Protein AF-A0A6P0NSW9-F1 (afdb_monomer)

Secondary structure (DSSP, 8-state):
--HHHHHHHHHHHHHHHHH--SSS-STTHHHHHHHHHHHHHHTT--S--THHHHHHHHHHTTS-GGGGG-----EEEE--TTS-TTHHHHHHHHHHTTS---TTEEEEEEEEE-TTT--EEEEEEEEEGGGTHHHHTTS--------------------TTGGGSS------TTTTS-S-----S-SHHHHHHHHHHHHHHHHHHHT---GGGPPPHHHHHHHHHHHHHHHS--EEEEEEEE-SS-EEEEEEESSSPPEEEEETT--HHHHHHHHHHHHHHHH-GGGTTS-TTHHHHHHHHHHHTGGGHHHHHHHT--EEEEEE-TT-TT--GGG-B-SSSBGGGT-EEEE-S-GGGS-------TT--EEEEE-S--SSS---TTHHHHHHHIIIIIS-EEEEEGGG--HHHHHHHHHHS--SEEEEEEEEEE-SS-GGG-EEE-SSSEEEGGGGGGG-TBTTBPSEEEEEEEEE-TT-HHHHHHHHTHHHHHT-SEEEEESS---HHHHHHHHHHHHHHHTTSSSHHHHHHHHHHHHHTT-SEEETTEEE-SSSS-EEEPPGGGTT--EEE--SHHHHTTEEEEE---

Structure (mmCIF, N/CA/C/O backbone):
data_AF-A0A6P0NSW9-F1
#
_entry.id   AF-A0A6P0NSW9-F1
#
loop_
_atom_site.group_PDB
_atom_site.id
_atom_site.type_symbol
_atom_site.label_atom_id
_atom_site.label_alt_id
_atom_site.label_comp_id
_atom_site.label_asym_id
_atom_site.label_entity_id
_atom_site.label_seq_id
_atom_site.pdbx_PDB_ins_code
_atom_site.Cartn_x
_atom_site.Cartn_y
_atom_site.Cartn_z
_atom_site.occupancy
_atom_site.B_iso_or_equiv
_atom_site.auth_seq_id
_atom_site.auth_comp_id
_atom_site.auth_asym_id
_atom_site.auth_atom_id
_atom_site.pdbx_PDB_model_num
ATOM 1 N N . MET A 1 1 ? 36.195 -15.784 44.578 1.00 49.12 1 MET A N 1
ATOM 2 C CA . MET A 1 1 ? 37.111 -16.802 44.017 1.00 49.12 1 MET A CA 1
ATOM 3 C C . MET A 1 1 ? 38.444 -16.133 43.759 1.00 49.12 1 MET A C 1
ATOM 5 O O . MET A 1 1 ? 38.441 -15.051 43.186 1.00 49.12 1 MET A O 1
ATOM 9 N N . THR A 1 2 ? 39.551 -16.712 44.222 1.00 43.34 2 THR A N 1
ATOM 10 C CA . THR A 1 2 ? 40.891 -16.192 43.911 1.00 43.34 2 THR A CA 1
ATOM 11 C C . THR A 1 2 ? 41.286 -16.554 42.475 1.00 43.34 2 THR A C 1
ATOM 13 O O . THR A 1 2 ? 40.685 -17.434 41.855 1.00 43.34 2 THR A O 1
ATOM 16 N N . GLN A 1 3 ? 42.314 -15.898 41.932 1.00 39.84 3 GLN A N 1
ATOM 17 C CA . GLN A 1 3 ? 42.837 -16.178 40.587 1.00 39.84 3 GLN A CA 1
ATOM 18 C C . GLN A 1 3 ? 43.302 -17.644 40.436 1.00 39.84 3 GLN A C 1
ATOM 20 O O . GLN A 1 3 ? 43.142 -18.247 39.376 1.00 39.84 3 GLN A O 1
ATOM 25 N N . ALA A 1 4 ? 43.787 -18.251 41.523 1.00 41.06 4 ALA A N 1
ATOM 26 C CA . ALA A 1 4 ? 44.158 -19.664 41.576 1.00 41.06 4 ALA A CA 1
ATOM 27 C C . ALA A 1 4 ? 42.939 -20.610 41.586 1.00 41.06 4 ALA A C 1
ATOM 29 O O . ALA A 1 4 ? 43.000 -21.696 41.006 1.00 41.06 4 ALA A O 1
ATOM 30 N N . ASP A 1 5 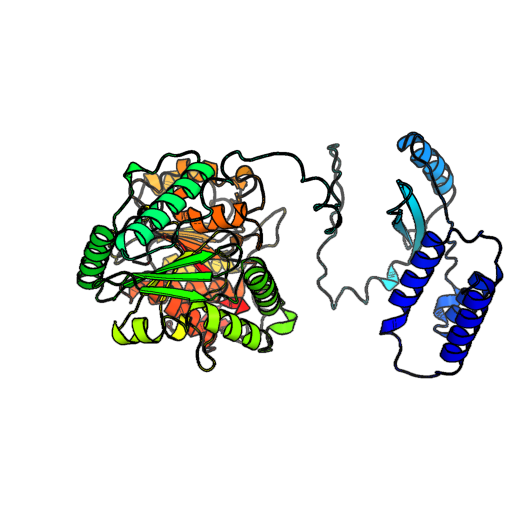? 41.822 -20.194 42.193 1.00 40.38 5 ASP A N 1
ATOM 31 C CA . ASP A 1 5 ? 40.574 -20.971 42.200 1.00 40.38 5 ASP A CA 1
ATOM 32 C C . ASP A 1 5 ? 39.917 -20.982 40.818 1.00 40.38 5 ASP A C 1
ATOM 34 O O . ASP A 1 5 ? 39.410 -22.011 40.379 1.00 40.38 5 ASP A O 1
ATOM 38 N N . LEU A 1 6 ? 39.986 -19.852 40.106 1.00 43.28 6 LEU A N 1
ATOM 39 C CA . LEU A 1 6 ? 39.562 -19.736 38.711 1.00 43.28 6 LEU A CA 1
ATOM 40 C C . LEU A 1 6 ? 40.390 -20.656 37.813 1.00 43.28 6 LEU A C 1
ATOM 42 O O . LEU A 1 6 ? 39.815 -21.456 37.082 1.00 43.28 6 LEU A O 1
ATOM 46 N N . LEU A 1 7 ? 41.724 -20.618 37.918 1.00 43.22 7 LEU A N 1
ATOM 47 C CA . LEU A 1 7 ? 42.615 -21.458 37.109 1.00 43.22 7 LEU A CA 1
ATOM 48 C C . LEU A 1 7 ? 42.351 -22.962 37.314 1.00 43.22 7 LEU A C 1
ATOM 50 O O . LEU A 1 7 ? 42.348 -23.727 36.350 1.00 43.22 7 LEU A O 1
ATOM 54 N N . LYS A 1 8 ? 42.054 -23.386 38.549 1.00 45.34 8 LYS A N 1
ATOM 55 C CA . LYS A 1 8 ? 41.647 -24.769 38.854 1.00 45.34 8 LYS A CA 1
ATOM 56 C C . LYS A 1 8 ? 40.275 -25.125 38.280 1.00 45.34 8 LYS A C 1
ATOM 58 O O . LYS A 1 8 ? 40.106 -26.236 37.778 1.00 45.34 8 LYS A O 1
ATOM 63 N N . LEU A 1 9 ? 39.316 -24.197 38.315 1.00 43.88 9 LEU A N 1
ATOM 64 C CA . LEU A 1 9 ? 38.003 -24.380 37.689 1.00 43.88 9 LEU A CA 1
ATOM 65 C C . LEU A 1 9 ? 38.139 -24.555 36.163 1.00 43.88 9 LEU A C 1
ATOM 67 O O . LEU A 1 9 ? 37.512 -25.441 35.582 1.00 43.88 9 LEU A O 1
ATOM 71 N N . TYR A 1 10 ? 39.020 -23.766 35.538 1.00 49.84 10 TYR A N 1
ATOM 72 C CA . TYR A 1 10 ? 39.314 -23.809 34.103 1.00 49.84 10 TYR A CA 1
ATOM 73 C C . TYR A 1 10 ? 40.018 -25.102 33.678 1.00 49.84 10 TYR A C 1
ATOM 75 O O . TYR A 1 10 ? 39.587 -25.743 32.720 1.00 49.84 10 TYR A O 1
ATOM 83 N N . GLN A 1 11 ? 41.040 -25.545 34.419 1.00 45.75 11 GLN A N 1
ATOM 84 C CA . GLN A 1 11 ? 41.689 -26.840 34.172 1.00 45.75 11 GLN A CA 1
ATOM 85 C C . GLN A 1 11 ? 40.699 -28.008 34.317 1.00 45.75 11 GLN A C 1
ATOM 87 O O . GLN A 1 11 ? 40.776 -28.980 33.566 1.00 45.75 11 GLN A O 1
ATOM 92 N N . GLY A 1 12 ? 39.727 -27.897 35.231 1.00 44.66 12 GLY A N 1
ATOM 93 C CA . GLY A 1 12 ? 38.632 -28.857 35.383 1.00 44.66 12 GLY A CA 1
ATOM 94 C C . GLY A 1 12 ? 37.689 -28.911 34.174 1.00 44.66 12 GLY A C 1
ATOM 95 O O . GLY A 1 12 ? 37.382 -30.001 33.693 1.00 44.66 12 GLY A O 1
ATOM 96 N N . GLN A 1 13 ? 37.276 -27.756 33.639 1.00 45.09 13 GLN A N 1
ATOM 97 C CA . GLN A 1 13 ? 36.413 -27.676 32.450 1.00 45.09 13 GLN A CA 1
ATOM 98 C C . GLN A 1 13 ? 37.112 -28.184 31.182 1.00 45.09 13 GLN A C 1
ATOM 100 O O . GLN A 1 13 ? 36.512 -28.925 30.406 1.00 45.09 13 GLN A O 1
ATOM 105 N N . PHE A 1 14 ? 38.394 -27.862 31.000 1.00 44.25 14 PHE A N 1
ATOM 106 C CA . PHE A 1 14 ? 39.174 -28.332 29.852 1.00 44.25 14 PHE A CA 1
ATOM 107 C C . PHE A 1 14 ? 39.362 -29.855 29.871 1.00 44.25 14 PHE A C 1
ATOM 109 O O . PHE A 1 14 ? 39.242 -30.526 28.845 1.00 44.25 14 PHE A O 1
ATOM 116 N N . LYS A 1 15 ? 39.581 -30.427 31.062 1.00 42.81 15 LYS A N 1
ATOM 117 C CA . LYS A 1 15 ? 39.681 -31.878 31.248 1.00 42.81 15 LYS A CA 1
ATOM 118 C C . LYS A 1 15 ? 38.350 -32.580 30.961 1.00 42.81 15 LYS A C 1
ATOM 120 O O . LYS A 1 15 ? 38.378 -33.643 30.357 1.00 42.81 15 LYS A O 1
ATOM 125 N N . LEU A 1 16 ? 37.218 -31.958 31.314 1.00 40.69 16 LEU A N 1
ATOM 126 C CA . LEU A 1 16 ? 35.861 -32.439 31.017 1.00 40.69 16 LEU A CA 1
ATOM 127 C C . LEU A 1 16 ? 35.570 -32.470 29.504 1.00 40.69 16 LEU A C 1
ATOM 129 O O . LEU A 1 16 ? 34.962 -33.414 29.008 1.00 40.69 16 LEU A O 1
ATOM 133 N N . ILE A 1 17 ? 36.044 -31.462 28.765 1.00 44.84 17 ILE A N 1
ATOM 134 C CA . ILE A 1 17 ? 35.925 -31.380 27.300 1.00 44.84 17 ILE A CA 1
ATOM 135 C C . ILE A 1 17 ? 36.788 -32.455 26.617 1.00 44.84 17 ILE A C 1
ATOM 137 O O . ILE A 1 17 ? 36.354 -33.050 25.634 1.00 44.84 17 ILE A O 1
ATOM 141 N N . LYS A 1 18 ? 37.970 -32.766 27.169 1.00 39.91 18 LYS A N 1
ATOM 142 C CA . LYS A 1 18 ? 38.867 -33.823 26.661 1.00 39.91 18 LYS A CA 1
ATOM 143 C C . LYS A 1 18 ? 38.278 -35.236 26.822 1.00 39.91 18 LYS A C 1
ATOM 145 O O . LYS A 1 18 ? 38.578 -36.112 26.017 1.00 39.91 18 LYS A O 1
ATOM 150 N N . THR A 1 19 ? 37.442 -35.469 27.839 1.00 40.78 19 THR A N 1
ATOM 151 C CA . THR A 1 19 ? 36.746 -36.753 28.058 1.00 40.78 19 THR A CA 1
ATOM 152 C C . THR A 1 19 ? 35.447 -36.900 27.263 1.00 40.78 19 THR A C 1
ATOM 154 O O . THR A 1 19 ? 35.028 -38.029 27.008 1.00 40.78 19 THR A O 1
ATOM 157 N N . LEU A 1 20 ? 34.811 -35.801 26.847 1.00 38.56 20 LEU A N 1
ATOM 158 C CA . LEU A 1 20 ? 33.591 -35.809 26.030 1.00 38.56 20 LEU A CA 1
ATOM 159 C C . LEU A 1 20 ? 33.938 -35.985 24.546 1.00 38.56 20 LEU A C 1
ATOM 161 O O . LEU A 1 20 ? 33.857 -35.059 23.742 1.00 38.56 20 LEU A O 1
ATOM 165 N N . ASN A 1 21 ? 34.362 -37.192 24.187 1.00 35.00 21 ASN A N 1
ATOM 166 C CA . ASN A 1 21 ? 34.725 -37.528 22.819 1.00 35.00 21 ASN A CA 1
ATOM 167 C C . ASN A 1 21 ? 33.483 -37.940 21.991 1.00 35.00 21 ASN A C 1
ATOM 169 O O . ASN A 1 21 ? 32.668 -38.736 22.449 1.00 35.00 21 ASN A O 1
ATOM 173 N N . TYR A 1 22 ? 33.432 -37.442 20.748 1.00 42.69 22 TYR A N 1
ATOM 174 C CA . TYR A 1 22 ? 32.585 -37.810 19.594 1.00 42.69 22 TYR A CA 1
ATOM 175 C C . TYR A 1 22 ? 31.208 -37.128 19.341 1.00 42.69 22 TYR A C 1
ATOM 177 O O . TYR A 1 22 ? 30.197 -37.347 20.001 1.00 42.69 22 TYR A O 1
ATOM 185 N N . CYS A 1 23 ? 31.200 -36.392 18.215 1.00 34.00 23 CYS A N 1
ATOM 186 C CA . CYS A 1 23 ? 30.119 -36.087 17.257 1.00 34.00 23 CYS A CA 1
ATOM 187 C C . CYS A 1 23 ? 29.157 -34.889 17.411 1.00 34.00 23 CYS A C 1
ATOM 189 O O . CYS A 1 23 ? 28.552 -34.546 16.401 1.00 34.00 23 CYS A O 1
ATOM 191 N N . SER A 1 24 ? 29.047 -34.167 18.535 1.00 34.78 24 SER A N 1
ATOM 192 C CA . SER A 1 24 ? 27.966 -33.145 18.654 1.00 34.78 24 SER A CA 1
ATOM 193 C C . SER A 1 24 ? 28.383 -31.676 18.862 1.00 34.78 24 SER A C 1
ATOM 195 O O . SER A 1 24 ? 27.522 -30.800 18.873 1.00 34.78 24 SER A O 1
ATOM 197 N N . CYS A 1 25 ? 29.675 -31.350 18.982 1.00 39.00 25 CYS A N 1
ATOM 198 C CA . CYS A 1 25 ? 30.114 -30.022 19.458 1.00 39.00 25 CYS A CA 1
ATOM 199 C C . CYS A 1 25 ? 30.850 -29.133 18.434 1.00 39.00 25 CYS A C 1
ATOM 201 O O . CYS A 1 25 ? 31.714 -28.350 18.814 1.00 39.00 25 CYS A O 1
ATOM 203 N N . GLN A 1 26 ? 30.487 -29.159 17.146 1.00 39.78 26 GLN A N 1
ATOM 204 C CA . GLN A 1 26 ? 31.009 -28.167 16.181 1.00 39.78 26 GLN A CA 1
ATOM 205 C C . GLN A 1 26 ? 30.413 -26.753 16.369 1.00 39.78 26 GLN A C 1
ATOM 207 O O . GLN A 1 26 ? 31.065 -25.764 16.048 1.00 39.78 26 GLN A O 1
ATOM 212 N N . LYS A 1 27 ? 29.205 -26.618 16.942 1.00 39.25 27 LYS A N 1
ATOM 213 C CA . LYS A 1 27 ? 28.514 -25.317 17.110 1.00 39.25 27 LYS A CA 1
ATOM 214 C C . LYS A 1 27 ? 29.009 -24.456 18.282 1.00 39.25 27 LYS A C 1
ATOM 216 O O . LYS A 1 27 ? 28.667 -23.281 18.347 1.00 39.25 27 LYS A O 1
ATOM 221 N N . LEU A 1 28 ? 29.795 -25.018 19.199 1.00 40.53 28 LEU A N 1
ATOM 222 C CA . LEU A 1 28 ? 30.242 -24.334 20.422 1.00 40.53 28 LEU A CA 1
ATOM 223 C C . LEU A 1 28 ? 3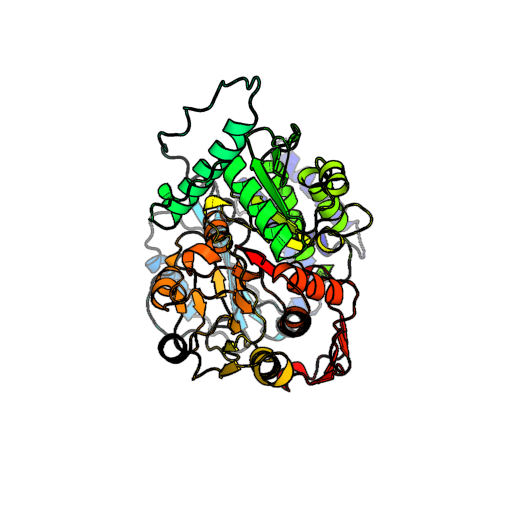1.707 -23.877 20.372 1.00 40.53 28 LEU A C 1
ATOM 225 O O . LEU A 1 28 ? 32.142 -23.151 21.257 1.00 40.53 28 LEU A O 1
ATOM 229 N N . PHE A 1 29 ? 32.454 -24.234 19.323 1.00 40.97 29 PHE A N 1
ATOM 230 C CA . PHE A 1 29 ? 33.899 -24.003 19.249 1.00 40.97 29 PHE A CA 1
ATOM 231 C C . PHE A 1 29 ? 34.278 -22.524 19.062 1.00 40.97 29 PHE A C 1
ATOM 233 O O . PHE A 1 29 ? 34.991 -21.961 19.888 1.00 40.97 29 PHE A O 1
ATOM 240 N N . LEU A 1 30 ? 33.750 -21.863 18.026 1.00 39.12 30 LEU A N 1
ATOM 241 C CA . LEU A 1 30 ? 34.031 -20.446 17.764 1.00 39.12 30 LEU A CA 1
ATOM 242 C C . LEU A 1 30 ? 33.522 -19.522 18.893 1.00 39.12 30 LEU A C 1
ATOM 244 O O . LEU A 1 30 ? 34.276 -18.647 19.316 1.00 39.12 30 LEU A O 1
ATOM 248 N N . PRO A 1 31 ? 32.317 -19.739 19.464 1.00 39.88 31 PRO A N 1
ATOM 249 C CA . PRO A 1 31 ? 31.850 -18.970 20.615 1.00 39.88 31 PRO A CA 1
ATOM 250 C C . PRO A 1 31 ? 32.722 -19.141 21.863 1.00 39.88 31 PRO A C 1
ATOM 252 O O . PRO A 1 31 ? 32.959 -18.157 22.552 1.00 39.88 31 PRO A O 1
ATOM 255 N N . LEU A 1 32 ? 33.231 -20.348 22.158 1.00 41.66 32 LEU A N 1
ATOM 256 C CA . LEU A 1 32 ? 34.104 -20.557 23.322 1.00 41.66 32 LEU A CA 1
ATOM 257 C C . LEU A 1 32 ? 35.492 -19.939 23.136 1.00 41.66 32 LEU A C 1
ATOM 259 O O . LEU A 1 32 ? 36.042 -19.399 24.092 1.00 41.66 32 LEU A O 1
ATOM 263 N N . VAL A 1 33 ? 36.064 -20.003 21.932 1.00 42.59 33 VAL A N 1
ATOM 264 C CA . VAL A 1 33 ? 37.351 -19.354 21.631 1.00 42.59 33 VAL A CA 1
ATOM 265 C C . VAL A 1 33 ? 37.208 -17.834 21.736 1.00 42.59 33 VAL A C 1
ATOM 267 O O . VAL A 1 33 ? 37.998 -17.195 22.425 1.00 42.59 33 VAL A O 1
ATOM 270 N N . LEU A 1 34 ? 36.143 -17.268 21.160 1.00 42.19 34 LEU A N 1
ATOM 271 C CA . LEU A 1 34 ? 35.840 -15.837 21.247 1.00 42.19 34 LEU A CA 1
ATOM 272 C C . LEU A 1 34 ? 35.563 -15.390 22.687 1.00 42.19 34 LEU A C 1
ATOM 274 O O . LEU A 1 34 ? 36.073 -14.354 23.103 1.00 42.19 34 LEU A O 1
ATOM 278 N N . LEU A 1 35 ? 34.823 -16.181 23.472 1.00 43.19 35 LEU A N 1
ATOM 279 C CA . LEU A 1 35 ? 34.556 -15.892 24.883 1.00 43.19 35 LEU A CA 1
ATOM 280 C C . LEU A 1 35 ? 35.843 -15.933 25.721 1.00 43.19 35 LEU A C 1
ATOM 282 O O . LEU A 1 35 ? 36.037 -15.073 26.575 1.00 43.19 35 LEU A O 1
ATOM 286 N N . ASN A 1 36 ? 36.749 -16.877 25.453 1.00 42.62 36 ASN A N 1
ATOM 287 C CA . ASN A 1 36 ? 38.031 -16.975 26.154 1.00 42.62 36 ASN A CA 1
ATOM 288 C C . ASN A 1 36 ? 38.993 -15.834 25.787 1.00 42.62 36 ASN A C 1
ATOM 290 O O . ASN A 1 36 ? 39.657 -15.300 26.674 1.00 42.62 36 ASN A O 1
ATOM 294 N N . CYS A 1 37 ? 39.031 -15.402 24.523 1.00 43.78 37 CYS A N 1
ATOM 295 C CA . CYS A 1 37 ? 39.803 -14.227 24.104 1.00 43.78 37 CYS A CA 1
ATOM 296 C C . CYS A 1 37 ? 39.242 -12.933 24.711 1.00 43.78 37 CYS A C 1
ATOM 298 O O . CYS A 1 37 ? 40.004 -12.097 25.200 1.00 43.78 37 CYS A O 1
ATOM 300 N N . LEU A 1 38 ? 37.911 -12.799 24.759 1.00 40.62 38 LEU A N 1
ATOM 301 C CA . LEU A 1 38 ? 37.244 -11.663 25.391 1.00 40.62 38 LEU A CA 1
ATOM 302 C C . LEU A 1 38 ? 37.552 -11.622 26.896 1.00 40.62 38 LEU A C 1
ATOM 304 O O . LEU A 1 38 ? 37.933 -10.582 27.425 1.00 40.62 38 LEU A O 1
ATOM 308 N N . LEU A 1 39 ? 37.478 -12.762 27.587 1.00 41.44 39 LEU A N 1
ATOM 309 C CA . LEU A 1 39 ? 37.773 -12.853 29.019 1.00 41.44 39 LEU A CA 1
ATOM 310 C C . LEU A 1 39 ? 39.265 -12.650 29.330 1.00 41.44 39 LEU A C 1
ATOM 312 O O . LEU A 1 39 ? 39.585 -12.009 30.325 1.00 41.44 39 LEU A O 1
ATOM 316 N N . ALA A 1 40 ? 40.191 -13.098 28.480 1.00 42.94 40 ALA A N 1
ATOM 317 C CA . ALA A 1 40 ? 41.613 -12.784 28.647 1.00 42.94 40 ALA A CA 1
ATOM 318 C C . ALA A 1 40 ? 41.883 -11.272 28.533 1.00 42.94 40 ALA A C 1
ATOM 320 O O . ALA A 1 40 ? 42.682 -10.733 29.301 1.00 42.94 40 ALA A O 1
ATOM 321 N N . SER A 1 41 ? 41.166 -10.585 27.633 1.00 40.41 41 SER A N 1
ATOM 322 C CA . SER A 1 41 ? 41.276 -9.133 27.444 1.00 40.41 41 SER A CA 1
ATOM 323 C C . SER A 1 41 ? 40.668 -8.324 28.600 1.00 40.41 41 SER A C 1
ATOM 325 O O . SER A 1 41 ? 41.234 -7.312 28.999 1.00 40.41 41 SER A O 1
ATOM 327 N N . ILE A 1 42 ? 39.566 -8.798 29.195 1.00 39.78 42 ILE A N 1
ATOM 328 C CA . ILE A 1 42 ? 38.879 -8.124 30.311 1.00 39.78 42 ILE A CA 1
ATOM 329 C C . ILE A 1 42 ? 39.699 -8.181 31.614 1.00 39.78 42 ILE A C 1
ATOM 331 O O . ILE A 1 42 ? 39.569 -7.302 32.460 1.00 39.78 42 ILE A O 1
ATOM 335 N N . TRP A 1 43 ? 40.552 -9.197 31.793 1.00 37.94 43 TRP A N 1
ATOM 336 C CA . TRP A 1 43 ? 41.254 -9.437 33.065 1.00 37.94 43 TRP A CA 1
ATOM 337 C C . TRP A 1 43 ? 42.765 -9.156 33.025 1.00 37.94 43 TRP A C 1
ATOM 339 O O . TRP A 1 43 ? 43.447 -9.430 34.011 1.00 37.94 43 TRP A O 1
ATOM 349 N N . ASN A 1 44 ? 43.285 -8.597 31.921 1.00 41.28 44 ASN A N 1
ATOM 350 C CA . ASN A 1 44 ? 44.683 -8.159 31.764 1.00 41.28 44 ASN A CA 1
ATOM 351 C C . ASN A 1 44 ? 45.720 -9.203 32.239 1.00 41.28 44 ASN A C 1
ATOM 353 O O . ASN A 1 44 ? 46.684 -8.896 32.944 1.00 41.28 44 ASN A O 1
ATOM 357 N N . LEU A 1 45 ? 45.506 -10.474 31.881 1.00 39.50 45 LEU A N 1
ATOM 358 C CA . LEU A 1 45 ? 46.450 -11.542 32.212 1.00 39.50 45 LEU A CA 1
ATOM 359 C C . LEU A 1 45 ? 47.770 -11.318 31.446 1.00 39.50 45 LEU A C 1
ATOM 361 O O . LEU A 1 45 ? 47.731 -11.111 30.232 1.00 39.50 45 LEU A O 1
ATOM 365 N N . PRO A 1 46 ? 48.941 -11.365 32.108 1.00 36.62 46 PRO A N 1
ATOM 366 C CA . PRO A 1 46 ? 50.215 -11.163 31.432 1.00 36.62 46 PRO A CA 1
ATOM 367 C C . PRO A 1 46 ? 50.469 -12.280 30.413 1.00 36.62 46 PRO A C 1
ATOM 369 O O . PRO A 1 46 ? 50.231 -13.457 30.683 1.00 36.62 46 PRO A O 1
ATOM 372 N N . THR A 1 47 ? 51.015 -11.906 29.257 1.00 39.84 47 THR A N 1
ATOM 373 C CA . THR A 1 47 ? 51.315 -12.736 28.071 1.00 39.84 47 THR A CA 1
ATOM 374 C C . THR A 1 47 ? 52.348 -13.855 28.291 1.00 39.84 47 THR A C 1
ATOM 376 O O . THR A 1 47 ? 52.785 -14.499 27.341 1.00 39.84 47 THR A O 1
ATOM 379 N N . ALA A 1 48 ? 52.724 -14.154 29.534 1.00 35.53 48 ALA A N 1
ATOM 380 C CA . ALA A 1 48 ? 53.757 -15.123 29.886 1.00 35.53 48 ALA A CA 1
ATOM 381 C C . ALA A 1 48 ? 53.192 -16.464 30.393 1.00 35.53 48 ALA A C 1
ATOM 383 O O . ALA A 1 48 ? 53.666 -17.008 31.385 1.00 35.53 48 ALA A O 1
ATOM 384 N N . ASN A 1 49 ? 52.200 -17.029 29.702 1.00 36.25 49 ASN A N 1
ATOM 385 C CA . ASN A 1 49 ? 51.896 -18.458 29.818 1.00 36.25 49 ASN A CA 1
ATOM 386 C C . ASN A 1 49 ? 51.793 -19.072 28.417 1.00 36.25 49 ASN A C 1
ATOM 388 O O . ASN A 1 49 ? 50.715 -19.362 27.902 1.00 36.25 49 ASN A O 1
ATOM 392 N N . LEU A 1 50 ? 52.966 -19.252 27.798 1.00 35.44 50 LEU A N 1
ATOM 393 C CA . LEU A 1 50 ? 53.138 -19.882 26.486 1.00 35.44 50 LEU A CA 1
ATOM 394 C C . LEU A 1 50 ? 52.582 -21.316 26.407 1.00 35.44 50 LEU A C 1
ATOM 396 O O . LEU A 1 50 ? 52.382 -21.805 25.303 1.00 35.44 50 LEU A O 1
ATOM 400 N N . SER A 1 51 ? 52.277 -21.979 27.527 1.00 35.72 51 SER A N 1
ATOM 401 C CA . SER A 1 51 ? 51.721 -23.340 27.522 1.00 35.72 51 SER A CA 1
ATOM 402 C C . SER A 1 51 ? 50.314 -23.429 26.917 1.00 35.72 51 SER A C 1
ATOM 404 O O . SER A 1 51 ? 49.960 -24.460 26.352 1.00 35.72 51 SER A O 1
ATOM 406 N N . PHE A 1 52 ? 49.525 -22.352 26.971 1.00 37.38 52 PHE A N 1
ATOM 407 C CA . PHE A 1 52 ? 48.128 -22.366 26.522 1.00 37.38 52 PHE A CA 1
ATOM 408 C C . PHE A 1 52 ? 47.983 -22.290 24.991 1.00 37.38 52 PHE A C 1
ATOM 410 O O . PHE A 1 52 ? 47.090 -22.902 24.413 1.00 37.38 52 PHE A O 1
ATOM 417 N N . ILE A 1 53 ? 48.891 -21.580 24.311 1.00 39.44 53 ILE A N 1
ATOM 418 C CA . ILE A 1 53 ? 48.902 -21.471 22.841 1.00 39.44 53 ILE A CA 1
ATOM 419 C C . ILE A 1 53 ? 49.419 -22.770 22.210 1.00 39.44 53 ILE A C 1
ATOM 421 O O . ILE A 1 53 ? 48.908 -23.211 21.180 1.00 39.44 53 ILE A O 1
ATOM 425 N N . THR A 1 54 ? 50.393 -23.425 22.850 1.00 37.69 54 THR A N 1
ATOM 426 C CA . THR A 1 54 ? 50.922 -24.709 22.377 1.00 37.69 54 THR A CA 1
ATOM 427 C C . THR A 1 54 ? 49.858 -25.810 22.430 1.00 37.69 54 THR A C 1
ATOM 429 O O . THR A 1 54 ? 49.723 -26.545 21.457 1.00 37.69 54 THR A O 1
ATOM 432 N N . GLU A 1 55 ? 49.035 -25.870 23.486 1.00 41.31 55 GLU A N 1
ATOM 433 C CA . GLU A 1 55 ? 47.939 -26.851 23.600 1.00 41.31 55 GLU A CA 1
ATOM 434 C C . GLU A 1 55 ? 46.818 -26.633 22.566 1.00 41.31 55 GLU A C 1
ATOM 436 O O . GLU A 1 55 ? 46.239 -27.605 22.080 1.00 41.31 55 GLU A O 1
ATOM 441 N N . ILE A 1 56 ? 46.534 -25.383 22.175 1.00 40.75 56 ILE A N 1
ATOM 442 C CA . ILE A 1 56 ? 45.564 -25.067 21.110 1.00 40.75 56 ILE A CA 1
ATOM 443 C C . ILE A 1 56 ? 46.076 -25.560 19.749 1.00 40.75 56 ILE A C 1
ATOM 445 O O . ILE A 1 56 ? 45.326 -26.196 19.006 1.00 40.75 56 ILE A O 1
ATOM 449 N N . ASN A 1 57 ? 47.356 -25.337 19.443 1.00 38.41 57 ASN A N 1
ATOM 450 C CA . ASN A 1 57 ? 47.967 -25.798 18.193 1.00 38.41 57 ASN A CA 1
ATOM 451 C C . ASN A 1 57 ? 48.089 -27.332 18.128 1.00 38.41 57 ASN A C 1
ATOM 453 O O . ASN A 1 57 ? 47.843 -27.925 17.075 1.00 38.41 57 ASN A O 1
ATOM 457 N N . GLU A 1 58 ? 48.384 -27.994 19.250 1.00 39.56 58 GLU A N 1
ATOM 458 C CA . GLU A 1 58 ? 48.406 -29.460 19.334 1.00 39.56 58 GLU A CA 1
ATOM 459 C C . GLU A 1 58 ? 47.005 -30.062 19.114 1.00 39.56 58 GLU A C 1
ATOM 461 O O . GLU A 1 58 ? 46.866 -31.059 18.404 1.00 39.56 58 GLU A O 1
ATOM 466 N N . TYR A 1 59 ? 45.943 -29.429 19.631 1.00 37.38 59 TYR A N 1
ATOM 467 C CA . TYR A 1 59 ? 44.565 -29.894 19.435 1.00 37.38 59 TYR A CA 1
ATOM 468 C C . TYR A 1 59 ? 44.046 -29.634 18.013 1.00 37.38 59 TYR A C 1
ATOM 470 O O . TYR A 1 59 ? 43.338 -30.477 17.469 1.00 37.38 59 TYR A O 1
ATOM 478 N N . LEU A 1 60 ? 44.440 -28.527 17.369 1.00 36.34 60 LEU A N 1
ATOM 479 C CA . LEU A 1 60 ? 44.125 -28.243 15.959 1.00 36.34 60 LEU A CA 1
ATOM 480 C C . LEU A 1 60 ? 44.740 -29.281 15.001 1.00 36.34 60 LEU A C 1
ATOM 482 O O . LEU A 1 60 ? 44.125 -29.626 13.990 1.00 36.34 60 LEU A O 1
ATOM 486 N N . SER A 1 61 ? 45.902 -29.845 15.351 1.00 37.59 61 SER A N 1
ATOM 487 C CA . SER A 1 61 ? 46.587 -30.874 14.554 1.00 37.59 61 SER A CA 1
ATOM 488 C C . SER A 1 61 ? 45.857 -32.230 14.490 1.00 37.59 61 SER A C 1
ATOM 490 O O . SER A 1 61 ? 46.132 -33.034 13.598 1.00 37.59 61 SER A O 1
ATOM 492 N N . LEU A 1 62 ? 44.890 -32.477 15.387 1.00 36.38 62 LEU A N 1
ATOM 493 C CA . LEU A 1 62 ? 44.118 -33.726 15.463 1.00 36.38 62 LEU A CA 1
ATOM 494 C C . LEU A 1 62 ? 42.874 -33.754 14.550 1.00 36.38 62 LEU A C 1
ATOM 496 O O . LEU A 1 62 ? 42.334 -34.834 14.315 1.00 36.38 62 LEU A O 1
ATOM 500 N N . PHE A 1 63 ? 42.411 -32.609 14.025 1.00 35.78 63 PHE A N 1
ATOM 501 C CA . PHE A 1 63 ? 41.117 -32.500 13.322 1.00 35.78 63 PHE A CA 1
ATOM 502 C C . PHE A 1 63 ? 41.203 -32.375 11.790 1.00 35.78 63 PHE A C 1
ATOM 504 O O . PHE A 1 63 ? 40.162 -32.362 11.133 1.00 35.78 63 PHE A O 1
ATOM 511 N N . SER A 1 64 ? 42.402 -32.319 11.193 1.00 31.89 64 SER A N 1
ATOM 512 C CA . SER A 1 64 ? 42.582 -32.411 9.735 1.00 31.89 64 SER A CA 1
ATOM 513 C C . SER A 1 64 ? 44.055 -32.624 9.345 1.00 31.89 64 SER A C 1
ATOM 515 O O . SER A 1 64 ? 44.903 -31.830 9.755 1.00 31.89 64 SER A O 1
ATOM 517 N N . PRO A 1 65 ? 44.390 -33.599 8.474 1.00 31.20 65 PRO A N 1
ATOM 518 C CA . PRO A 1 65 ? 45.728 -33.704 7.882 1.00 31.20 65 PRO A CA 1
ATOM 519 C C . PRO A 1 65 ? 46.140 -32.460 7.070 1.00 31.20 65 PRO A C 1
ATOM 521 O O . PRO A 1 65 ? 47.331 -32.238 6.872 1.00 31.20 65 PRO A O 1
ATOM 524 N N . ALA A 1 66 ? 45.179 -31.631 6.638 1.00 32.47 66 ALA A N 1
ATOM 525 C CA . ALA A 1 66 ? 45.421 -30.393 5.890 1.00 32.47 66 ALA A CA 1
ATOM 526 C C . ALA A 1 66 ? 45.871 -29.210 6.773 1.00 32.47 66 ALA A C 1
ATOM 528 O O . ALA A 1 66 ? 46.298 -28.187 6.251 1.00 32.47 66 ALA A O 1
ATOM 529 N N . ALA A 1 67 ? 45.826 -29.338 8.106 1.00 33.47 67 ALA A N 1
ATOM 530 C CA . ALA A 1 67 ? 46.337 -28.310 9.018 1.00 33.47 67 ALA A CA 1
ATOM 531 C C . ALA A 1 67 ? 47.872 -28.341 9.172 1.00 33.47 67 ALA A C 1
ATOM 533 O O . ALA A 1 67 ? 48.445 -27.424 9.751 1.00 33.47 67 ALA A O 1
ATOM 534 N N . LYS A 1 68 ? 48.560 -29.356 8.622 1.00 30.88 68 LYS A N 1
ATOM 535 C CA . LYS A 1 68 ? 50.033 -29.436 8.628 1.00 30.88 68 LYS A CA 1
ATOM 536 C C . LYS A 1 68 ? 50.729 -28.373 7.767 1.00 30.88 68 LYS A C 1
ATOM 538 O O . LYS A 1 68 ? 51.945 -28.261 7.863 1.00 30.88 68 LYS A O 1
ATOM 543 N N . SER A 1 69 ? 49.999 -27.620 6.942 1.00 33.75 69 SER A N 1
ATOM 544 C CA . SER A 1 69 ? 50.566 -26.603 6.044 1.00 33.75 69 SER A CA 1
ATOM 545 C C . SER A 1 69 ? 50.104 -25.172 6.334 1.00 33.75 69 SER A C 1
ATOM 547 O O . SER A 1 69 ? 50.373 -24.283 5.528 1.00 33.75 69 SER A O 1
ATOM 549 N N . LEU A 1 70 ? 49.409 -24.918 7.451 1.00 32.47 70 LEU A N 1
ATOM 550 C CA . LEU A 1 70 ? 49.163 -23.543 7.888 1.00 32.47 70 LEU A CA 1
ATOM 551 C C . LEU A 1 70 ? 50.410 -23.014 8.610 1.00 32.47 70 LEU A C 1
ATOM 553 O O . LEU A 1 70 ? 50.497 -23.070 9.833 1.00 32.47 70 LEU A O 1
ATOM 557 N N . ASP A 1 71 ? 51.340 -22.425 7.859 1.00 32.12 71 ASP A N 1
ATOM 558 C CA . ASP A 1 71 ? 52.282 -21.427 8.393 1.00 32.12 71 ASP A CA 1
ATOM 559 C C . ASP A 1 71 ? 51.525 -20.114 8.695 1.00 32.12 71 ASP A C 1
ATOM 561 O O . ASP A 1 71 ? 51.831 -19.037 8.185 1.00 32.12 71 ASP A O 1
ATOM 565 N N . ALA A 1 72 ? 50.466 -20.194 9.504 1.00 34.44 72 ALA A N 1
ATOM 566 C CA . ALA A 1 72 ? 49.762 -19.018 9.990 1.00 34.44 72 ALA A CA 1
ATOM 567 C C . ALA A 1 72 ? 50.545 -18.447 11.177 1.00 34.44 72 ALA A C 1
ATOM 569 O O . ALA A 1 72 ? 50.372 -18.868 12.322 1.00 34.44 72 ALA A O 1
ATOM 570 N N . LYS A 1 73 ? 51.428 -17.484 10.901 1.00 33.47 73 LYS A N 1
ATOM 571 C CA . LYS A 1 73 ? 51.991 -16.622 11.944 1.00 33.47 73 LYS A CA 1
ATOM 572 C C . LYS A 1 73 ? 50.910 -15.648 12.398 1.00 33.47 73 LYS A C 1
ATOM 574 O O . LYS A 1 73 ? 50.498 -14.787 11.631 1.00 33.47 73 LYS A O 1
ATOM 579 N N . LEU A 1 74 ? 50.447 -15.816 13.633 1.00 31.95 74 LEU A N 1
ATOM 580 C CA . LEU A 1 74 ? 49.571 -14.864 14.306 1.00 31.95 74 LEU A CA 1
ATOM 581 C C . LEU A 1 74 ? 50.453 -13.952 15.168 1.00 31.95 74 LEU A C 1
ATOM 583 O O . LEU A 1 74 ? 51.046 -14.420 16.140 1.00 31.95 74 LEU A O 1
ATOM 587 N N . GLU A 1 75 ? 50.547 -12.671 14.823 1.00 33.31 75 GLU A N 1
ATOM 588 C CA . GLU A 1 75 ? 51.212 -11.664 15.658 1.00 33.31 75 GLU A CA 1
ATOM 589 C C . GLU A 1 75 ? 50.169 -10.751 16.315 1.00 33.31 75 GLU A C 1
ATOM 591 O O . GLU A 1 75 ? 49.126 -10.450 15.735 1.00 33.31 75 GLU A O 1
ATOM 596 N N . ILE A 1 76 ? 50.424 -10.360 17.568 1.00 31.62 76 ILE A N 1
ATOM 597 C CA . ILE A 1 76 ? 49.495 -9.583 18.399 1.00 31.62 76 ILE A CA 1
ATOM 598 C C . ILE A 1 76 ? 50.147 -8.240 18.735 1.00 31.62 76 ILE A C 1
ATOM 600 O O . ILE A 1 76 ? 51.199 -8.211 19.374 1.00 31.62 76 ILE A O 1
ATOM 604 N N . GLY A 1 77 ? 49.496 -7.138 18.352 1.00 33.72 77 GLY A N 1
ATOM 605 C CA . GLY A 1 77 ? 49.921 -5.768 18.661 1.00 33.72 77 GLY A CA 1
ATOM 606 C C . GLY A 1 77 ? 48.896 -4.991 19.498 1.00 33.72 77 GLY A C 1
ATOM 607 O O . GLY A 1 77 ? 47.695 -5.265 19.452 1.00 33.72 77 GLY A O 1
ATOM 608 N N . VAL A 1 78 ? 49.370 -4.005 20.272 1.00 31.14 78 VAL A N 1
ATOM 609 C CA . VAL A 1 78 ? 48.538 -3.104 21.096 1.00 31.14 78 VAL A CA 1
ATOM 610 C C . VAL A 1 78 ? 49.043 -1.664 20.944 1.00 31.14 78 VAL A C 1
ATOM 612 O O . VAL A 1 78 ? 50.208 -1.408 21.237 1.00 31.14 78 VAL A O 1
ATOM 615 N N . SER A 1 79 ? 48.188 -0.714 20.545 1.00 34.62 79 SER A N 1
ATOM 616 C CA . SER A 1 79 ? 48.535 0.721 20.450 1.00 34.62 79 SER A CA 1
ATOM 617 C C . SER A 1 79 ? 47.692 1.603 21.389 1.00 34.62 79 SER A C 1
ATOM 619 O O . SER A 1 79 ? 46.639 1.179 21.873 1.00 34.62 79 SER A O 1
ATOM 621 N N . SER A 1 80 ? 48.183 2.813 21.706 1.00 29.27 80 SER A N 1
ATOM 622 C CA . SER A 1 80 ? 47.564 3.764 22.657 1.00 29.27 80 SER A CA 1
ATOM 623 C C . SER A 1 80 ? 47.129 5.077 21.972 1.00 29.27 80 SER A C 1
ATOM 625 O O . SER A 1 80 ? 47.618 5.380 20.884 1.00 29.27 80 SER A O 1
ATOM 627 N N . PRO A 1 81 ? 46.225 5.882 22.571 1.00 27.88 81 PRO A N 1
ATOM 628 C CA . PRO A 1 81 ? 45.662 7.064 21.914 1.00 27.88 81 PRO A CA 1
ATOM 629 C C . PRO A 1 81 ? 46.655 8.237 21.929 1.00 27.88 81 PRO A C 1
ATOM 631 O O . PRO A 1 81 ? 46.999 8.735 22.998 1.00 27.88 81 PRO A O 1
ATOM 634 N N . GLY A 1 82 ? 47.093 8.687 20.750 1.00 36.28 82 GLY A N 1
ATOM 635 C CA . GLY A 1 82 ? 47.972 9.855 20.588 1.00 36.28 82 GLY A CA 1
ATOM 636 C C . GLY A 1 82 ? 49.039 9.702 19.504 1.00 36.28 82 GLY A C 1
ATOM 637 O O . GLY A 1 82 ? 49.564 10.710 19.042 1.00 36.28 82 GLY A O 1
ATOM 638 N N . ASP A 1 83 ? 49.317 8.475 19.061 1.00 38.56 83 ASP A N 1
ATOM 639 C CA . ASP A 1 83 ? 50.171 8.245 17.897 1.00 38.56 83 ASP A CA 1
ATOM 640 C C . ASP A 1 83 ? 49.420 8.518 16.592 1.00 38.56 83 ASP A C 1
ATOM 642 O O . ASP A 1 83 ? 48.253 8.140 16.425 1.00 38.56 83 ASP A O 1
ATOM 646 N N . ASP A 1 84 ? 50.112 9.171 15.657 1.00 36.12 84 ASP A N 1
ATOM 647 C CA . ASP A 1 84 ? 49.617 9.444 14.312 1.00 36.12 84 ASP A CA 1
ATOM 648 C C . ASP A 1 84 ? 49.235 8.117 13.637 1.00 36.12 84 ASP A C 1
ATOM 650 O O . ASP A 1 84 ? 50.077 7.240 13.404 1.00 36.12 84 ASP A O 1
ATOM 654 N N . ARG A 1 85 ? 47.943 7.952 13.330 1.00 39.31 85 ARG A N 1
ATOM 655 C CA . ARG A 1 85 ? 47.390 6.714 12.746 1.00 39.31 85 ARG A CA 1
ATOM 656 C C . ARG A 1 85 ? 47.962 6.400 11.360 1.00 39.31 85 ARG A C 1
ATOM 658 O O . ARG A 1 85 ? 47.838 5.267 10.904 1.00 39.31 85 ARG A O 1
ATOM 665 N N . GLU A 1 86 ? 48.572 7.379 10.690 1.00 35.09 86 GLU A N 1
ATOM 666 C CA . GLU A 1 86 ? 49.304 7.177 9.433 1.00 35.09 86 GLU A CA 1
ATOM 667 C C . GLU A 1 86 ? 50.741 6.686 9.655 1.00 35.09 86 GLU A C 1
ATOM 669 O O . GLU A 1 86 ? 51.164 5.781 8.947 1.00 35.09 86 GLU A O 1
ATOM 674 N N . LYS A 1 87 ? 51.457 7.149 10.691 1.00 31.62 87 LYS A N 1
ATOM 675 C CA . LYS A 1 87 ? 52.822 6.669 10.994 1.00 31.62 87 LYS A CA 1
ATOM 676 C C . LYS A 1 87 ? 52.859 5.223 11.479 1.00 31.62 87 LYS A C 1
ATOM 678 O O . LYS A 1 87 ? 53.713 4.452 11.062 1.00 31.62 87 LYS A O 1
ATOM 683 N N . SER A 1 88 ? 51.896 4.840 12.314 1.00 36.28 88 SER A N 1
ATOM 684 C CA . SER A 1 88 ? 51.742 3.452 12.775 1.00 36.28 88 SER A CA 1
ATOM 685 C C . SER A 1 88 ? 51.243 2.512 11.664 1.00 36.28 88 SER A C 1
ATOM 687 O O . SER A 1 88 ? 51.499 1.313 11.717 1.00 36.28 88 SER A O 1
ATOM 689 N N . ARG A 1 89 ? 50.601 3.049 10.614 1.00 33.97 89 ARG A N 1
ATOM 690 C CA . ARG A 1 89 ? 50.313 2.332 9.359 1.00 33.97 89 ARG A CA 1
ATOM 691 C C . ARG A 1 89 ? 51.540 2.213 8.452 1.00 33.97 89 ARG A C 1
ATOM 693 O O . ARG A 1 89 ? 51.732 1.158 7.857 1.00 33.97 89 ARG A O 1
ATOM 700 N N . GLU A 1 90 ? 52.366 3.252 8.347 1.00 31.25 90 GLU A N 1
ATOM 701 C CA . GLU A 1 90 ? 53.595 3.231 7.542 1.00 31.25 90 GLU A CA 1
ATOM 702 C C . GLU A 1 90 ? 54.670 2.302 8.125 1.00 31.25 90 GLU A C 1
ATOM 704 O O . GLU A 1 90 ? 55.312 1.580 7.364 1.00 31.25 90 GLU A O 1
ATOM 709 N N . GLU A 1 91 ? 54.830 2.232 9.453 1.00 30.30 91 GLU A N 1
ATOM 710 C CA . GLU A 1 91 ? 55.762 1.284 10.091 1.00 30.30 91 GLU A CA 1
ATOM 711 C C . GLU A 1 91 ? 55.342 -0.184 9.901 1.00 30.30 91 GLU A C 1
ATOM 713 O O . GLU A 1 91 ? 56.203 -1.049 9.761 1.00 30.30 91 GLU A O 1
ATOM 718 N N . VAL A 1 92 ? 54.038 -0.476 9.810 1.00 31.56 92 VAL A N 1
ATOM 719 C CA . VAL A 1 92 ? 53.522 -1.829 9.523 1.00 31.56 92 VAL A CA 1
ATOM 720 C C . VAL A 1 92 ? 53.607 -2.162 8.027 1.00 31.56 92 VAL A C 1
ATOM 722 O O . VAL A 1 92 ? 54.024 -3.264 7.677 1.00 31.56 92 VAL A O 1
ATOM 725 N N . LEU A 1 93 ? 53.342 -1.202 7.132 1.00 29.36 93 LEU A N 1
ATOM 726 C CA . LEU A 1 93 ? 53.562 -1.363 5.684 1.00 29.36 93 LEU A CA 1
ATOM 727 C C . LEU A 1 93 ? 55.048 -1.569 5.334 1.00 29.36 93 LEU A C 1
ATOM 729 O O . LEU A 1 93 ? 55.364 -2.256 4.362 1.00 29.36 93 LEU A O 1
ATOM 733 N N . LEU A 1 94 ? 55.972 -1.026 6.135 1.00 27.19 94 LEU A N 1
ATOM 734 C CA . LEU A 1 94 ? 57.411 -1.298 6.026 1.00 27.19 94 LEU A CA 1
ATOM 735 C C . LEU A 1 94 ? 57.789 -2.728 6.459 1.00 27.19 94 LEU A C 1
ATOM 737 O O . LEU A 1 94 ? 58.795 -3.251 5.978 1.00 27.19 94 LEU A O 1
ATOM 741 N N . ILE A 1 95 ? 56.984 -3.382 7.307 1.00 32.56 95 ILE A N 1
ATOM 742 C CA . ILE A 1 95 ? 57.158 -4.795 7.687 1.00 32.56 95 ILE A CA 1
ATOM 743 C C . ILE A 1 95 ? 56.492 -5.724 6.651 1.00 32.56 95 ILE A C 1
ATOM 745 O O . ILE A 1 95 ? 57.090 -6.733 6.272 1.00 32.56 95 ILE A O 1
ATOM 749 N N . GLU A 1 96 ? 55.316 -5.367 6.117 1.00 31.83 96 GLU A N 1
ATOM 750 C CA . GLU A 1 96 ? 54.611 -6.138 5.072 1.00 31.83 96 GLU A CA 1
ATOM 751 C C . GLU A 1 96 ? 55.318 -6.114 3.705 1.00 31.83 96 GLU A C 1
ATOM 753 O O . GLU A 1 96 ? 55.328 -7.125 3.002 1.00 31.83 96 GLU A O 1
ATOM 758 N N . ASN A 1 97 ? 55.999 -5.020 3.341 1.00 30.38 97 ASN A N 1
ATOM 759 C CA . ASN A 1 97 ? 56.746 -4.930 2.076 1.00 30.38 97 ASN A CA 1
ATOM 760 C C . ASN A 1 97 ? 58.005 -5.820 2.006 1.00 30.38 97 ASN A C 1
ATOM 762 O O . ASN A 1 97 ? 58.663 -5.857 0.968 1.00 30.38 97 ASN A O 1
ATOM 766 N N . ASN A 1 98 ? 58.341 -6.559 3.071 1.00 33.09 98 ASN A N 1
ATOM 767 C CA . ASN A 1 98 ? 59.439 -7.533 3.082 1.00 33.09 98 ASN A CA 1
ATOM 768 C C . ASN A 1 98 ? 58.974 -9.003 3.010 1.00 33.09 98 ASN A C 1
ATOM 770 O O . ASN A 1 98 ? 59.786 -9.917 3.188 1.00 33.09 98 ASN A O 1
ATOM 774 N N . GLN A 1 99 ? 57.694 -9.266 2.728 1.00 38.22 99 GLN A N 1
ATOM 775 C CA . GLN A 1 99 ? 57.185 -10.614 2.456 1.00 38.22 99 GLN A CA 1
ATOM 776 C C . GLN A 1 99 ? 56.513 -10.651 1.076 1.00 38.22 99 GLN A C 1
ATOM 778 O O . GLN A 1 99 ? 55.440 -10.097 0.865 1.00 38.22 99 GLN A O 1
ATOM 783 N N . ASN A 1 100 ? 57.150 -11.329 0.116 1.00 32.59 100 ASN A N 1
ATOM 784 C CA . ASN A 1 100 ? 56.560 -11.592 -1.198 1.00 32.59 100 ASN A CA 1
ATOM 785 C C . ASN A 1 100 ? 55.390 -12.578 -1.055 1.00 32.59 100 ASN A C 1
ATOM 787 O O . ASN A 1 100 ? 55.604 -13.790 -0.984 1.00 32.59 100 ASN A O 1
ATOM 791 N N . TYR A 1 101 ? 54.158 -12.073 -1.040 1.00 39.09 101 TYR A N 1
ATOM 792 C CA . TYR A 1 101 ? 52.964 -12.911 -1.134 1.00 39.09 101 TYR A CA 1
ATOM 793 C C . TYR A 1 101 ? 52.819 -13.479 -2.553 1.00 39.09 101 TYR A C 1
ATOM 795 O O . TYR A 1 101 ? 53.005 -12.777 -3.547 1.00 39.09 101 TYR A O 1
ATOM 803 N N . THR A 1 102 ? 52.487 -14.766 -2.658 1.00 40.25 102 THR A N 1
ATOM 804 C CA . THR A 1 102 ? 52.196 -15.425 -3.945 1.00 40.25 102 THR A CA 1
ATOM 805 C C . THR A 1 102 ? 50.722 -15.223 -4.332 1.00 40.25 102 THR A C 1
ATOM 807 O O . THR A 1 102 ? 49.882 -15.038 -3.453 1.00 40.25 102 THR A O 1
ATOM 810 N N . GLU A 1 103 ? 50.375 -15.290 -5.628 1.00 40.62 103 GLU A N 1
ATOM 811 C CA . GLU A 1 103 ? 49.019 -15.031 -6.183 1.00 40.62 103 GLU A CA 1
ATOM 812 C C . GLU A 1 103 ? 47.856 -15.824 -5.532 1.00 40.62 103 GLU A C 1
ATOM 814 O O . GLU A 1 103 ? 46.684 -15.495 -5.738 1.00 40.62 103 GLU A O 1
ATOM 819 N N . ASN A 1 104 ? 48.155 -16.842 -4.718 1.00 35.16 104 ASN A N 1
ATOM 820 C CA . ASN A 1 104 ? 47.181 -17.741 -4.096 1.00 35.16 104 ASN A CA 1
ATOM 821 C C . ASN A 1 104 ? 46.859 -17.436 -2.621 1.00 35.16 104 ASN A C 1
ATOM 823 O O . ASN A 1 104 ? 46.116 -18.198 -1.997 1.00 35.16 104 ASN A O 1
ATOM 827 N N . GLN A 1 105 ? 47.367 -16.335 -2.064 1.00 36.81 105 GLN A N 1
ATOM 828 C CA . GLN A 1 105 ? 47.208 -15.955 -0.656 1.00 36.81 105 GLN A CA 1
ATOM 829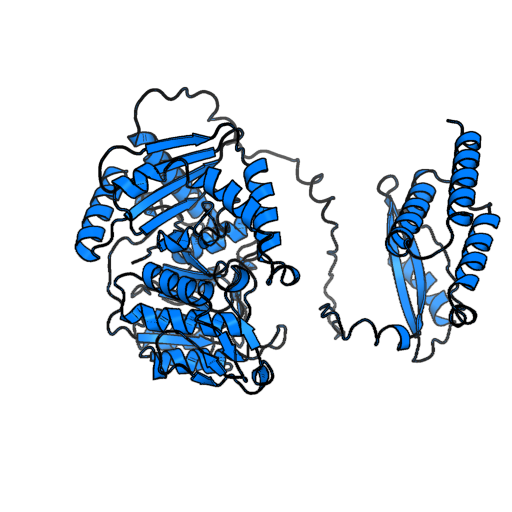 C C . GLN A 1 105 ? 46.471 -14.611 -0.492 1.00 36.81 105 GLN A C 1
ATOM 831 O O . GLN A 1 105 ? 46.718 -13.669 -1.240 1.00 36.81 105 GLN A O 1
ATOM 836 N N . LEU A 1 106 ? 45.555 -14.518 0.483 1.00 33.88 106 LEU A N 1
ATOM 837 C CA . LEU A 1 106 ? 44.823 -13.290 0.830 1.00 33.88 106 LEU A CA 1
ATOM 838 C C . LEU A 1 106 ? 45.097 -12.880 2.288 1.00 33.88 106 LEU A C 1
ATOM 840 O O . LEU A 1 106 ? 44.930 -13.726 3.173 1.00 33.88 106 LEU A O 1
ATOM 844 N N . PRO A 1 107 ? 45.475 -11.617 2.561 1.00 35.06 107 PRO A N 1
ATOM 845 C CA . PRO A 1 107 ? 45.625 -11.117 3.923 1.00 35.06 107 PRO A CA 1
ATOM 846 C C . PRO A 1 107 ? 44.256 -10.910 4.591 1.00 35.06 107 PRO A C 1
ATOM 848 O O . PRO A 1 107 ? 43.280 -10.517 3.947 1.00 35.06 107 PRO A O 1
ATOM 851 N N . LEU A 1 108 ? 44.189 -11.185 5.891 1.00 36.03 108 LEU A N 1
ATOM 852 C CA . LEU A 1 108 ? 43.012 -11.045 6.741 1.00 36.03 108 LEU A CA 1
ATOM 853 C C . LEU A 1 108 ? 43.380 -10.206 7.969 1.00 36.03 108 LEU A C 1
ATOM 855 O O . LEU A 1 108 ? 44.303 -10.565 8.697 1.00 36.03 108 LEU A O 1
ATOM 859 N N . GLU A 1 109 ? 42.621 -9.141 8.228 1.00 36.84 109 GLU A N 1
ATOM 860 C CA . GLU A 1 109 ? 42.745 -8.334 9.444 1.00 36.84 109 GLU A CA 1
ATOM 861 C C . GLU A 1 109 ? 41.453 -8.378 10.262 1.00 36.84 109 GLU A C 1
ATOM 863 O O . GLU A 1 109 ? 40.356 -8.219 9.720 1.00 36.84 109 GLU A O 1
ATOM 868 N N . ILE A 1 110 ? 41.571 -8.569 11.577 1.00 34.62 110 ILE A N 1
ATOM 869 C CA . ILE A 1 110 ? 40.432 -8.576 12.503 1.00 34.62 110 ILE A CA 1
ATOM 870 C C . ILE A 1 110 ? 40.732 -7.641 13.674 1.00 34.62 110 ILE A C 1
ATOM 872 O O . ILE A 1 110 ? 41.728 -7.817 14.371 1.00 34.62 110 ILE A O 1
ATOM 876 N N . TYR A 1 111 ? 39.842 -6.677 13.918 1.00 36.25 111 TYR A N 1
ATOM 877 C CA . TYR A 1 111 ? 39.983 -5.664 14.964 1.00 36.25 111 TYR A CA 1
ATOM 878 C C . TYR A 1 111 ? 38.979 -5.891 16.098 1.00 36.25 111 TYR A C 1
ATOM 880 O O . TYR A 1 111 ? 37.791 -6.103 15.852 1.00 36.25 111 TYR A O 1
ATOM 888 N N . PHE A 1 112 ? 39.444 -5.768 17.341 1.00 33.69 112 PHE A N 1
ATOM 889 C CA . PHE A 1 112 ? 38.628 -5.833 18.550 1.00 33.69 112 PHE A CA 1
ATOM 890 C C . PHE A 1 112 ? 38.779 -4.536 19.357 1.00 33.69 112 PHE A C 1
ATOM 892 O O . PHE A 1 112 ? 39.866 -4.249 19.868 1.00 33.69 112 PHE A O 1
ATOM 899 N N . PRO A 1 113 ? 37.712 -3.734 19.493 1.00 32.88 113 PRO A N 1
ATOM 900 C CA . PRO A 1 113 ? 37.726 -2.582 20.384 1.00 32.88 113 PRO A CA 1
ATOM 901 C C . PRO A 1 113 ? 37.508 -3.019 21.843 1.00 32.88 113 PRO A C 1
ATOM 903 O O . PRO A 1 113 ? 36.565 -3.755 22.138 1.00 32.88 113 PRO A O 1
ATOM 906 N N . SER A 1 114 ? 38.354 -2.544 22.766 1.00 34.50 114 SER A N 1
ATOM 907 C CA . SER A 1 114 ? 38.126 -2.706 24.210 1.00 34.50 114 SER A CA 1
ATOM 908 C C . SER A 1 114 ? 37.173 -1.616 24.727 1.00 34.50 114 SER A C 1
ATOM 910 O O . SER A 1 114 ? 37.487 -0.431 24.582 1.00 34.50 114 SER A O 1
ATOM 912 N N . PRO A 1 115 ? 36.038 -1.964 25.370 1.00 33.00 115 PRO A N 1
ATOM 913 C CA . PRO A 1 115 ? 35.069 -0.975 25.851 1.00 33.00 115 PRO A CA 1
ATOM 914 C C . PRO A 1 115 ? 35.555 -0.113 27.025 1.00 33.00 115 PRO A C 1
ATOM 916 O O . PRO A 1 115 ? 34.887 0.860 27.366 1.00 33.00 115 PRO A O 1
ATOM 919 N N . GLN A 1 116 ? 36.658 -0.485 27.683 1.00 34.66 116 GLN A N 1
ATOM 920 C CA . GLN A 1 116 ? 37.076 0.131 28.949 1.00 34.66 116 GLN A CA 1
ATOM 921 C C . GLN A 1 116 ? 38.258 1.099 28.799 1.00 34.66 116 GLN A C 1
ATOM 923 O O . GLN A 1 116 ? 38.241 2.136 29.451 1.00 34.66 116 GLN A O 1
ATOM 928 N N . ASP A 1 117 ? 39.197 0.850 27.875 1.00 35.69 117 ASP A N 1
ATOM 929 C CA . ASP A 1 117 ? 40.468 1.601 27.825 1.00 35.69 117 ASP A CA 1
ATOM 930 C C . ASP A 1 117 ? 40.786 2.265 26.468 1.00 35.69 117 ASP A C 1
ATOM 932 O O . ASP A 1 117 ? 41.920 2.678 26.233 1.00 35.69 117 ASP A O 1
ATOM 936 N N . GLN A 1 118 ? 39.818 2.364 25.545 1.00 34.84 118 GLN A N 1
ATOM 937 C CA . GLN A 1 118 ? 39.992 2.970 24.204 1.00 34.84 118 GLN A CA 1
ATOM 938 C C . GLN A 1 118 ? 41.174 2.413 23.371 1.00 34.84 118 GLN A C 1
ATOM 940 O O . GLN A 1 118 ? 41.596 3.032 22.394 1.00 34.84 118 GLN A O 1
ATOM 945 N N . LYS A 1 119 ? 41.699 1.231 23.716 1.00 33.12 119 LYS A N 1
ATOM 946 C CA . LYS A 1 119 ? 42.708 0.507 22.931 1.00 33.12 119 LYS A CA 1
ATOM 947 C C . LYS A 1 119 ? 42.036 -0.432 21.932 1.00 33.12 119 LYS A C 1
ATOM 949 O O . LYS A 1 119 ? 41.015 -1.054 22.239 1.00 33.12 119 LYS A O 1
ATOM 954 N N . ILE A 1 120 ? 42.634 -0.548 20.750 1.00 33.97 120 ILE A N 1
ATOM 955 C CA . ILE A 1 120 ? 42.226 -1.498 19.713 1.00 33.97 120 ILE A CA 1
ATOM 956 C C . ILE A 1 120 ? 43.287 -2.594 19.656 1.00 33.97 120 ILE A C 1
ATOM 958 O O . ILE A 1 120 ? 44.466 -2.309 19.454 1.00 33.97 120 ILE A O 1
ATOM 962 N N . THR A 1 121 ? 42.867 -3.841 19.844 1.00 34.41 121 THR A N 1
ATOM 963 C CA . THR A 1 121 ? 43.708 -5.015 19.590 1.00 34.41 121 THR A CA 1
ATOM 964 C C . THR A 1 121 ? 43.367 -5.538 18.207 1.00 34.41 121 THR A C 1
ATOM 966 O O . THR A 1 121 ? 42.188 -5.662 17.873 1.00 34.41 121 THR A O 1
ATOM 969 N N . PHE A 1 122 ? 44.370 -5.837 17.393 1.00 36.38 122 PHE A N 1
ATOM 970 C CA . PHE A 1 122 ? 44.159 -6.363 16.051 1.00 36.38 122 PHE A CA 1
ATOM 971 C C . PHE A 1 122 ? 44.977 -7.628 15.817 1.00 36.38 122 PHE A C 1
ATOM 973 O O . PHE A 1 122 ? 45.996 -7.854 16.469 1.00 36.38 122 PHE A O 1
ATOM 980 N N . PHE A 1 123 ? 44.484 -8.448 14.895 1.00 34.81 123 PHE A N 1
ATOM 981 C CA . PHE A 1 123 ? 45.118 -9.674 14.430 1.00 34.81 123 PHE A CA 1
ATOM 982 C C . PHE A 1 123 ? 45.290 -9.599 12.922 1.00 34.81 123 PHE A C 1
ATOM 984 O O . PHE A 1 123 ? 44.346 -9.221 12.225 1.00 34.81 123 PHE A O 1
ATOM 991 N N . THR A 1 124 ? 46.452 -10.017 12.431 1.00 33.84 124 THR A N 1
ATOM 992 C CA . THR A 1 124 ? 46.722 -10.171 10.999 1.00 33.84 124 THR A CA 1
ATOM 993 C C . THR A 1 124 ? 47.095 -11.625 10.688 1.00 33.84 124 THR A C 1
ATOM 995 O O . THR A 1 124 ? 47.641 -12.338 11.534 1.00 33.84 124 THR A O 1
ATOM 998 N N . GLY A 1 125 ? 46.731 -12.105 9.498 1.00 35.69 125 GLY A N 1
ATOM 999 C CA . GLY A 1 125 ? 47.036 -13.461 9.029 1.00 35.69 125 GLY A CA 1
ATOM 1000 C C . GLY A 1 125 ? 46.767 -13.636 7.532 1.00 35.69 125 GLY A C 1
ATOM 1001 O O . GLY A 1 125 ? 46.288 -12.717 6.877 1.00 35.69 125 GLY A O 1
ATOM 1002 N N . VAL A 1 126 ? 47.068 -14.814 6.972 1.00 37.56 126 VAL A N 1
ATOM 1003 C CA . VAL A 1 126 ? 46.963 -15.093 5.524 1.00 37.56 126 VAL A CA 1
ATOM 1004 C C . VAL A 1 126 ? 46.176 -16.382 5.270 1.00 37.56 126 VAL A C 1
ATOM 1006 O O . VAL A 1 126 ? 46.400 -17.379 5.956 1.00 37.56 126 VAL A O 1
ATOM 1009 N N . ILE A 1 127 ? 45.272 -16.388 4.279 1.00 38.06 127 ILE A N 1
ATOM 1010 C CA . ILE A 1 127 ? 44.436 -17.554 3.925 1.00 38.06 127 ILE A CA 1
ATOM 1011 C C . ILE A 1 127 ? 44.597 -17.941 2.434 1.00 38.06 127 ILE A C 1
ATOM 1013 O O . ILE A 1 127 ? 44.597 -17.050 1.580 1.00 38.06 127 ILE A O 1
ATOM 1017 N N . PRO A 1 128 ? 44.689 -19.245 2.084 1.00 37.34 128 PRO A N 1
ATOM 1018 C CA . PRO A 1 128 ? 44.700 -19.721 0.692 1.00 37.34 128 PRO A CA 1
ATOM 1019 C C . PRO A 1 128 ? 43.335 -19.601 -0.017 1.00 37.34 128 PRO A C 1
ATOM 1021 O O . PRO A 1 128 ? 42.306 -19.997 0.539 1.00 37.34 128 PRO A O 1
ATOM 1024 N N . ARG A 1 129 ? 43.319 -19.127 -1.274 1.00 37.44 129 ARG A N 1
ATOM 1025 C CA . ARG A 1 129 ? 42.088 -18.880 -2.072 1.00 37.44 129 ARG A CA 1
ATOM 1026 C C . ARG A 1 129 ? 41.183 -20.105 -2.283 1.00 37.44 129 ARG A C 1
ATOM 1028 O O . ARG A 1 129 ? 39.965 -19.962 -2.362 1.00 37.44 129 ARG A O 1
ATOM 1035 N N . GLU A 1 130 ? 41.750 -21.302 -2.362 1.00 36.91 130 GLU A N 1
ATOM 1036 C CA . GLU A 1 130 ? 41.034 -22.553 -2.674 1.00 36.91 130 GLU A CA 1
ATOM 1037 C C . GLU A 1 130 ? 40.020 -22.995 -1.605 1.00 36.91 130 GLU A C 1
ATOM 1039 O O . GLU A 1 130 ? 39.050 -23.687 -1.913 1.00 36.91 130 GLU A O 1
ATOM 1044 N N . ASN A 1 131 ? 40.158 -22.505 -0.371 1.00 36.94 131 ASN A N 1
ATOM 1045 C CA . ASN A 1 131 ? 39.207 -22.777 0.709 1.00 36.94 131 ASN A CA 1
ATOM 1046 C C . ASN A 1 131 ? 37.992 -21.828 0.724 1.00 36.94 131 ASN A C 1
ATOM 1048 O O . ASN A 1 131 ? 37.071 -22.035 1.513 1.00 36.94 131 ASN A O 1
ATOM 1052 N N . LEU A 1 132 ? 37.953 -20.816 -0.153 1.00 38.34 132 LEU A N 1
ATOM 1053 C CA . LEU A 1 132 ? 36.840 -19.863 -0.250 1.00 38.34 132 LEU A CA 1
ATOM 1054 C C . LEU A 1 132 ? 35.738 -20.341 -1.220 1.00 38.34 132 LEU A C 1
ATOM 1056 O O . LEU A 1 132 ? 34.555 -20.071 -1.011 1.00 38.34 132 LEU A O 1
ATOM 1060 N N . ALA A 1 133 ? 36.108 -21.091 -2.263 1.00 31.64 133 ALA A N 1
ATOM 1061 C CA . ALA A 1 133 ? 35.220 -21.403 -3.387 1.00 31.64 133 ALA A CA 1
ATOM 1062 C C . ALA A 1 133 ? 34.101 -22.413 -3.054 1.00 31.64 133 ALA A C 1
ATOM 1064 O O . ALA A 1 133 ? 32.999 -22.305 -3.585 1.00 31.64 133 ALA A O 1
ATOM 1065 N N . ASN A 1 134 ? 34.326 -23.350 -2.127 1.00 29.67 134 ASN A N 1
ATOM 1066 C CA . ASN A 1 134 ? 33.349 -24.414 -1.840 1.00 29.67 134 ASN A CA 1
ATOM 1067 C C . ASN A 1 134 ? 32.281 -24.057 -0.790 1.00 29.67 134 ASN A C 1
ATOM 1069 O O . ASN A 1 134 ? 31.317 -24.802 -0.633 1.00 29.67 134 ASN A O 1
ATOM 1073 N N . GLN A 1 135 ? 32.398 -22.926 -0.086 1.00 32.03 135 GLN A N 1
ATOM 1074 C CA . GLN A 1 135 ? 31.378 -22.484 0.881 1.00 32.03 135 GLN A CA 1
ATOM 1075 C C . GLN A 1 135 ? 30.496 -21.333 0.380 1.00 32.03 135 GLN A C 1
ATOM 1077 O O . GLN A 1 135 ? 29.435 -21.095 0.960 1.00 32.03 135 GLN A O 1
ATOM 1082 N N . LEU A 1 136 ? 30.885 -20.658 -0.707 1.00 30.06 136 LEU A N 1
ATOM 1083 C CA . LEU A 1 136 ? 30.158 -19.504 -1.244 1.00 30.06 136 LEU A CA 1
ATOM 1084 C C . LEU A 1 136 ? 29.129 -19.869 -2.324 1.00 30.06 136 LEU A C 1
ATOM 1086 O O . LEU A 1 136 ? 28.134 -19.167 -2.458 1.00 30.06 136 LEU A O 1
ATOM 1090 N N . TRP A 1 137 ? 29.267 -21.001 -3.023 1.00 28.44 137 TRP A N 1
ATOM 1091 C CA . TRP A 1 137 ? 28.285 -21.374 -4.055 1.00 28.44 137 TRP A CA 1
ATOM 1092 C C . TRP A 1 137 ? 26.928 -21.847 -3.498 1.00 28.44 137 TRP A C 1
ATOM 1094 O O . TRP A 1 137 ? 25.932 -21.815 -4.211 1.00 28.44 137 TRP A O 1
ATOM 1104 N N . ASN A 1 138 ? 26.864 -22.213 -2.211 1.00 27.19 138 ASN A N 1
ATOM 1105 C CA . ASN A 1 138 ? 25.623 -22.594 -1.515 1.00 27.19 138 ASN A CA 1
ATOM 1106 C C . ASN A 1 138 ? 25.087 -21.515 -0.556 1.00 27.19 138 ASN A C 1
ATOM 1108 O O . ASN A 1 138 ? 24.141 -21.766 0.193 1.00 27.19 138 ASN A O 1
ATOM 1112 N N . LYS A 1 139 ? 25.675 -20.313 -0.552 1.00 28.80 139 LYS A N 1
ATOM 1113 C CA . LYS A 1 139 ? 25.199 -19.176 0.241 1.00 28.80 139 LYS A CA 1
ATOM 1114 C C . LYS A 1 139 ? 25.436 -17.878 -0.524 1.00 28.80 139 LYS A C 1
ATOM 1116 O O . LYS A 1 139 ? 26.546 -17.358 -0.520 1.00 28.80 139 LYS A O 1
ATOM 1121 N N . ASN A 1 140 ? 24.371 -17.328 -1.103 1.00 29.17 140 ASN A N 1
ATOM 1122 C CA . ASN A 1 140 ? 24.336 -15.952 -1.599 1.00 29.17 140 ASN A CA 1
ATOM 1123 C C . ASN A 1 140 ? 24.564 -14.975 -0.434 1.00 29.17 140 ASN A C 1
ATOM 1125 O O . ASN A 1 140 ? 23.628 -14.555 0.244 1.00 29.17 140 ASN A O 1
ATOM 1129 N N . ILE A 1 141 ? 25.829 -14.650 -0.182 1.00 25.56 141 ILE A N 1
ATOM 1130 C CA . ILE A 1 141 ? 26.263 -13.564 0.693 1.00 25.56 141 ILE A CA 1
ATOM 1131 C C . ILE A 1 141 ? 26.743 -12.449 -0.235 1.00 25.56 141 ILE A C 1
ATOM 1133 O O . ILE A 1 141 ? 27.772 -12.577 -0.894 1.00 25.56 141 ILE A O 1
ATOM 1137 N N . TYR A 1 142 ? 25.968 -11.372 -0.315 1.00 26.73 142 TYR A N 1
ATOM 1138 C CA . TYR A 1 142 ? 26.302 -10.190 -1.102 1.00 26.73 142 TYR A CA 1
ATOM 1139 C C . TYR A 1 142 ? 27.304 -9.302 -0.357 1.00 26.73 142 TYR A C 1
ATOM 1141 O O . TYR A 1 142 ? 27.093 -8.969 0.809 1.00 26.73 142 TYR A O 1
ATOM 1149 N N . GLY A 1 143 ? 28.357 -8.875 -1.061 1.00 25.98 143 GLY A N 1
ATOM 1150 C CA . GLY A 1 143 ? 29.232 -7.782 -0.640 1.00 25.98 143 GLY A CA 1
ATOM 1151 C C . GLY A 1 143 ? 30.687 -7.952 -1.071 1.00 25.98 143 GLY A C 1
ATOM 1152 O O . GLY A 1 143 ? 31.517 -8.315 -0.246 1.00 25.98 143 GLY A O 1
ATOM 1153 N N . TRP A 1 144 ? 31.017 -7.646 -2.330 1.00 22.58 144 TRP A N 1
ATOM 1154 C CA . TRP A 1 144 ? 32.402 -7.370 -2.735 1.00 22.58 144 TRP A CA 1
ATOM 1155 C C . TRP A 1 144 ? 32.431 -6.347 -3.878 1.00 22.58 144 TRP A C 1
ATOM 1157 O O . TRP A 1 144 ? 31.869 -6.593 -4.940 1.00 22.58 144 TRP A O 1
ATOM 1167 N N . ASN A 1 145 ? 33.074 -5.198 -3.641 1.00 24.42 145 ASN A N 1
ATOM 1168 C CA . ASN A 1 145 ? 33.304 -4.132 -4.620 1.00 24.42 145 ASN A CA 1
ATOM 1169 C C . ASN A 1 145 ? 34.813 -4.013 -4.875 1.00 24.42 145 ASN A C 1
ATOM 1171 O O . ASN A 1 145 ? 35.584 -3.784 -3.941 1.00 24.42 145 ASN A O 1
ATOM 1175 N N . HIS A 1 146 ? 35.231 -4.141 -6.135 1.00 25.89 146 HIS A N 1
ATOM 1176 C CA . HIS A 1 146 ? 36.591 -3.820 -6.571 1.00 25.89 146 HIS A CA 1
ATOM 1177 C C . HIS A 1 146 ? 36.715 -2.302 -6.810 1.00 25.89 146 HIS A C 1
ATOM 1179 O O . HIS A 1 146 ? 35.862 -1.690 -7.446 1.00 25.89 146 HIS A O 1
ATOM 1185 N N . LYS A 1 147 ? 37.783 -1.702 -6.268 1.00 25.69 147 LYS A N 1
ATOM 1186 C CA . LYS A 1 147 ? 38.103 -0.261 -6.282 1.00 25.69 147 LYS A CA 1
ATOM 1187 C C . LYS A 1 147 ? 38.284 0.330 -7.690 1.00 25.69 147 LYS A C 1
ATOM 1189 O O . LYS A 1 147 ? 39.048 -0.217 -8.480 1.00 25.69 147 LYS A O 1
ATOM 1194 N N . THR A 1 148 ? 37.805 1.562 -7.879 1.00 23.81 148 THR A N 1
ATOM 1195 C CA . THR A 1 148 ? 38.489 2.590 -8.688 1.00 23.81 148 THR A CA 1
ATOM 1196 C C . THR A 1 148 ? 38.604 3.893 -7.896 1.00 23.81 148 THR A C 1
ATOM 1198 O O . THR A 1 148 ? 37.698 4.271 -7.158 1.00 23.81 148 THR A O 1
ATOM 1201 N N . ASN A 1 149 ? 39.765 4.536 -8.015 1.00 28.44 149 ASN A N 1
ATOM 1202 C CA . ASN A 1 149 ? 40.232 5.672 -7.224 1.00 28.44 149 ASN A CA 1
ATOM 1203 C C . ASN A 1 149 ? 39.310 6.902 -7.274 1.00 28.44 149 ASN A C 1
ATOM 1205 O O . ASN A 1 149 ? 39.227 7.572 -8.298 1.00 28.44 149 ASN A O 1
ATOM 1209 N N . SER A 1 150 ? 38.760 7.289 -6.125 1.00 23.42 150 SER A N 1
ATOM 1210 C CA . SER A 1 150 ? 38.485 8.693 -5.808 1.00 23.42 150 SER A CA 1
ATOM 1211 C C . SER A 1 150 ? 38.514 8.878 -4.294 1.00 23.42 150 SER A C 1
ATOM 1213 O O . SER A 1 150 ? 37.763 8.241 -3.559 1.00 23.42 150 SER A O 1
ATOM 1215 N N . THR A 1 151 ? 39.413 9.732 -3.825 1.00 27.59 151 THR A N 1
ATOM 1216 C CA . THR A 1 151 ? 39.548 10.156 -2.432 1.00 27.59 151 THR A CA 1
ATOM 1217 C C . THR A 1 151 ? 38.280 10.861 -1.958 1.00 27.59 151 THR A C 1
ATOM 1219 O O . THR A 1 151 ? 38.040 12.010 -2.316 1.00 27.59 151 THR A O 1
ATOM 1222 N N . THR A 1 152 ? 37.483 10.194 -1.130 1.00 23.70 152 THR A N 1
ATOM 1223 C CA . THR A 1 152 ? 36.520 10.828 -0.220 1.00 23.70 152 THR A CA 1
ATOM 1224 C C . THR A 1 152 ? 36.422 9.980 1.046 1.00 23.70 152 THR A C 1
ATOM 1226 O O . THR A 1 152 ? 36.261 8.763 0.999 1.00 23.70 152 THR A O 1
ATOM 1229 N N . ASN A 1 153 ? 36.616 10.633 2.190 1.00 24.75 153 ASN A N 1
ATOM 1230 C CA . ASN A 1 153 ? 36.682 10.020 3.511 1.00 24.75 153 ASN A CA 1
ATOM 1231 C C . ASN A 1 153 ? 35.385 9.273 3.849 1.00 24.75 153 ASN A C 1
ATOM 1233 O O . ASN A 1 153 ? 34.332 9.890 3.989 1.00 24.75 153 ASN A O 1
ATOM 1237 N N . MET A 1 154 ? 35.482 7.955 4.037 1.00 20.66 154 MET A N 1
ATOM 1238 C CA . MET A 1 154 ? 34.376 7.102 4.464 1.00 20.66 154 MET A CA 1
ATOM 1239 C C . MET A 1 154 ? 34.742 6.424 5.788 1.00 20.66 154 MET A C 1
ATOM 1241 O O . MET A 1 154 ? 35.370 5.369 5.823 1.00 20.66 154 MET A O 1
ATOM 1245 N N . THR A 1 155 ? 34.354 7.046 6.899 1.00 23.72 155 THR A N 1
ATOM 1246 C CA . THR A 1 155 ? 34.294 6.405 8.218 1.00 23.72 155 THR A CA 1
ATOM 1247 C C . THR A 1 155 ? 32.835 6.187 8.593 1.00 23.72 155 THR A C 1
ATOM 1249 O O . THR A 1 155 ? 32.197 7.090 9.125 1.00 23.72 155 THR A O 1
ATOM 1252 N N . SER A 1 156 ? 32.303 4.986 8.350 1.00 23.19 156 SER A N 1
ATOM 1253 C CA . SER A 1 156 ? 31.112 4.499 9.060 1.00 23.19 156 SER A CA 1
ATOM 1254 C C . SER A 1 156 ? 31.029 2.968 9.049 1.00 23.19 156 SER A C 1
ATOM 1256 O O . SER A 1 156 ? 30.351 2.367 8.221 1.00 23.19 156 SER A O 1
ATOM 1258 N N . PHE A 1 157 ? 31.686 2.339 10.017 1.00 21.75 157 PHE A N 1
ATOM 1259 C CA . PHE A 1 157 ? 31.195 1.099 10.613 1.00 21.75 157 PHE A CA 1
ATOM 1260 C C . PHE A 1 157 ? 30.878 1.442 12.070 1.00 21.75 157 PHE A C 1
ATOM 1262 O O . PHE A 1 157 ? 31.788 1.710 12.849 1.00 21.75 157 PHE A O 1
ATOM 1269 N N . MET A 1 158 ? 29.593 1.516 12.422 1.00 22.91 158 MET A N 1
ATOM 1270 C CA . MET A 1 158 ? 29.149 1.634 13.814 1.00 22.91 158 MET A CA 1
ATOM 1271 C C . MET A 1 158 ? 28.356 0.390 14.195 1.00 22.91 158 MET A C 1
ATOM 1273 O O . MET A 1 158 ? 27.358 0.050 13.561 1.00 22.91 158 MET A O 1
ATOM 1277 N N . ASN A 1 159 ? 28.834 -0.271 15.249 1.00 23.95 159 ASN A N 1
ATOM 1278 C CA . ASN A 1 159 ? 28.173 -1.370 15.933 1.00 23.95 159 ASN A CA 1
ATOM 1279 C C . ASN A 1 159 ? 26.850 -0.905 16.560 1.00 23.95 159 ASN A C 1
ATOM 1281 O O . ASN A 1 159 ? 26.770 0.150 17.190 1.00 23.95 159 ASN A O 1
ATOM 1285 N N . TYR A 1 160 ? 25.830 -1.752 16.429 1.00 28.53 160 TYR A N 1
ATOM 1286 C CA . TYR A 1 160 ? 24.421 -1.522 16.777 1.00 28.53 160 TYR A CA 1
ATOM 1287 C C . TYR A 1 160 ? 24.107 -1.331 18.280 1.00 28.53 160 TYR A C 1
ATOM 1289 O O . TYR A 1 160 ? 22.942 -1.267 18.661 1.00 28.53 160 TYR A O 1
ATOM 1297 N N . THR A 1 161 ? 25.113 -1.200 19.146 1.00 27.56 161 THR A N 1
ATOM 1298 C CA . THR A 1 161 ? 24.942 -1.013 20.600 1.00 27.56 161 THR A CA 1
ATOM 1299 C C . THR A 1 161 ? 25.480 0.317 21.137 1.00 27.56 161 THR A C 1
ATOM 1301 O O . THR A 1 161 ? 25.046 0.739 22.207 1.00 27.56 161 THR A O 1
ATOM 1304 N N . ASP A 1 162 ? 26.325 1.040 20.393 1.00 26.48 162 ASP A N 1
ATOM 1305 C CA . ASP A 1 162 ? 26.928 2.300 20.874 1.00 26.48 162 ASP A CA 1
ATOM 1306 C C . ASP A 1 162 ? 26.138 3.567 20.490 1.00 26.48 162 ASP A C 1
ATOM 1308 O O . ASP A 1 162 ? 26.407 4.655 21.001 1.00 26.48 162 ASP A O 1
ATOM 1312 N N . PHE A 1 163 ? 25.079 3.437 19.682 1.00 30.08 163 PHE A N 1
ATOM 1313 C CA . PHE A 1 163 ? 24.192 4.551 19.308 1.00 30.08 163 PHE A CA 1
ATOM 1314 C C . PHE A 1 163 ? 23.361 5.101 20.491 1.00 30.08 163 PHE A C 1
ATOM 1316 O O . PHE A 1 163 ? 22.851 6.218 20.438 1.00 30.08 163 PHE A O 1
ATOM 1323 N N . PHE A 1 164 ? 23.250 4.356 21.598 1.00 30.59 164 PHE A N 1
ATOM 1324 C CA . PHE A 1 164 ? 22.346 4.691 22.709 1.00 30.59 164 PHE A CA 1
ATOM 1325 C C . PHE A 1 164 ? 22.980 5.434 23.891 1.00 30.59 164 PHE A C 1
ATOM 1327 O O . PHE A 1 164 ? 22.286 5.720 24.864 1.00 30.59 164 PHE A O 1
ATOM 1334 N N . LYS A 1 165 ? 24.262 5.813 23.821 1.00 26.30 165 LYS A N 1
ATOM 1335 C CA . LYS A 1 165 ? 24.885 6.651 24.867 1.00 26.30 165 LYS A CA 1
ATOM 1336 C C . LYS A 1 165 ? 25.146 8.102 24.452 1.00 26.30 165 LYS A C 1
ATOM 1338 O O . LYS A 1 165 ? 25.329 8.934 25.332 1.00 26.30 165 LYS A O 1
ATOM 1343 N N . ALA A 1 166 ? 25.097 8.429 23.158 1.00 25.45 166 ALA A N 1
ATOM 1344 C CA . ALA A 1 166 ? 25.448 9.764 22.658 1.00 25.45 166 ALA A CA 1
ATOM 1345 C C . ALA A 1 166 ? 24.257 10.716 22.404 1.00 25.45 166 ALA A C 1
ATOM 1347 O O . ALA A 1 166 ? 24.485 11.903 22.210 1.00 25.45 166 ALA A O 1
ATOM 1348 N N . ASN A 1 167 ? 23.002 10.247 22.457 1.00 27.77 167 ASN A N 1
ATOM 1349 C CA . ASN A 1 167 ? 21.818 11.083 22.173 1.00 27.77 167 ASN A CA 1
ATOM 1350 C C . ASN A 1 167 ? 21.046 11.567 23.413 1.00 27.77 167 ASN A C 1
ATOM 1352 O O . ASN A 1 167 ? 19.958 12.125 23.290 1.00 27.77 167 ASN A O 1
ATOM 1356 N N . ASN A 1 168 ? 21.615 11.429 24.611 1.00 29.72 168 ASN A N 1
ATOM 1357 C CA . ASN A 1 168 ? 21.115 12.149 25.779 1.00 29.72 168 ASN A CA 1
ATOM 1358 C C . ASN A 1 168 ? 21.800 13.509 25.863 1.00 29.72 168 ASN A C 1
ATOM 1360 O O . ASN A 1 168 ? 22.771 13.639 26.595 1.00 29.72 168 ASN A O 1
ATOM 1364 N N . LEU A 1 169 ? 21.282 14.504 25.136 1.00 24.72 169 LEU A N 1
ATOM 1365 C CA . LEU A 1 169 ? 21.403 15.922 25.487 1.00 24.72 169 LEU A CA 1
ATOM 1366 C C . LEU A 1 169 ? 20.312 16.753 24.780 1.00 24.72 169 LEU A C 1
ATOM 1368 O O . LEU A 1 169 ? 20.401 17.107 23.610 1.00 24.72 169 LEU A O 1
ATOM 1372 N N . SER A 1 170 ? 19.324 17.131 25.594 1.00 25.83 170 SER A N 1
ATOM 1373 C CA . SER A 1 170 ? 18.507 18.352 25.530 1.00 25.83 170 SER A CA 1
ATOM 1374 C C . SER A 1 170 ? 17.270 18.426 24.611 1.00 25.83 170 SER A C 1
ATOM 1376 O O . SER A 1 170 ? 17.318 18.817 23.454 1.00 25.83 170 SER A O 1
ATOM 1378 N N . ASN A 1 171 ? 16.122 18.213 25.268 1.00 28.17 171 ASN A N 1
ATOM 1379 C CA . ASN A 1 171 ? 15.001 19.159 25.358 1.00 28.17 171 ASN A CA 1
ATOM 1380 C C . ASN A 1 171 ? 14.323 19.617 24.059 1.00 28.17 171 ASN A C 1
ATOM 1382 O O . ASN A 1 171 ? 14.506 20.756 23.628 1.00 28.17 171 ASN A O 1
ATOM 1386 N N . SER A 1 172 ? 13.341 18.841 23.588 1.00 26.25 172 SER A N 1
ATOM 1387 C CA . SER A 1 172 ? 12.135 19.488 23.068 1.00 26.25 172 SER A CA 1
ATOM 1388 C C . SER A 1 172 ? 11.314 19.994 24.261 1.00 26.25 172 SER A C 1
ATOM 1390 O O . SER A 1 172 ? 10.885 19.248 25.143 1.00 26.25 172 SER A O 1
ATOM 1392 N N . LYS A 1 173 ? 11.120 21.310 24.322 1.00 25.92 173 LYS A N 1
ATOM 1393 C CA . LYS A 1 173 ? 10.345 22.019 25.352 1.00 25.92 173 LYS A CA 1
ATOM 1394 C C . LYS A 1 173 ? 8.829 21.741 25.317 1.00 25.92 173 LYS A C 1
ATOM 1396 O O . LYS A 1 173 ? 8.080 22.500 25.914 1.00 25.92 173 LYS A O 1
ATOM 1401 N N . ASN A 1 174 ? 8.373 20.649 24.700 1.00 29.62 174 ASN A N 1
ATOM 1402 C CA . ASN A 1 174 ? 6.947 20.310 24.594 1.00 29.62 174 ASN A CA 1
ATOM 1403 C C . ASN A 1 174 ? 6.561 18.974 25.257 1.00 29.62 174 ASN A C 1
ATOM 1405 O O . ASN A 1 174 ? 5.414 18.554 25.155 1.00 29.62 174 ASN A O 1
ATOM 1409 N N . ALA A 1 175 ? 7.467 18.320 25.992 1.00 26.70 175 ALA A N 1
ATOM 1410 C CA . ALA A 1 175 ? 7.184 17.032 26.639 1.00 26.70 175 ALA A CA 1
ATOM 1411 C C . ALA A 1 175 ? 6.449 17.115 28.002 1.00 26.70 175 ALA A C 1
ATOM 1413 O O . ALA A 1 175 ? 6.271 16.086 28.640 1.00 26.70 175 ALA A O 1
ATOM 1414 N N . ASN A 1 176 ? 6.004 18.296 28.459 1.00 26.38 176 ASN A N 1
ATOM 1415 C CA . ASN A 1 176 ? 5.431 18.490 29.808 1.00 26.38 176 ASN A CA 1
ATOM 1416 C C . ASN A 1 176 ? 4.069 19.217 29.856 1.00 26.38 176 ASN A C 1
ATOM 1418 O O . ASN A 1 176 ? 3.772 19.895 30.834 1.00 26.38 176 ASN A O 1
ATOM 1422 N N . LEU A 1 177 ? 3.208 19.071 28.842 1.00 27.12 177 LEU A N 1
ATOM 1423 C CA . LEU A 1 177 ? 1.833 19.608 28.906 1.00 27.12 177 LEU A CA 1
ATOM 1424 C C . LEU A 1 177 ? 0.712 18.564 28.848 1.00 27.12 177 LEU A C 1
ATOM 1426 O O . LEU A 1 177 ? -0.451 18.940 28.755 1.00 27.12 177 LEU A O 1
ATOM 1430 N N . ILE A 1 178 ? 1.010 17.267 28.952 1.00 32.97 178 ILE A N 1
ATOM 1431 C CA . ILE A 1 178 ? -0.039 16.236 28.977 1.00 32.97 178 ILE A CA 1
ATOM 1432 C C . ILE A 1 178 ? 0.307 15.152 30.002 1.00 32.97 178 ILE A C 1
ATOM 1434 O O . ILE A 1 178 ? 0.591 14.007 29.667 1.00 32.97 178 ILE A O 1
ATOM 1438 N N . SER A 1 179 ? 0.284 15.510 31.280 1.00 29.05 179 SER A N 1
ATOM 1439 C CA . SER A 1 179 ? 0.082 14.540 32.353 1.00 29.05 179 SER A CA 1
ATOM 1440 C C . SER A 1 179 ? -0.955 15.117 33.311 1.00 29.05 179 SER A C 1
ATOM 1442 O O . SER A 1 179 ? -0.816 16.237 33.791 1.00 29.05 179 SER A O 1
ATOM 1444 N N . ASN A 1 180 ? -2.019 14.342 33.531 1.00 28.47 180 ASN A N 1
ATOM 1445 C CA . ASN A 1 180 ? -3.244 14.659 34.280 1.00 28.47 180 ASN A CA 1
ATOM 1446 C C . ASN A 1 180 ? -4.365 15.320 33.464 1.00 28.47 180 ASN A C 1
ATOM 1448 O O . ASN A 1 180 ? -4.741 16.464 33.699 1.00 28.47 180 ASN A O 1
ATOM 1452 N N . PHE A 1 181 ? -4.985 14.538 32.580 1.00 32.41 181 PHE A N 1
ATOM 1453 C CA . PHE A 1 181 ? -6.404 14.721 32.280 1.00 32.41 181 PHE A CA 1
ATOM 1454 C C . PHE A 1 181 ? -7.114 13.379 32.448 1.00 32.41 181 PHE A C 1
ATOM 1456 O O . PHE A 1 181 ? -6.916 12.440 31.677 1.00 32.41 181 PHE A O 1
ATOM 1463 N N . THR A 1 182 ? -7.891 13.267 33.521 1.00 25.38 182 THR A N 1
ATOM 1464 C CA . THR A 1 182 ? -8.886 12.211 33.696 1.00 25.38 182 THR A CA 1
ATOM 1465 C C . THR A 1 182 ? -10.032 12.509 32.738 1.00 25.38 182 THR A C 1
ATOM 1467 O O . THR A 1 182 ? -10.733 13.505 32.904 1.00 25.38 182 THR A O 1
ATOM 1470 N N . TRP A 1 183 ? -10.173 11.684 31.703 1.00 35.41 183 TRP A N 1
ATOM 1471 C CA . TRP A 1 183 ? -11.211 11.824 30.689 1.00 35.41 183 TRP A CA 1
ATOM 1472 C C . TRP A 1 183 ? -12.547 11.345 31.246 1.00 35.41 183 TRP A C 1
ATOM 1474 O O . TRP A 1 183 ? -12.767 10.143 31.386 1.00 35.41 183 TRP A O 1
ATOM 1484 N N . ASP A 1 184 ? -13.429 12.296 31.533 1.00 31.67 184 ASP A N 1
ATOM 1485 C CA . ASP A 1 184 ? -14.857 12.047 31.656 1.00 31.67 184 ASP A CA 1
ATOM 1486 C C . ASP A 1 184 ? -15.566 12.658 30.429 1.00 31.67 184 ASP A C 1
ATOM 1488 O O . ASP A 1 184 ? -15.368 13.824 30.094 1.00 31.67 184 ASP A O 1
ATOM 1492 N N . THR A 1 185 ? -16.297 11.797 29.716 1.00 39.91 185 THR A N 1
ATOM 1493 C CA . THR A 1 185 ? -17.378 12.056 28.742 1.00 39.91 185 THR A CA 1
ATOM 1494 C C . THR A 1 185 ? -17.284 13.244 27.758 1.00 39.91 185 THR A C 1
ATOM 1496 O O . THR A 1 185 ? -17.969 14.249 27.895 1.00 39.91 185 THR A O 1
ATOM 1499 N N . ALA A 1 186 ? -16.591 13.037 26.630 1.00 43.53 186 ALA A N 1
ATOM 1500 C CA . ALA A 1 186 ? -17.110 13.314 25.277 1.00 43.53 186 ALA A CA 1
ATOM 1501 C C . ALA A 1 186 ? -16.189 12.634 24.246 1.00 43.53 186 ALA A C 1
ATOM 1503 O O . ALA A 1 186 ? -14.971 12.706 24.357 1.00 43.53 186 ALA A O 1
ATOM 1504 N N . SER A 1 187 ? -16.746 11.939 23.258 1.00 50.53 187 SER A N 1
ATOM 1505 C CA . SER A 1 187 ? -16.017 11.198 22.210 1.00 50.53 187 SER A CA 1
ATOM 1506 C C . SER A 1 187 ? -15.604 12.068 21.012 1.00 50.53 187 SER A C 1
ATOM 1508 O O . SER A 1 187 ? -14.677 11.721 20.283 1.00 50.53 187 SER A O 1
ATOM 1510 N N . GLU A 1 188 ? -16.237 13.228 20.834 1.00 55.22 188 GLU A N 1
ATOM 1511 C CA . GLU A 1 188 ? -15.934 14.206 19.776 1.00 55.22 188 GLU A CA 1
ATOM 1512 C C . GLU A 1 188 ? -14.535 14.880 19.880 1.00 55.22 188 GLU A C 1
ATOM 1514 O O . GLU A 1 188 ? -13.863 15.027 18.851 1.00 55.22 188 GLU A O 1
ATOM 1519 N N . PRO A 1 189 ? -14.013 15.228 21.081 1.00 75.50 189 PRO A N 1
ATOM 1520 C CA . PRO A 1 189 ? -12.672 15.789 21.239 1.00 75.50 189 PRO A CA 1
ATOM 1521 C C . PRO A 1 189 ? -11.554 14.829 20.820 1.00 75.50 189 PRO A C 1
ATOM 1523 O O . PRO A 1 189 ? -10.519 15.283 20.340 1.00 75.50 189 PRO A O 1
ATOM 1526 N N . VAL A 1 190 ? -11.733 13.512 20.993 1.00 86.56 190 VAL A N 1
ATOM 1527 C CA . VAL A 1 190 ? -10.638 12.538 20.829 1.00 86.56 190 VAL A CA 1
ATOM 1528 C C . VAL A 1 190 ? -10.222 12.403 19.367 1.00 86.56 190 VAL A C 1
ATOM 1530 O O . VAL A 1 190 ? -9.040 12.532 19.061 1.00 86.56 190 VAL A O 1
ATOM 1533 N N . VAL A 1 191 ? -11.175 12.188 18.456 1.00 91.75 191 VAL A N 1
ATOM 1534 C CA . VAL A 1 191 ? -10.876 12.070 17.017 1.00 91.75 191 VAL A CA 1
ATOM 1535 C C . VAL A 1 191 ? -10.337 13.392 16.469 1.00 91.75 191 VAL A C 1
ATOM 1537 O O . VAL A 1 191 ? -9.311 13.391 15.799 1.00 91.75 191 VAL A O 1
ATOM 1540 N N . THR A 1 192 ? -10.954 14.524 16.826 1.00 91.94 192 THR A N 1
ATOM 1541 C CA . THR A 1 192 ? -10.486 15.858 16.406 1.00 91.94 192 THR A CA 1
ATOM 1542 C C . THR A 1 192 ? -9.046 16.123 16.857 1.00 91.94 192 THR A C 1
ATOM 1544 O O . THR A 1 192 ? -8.228 16.634 16.094 1.00 91.94 192 THR A O 1
ATOM 1547 N N . MET A 1 193 ? -8.709 15.749 18.095 1.00 91.25 193 MET A N 1
ATOM 1548 C CA . MET A 1 193 ? -7.349 15.859 18.622 1.00 91.25 193 MET A CA 1
ATOM 1549 C C . MET A 1 193 ? -6.370 14.960 17.860 1.00 91.25 193 MET A C 1
ATOM 1551 O O . MET A 1 193 ? -5.263 15.397 17.557 1.00 91.25 193 MET A O 1
ATOM 1555 N N . LEU A 1 194 ? -6.754 13.719 17.544 1.00 93.12 194 LEU A N 1
ATOM 1556 C CA . LEU A 1 194 ? -5.906 12.798 16.784 1.00 93.12 194 LEU A CA 1
ATOM 1557 C C . LEU A 1 194 ? -5.646 13.314 15.367 1.00 93.12 194 LEU A C 1
ATOM 1559 O O . LEU A 1 194 ? -4.490 13.343 14.957 1.00 93.12 194 LEU A O 1
ATOM 1563 N N . GLU A 1 195 ? -6.680 13.782 14.667 1.00 95.31 195 GLU A N 1
ATOM 1564 C CA . GLU A 1 195 ? -6.556 14.405 13.345 1.00 95.31 195 GLU A CA 1
ATOM 1565 C C . GLU A 1 195 ? -5.613 15.614 13.386 1.00 95.31 195 GLU A C 1
ATOM 1567 O O . GLU A 1 195 ? -4.655 15.683 12.620 1.00 95.31 195 GLU A O 1
ATOM 1572 N N . LYS A 1 196 ? -5.800 16.519 14.354 1.00 93.94 196 LYS A N 1
ATOM 1573 C CA . LYS A 1 196 ? -4.922 17.682 14.538 1.00 93.94 196 LYS A CA 1
ATOM 1574 C C . LYS A 1 196 ? -3.468 17.286 14.809 1.00 93.94 196 LYS A C 1
ATOM 1576 O O . LYS A 1 196 ? -2.550 17.888 14.255 1.00 93.94 196 LYS A O 1
ATOM 1581 N N . ASN A 1 197 ? -3.248 16.284 15.660 1.00 92.56 197 ASN A N 1
ATOM 1582 C CA . ASN A 1 197 ? -1.907 15.809 15.997 1.00 92.56 197 ASN A CA 1
ATOM 1583 C C . ASN A 1 197 ? -1.219 15.159 14.789 1.00 92.56 197 ASN A C 1
ATOM 1585 O O . ASN A 1 197 ? -0.027 15.378 14.583 1.00 92.56 197 ASN A O 1
ATOM 1589 N N . ARG A 1 198 ? -1.960 14.384 13.983 1.00 92.31 198 ARG A N 1
ATOM 1590 C CA . ARG A 1 198 ? -1.448 13.799 12.738 1.00 92.31 198 ARG A CA 1
ATOM 1591 C C . ARG A 1 198 ? -1.110 14.873 11.721 1.00 92.31 198 ARG A C 1
ATOM 1593 O O . ARG A 1 198 ? -0.005 14.849 11.195 1.00 92.31 198 ARG A O 1
ATOM 1600 N N . ILE A 1 199 ? -2.014 15.828 11.502 1.00 93.12 199 ILE A N 1
ATOM 1601 C CA . ILE A 1 199 ? -1.772 16.983 10.635 1.00 93.12 199 ILE A CA 1
ATOM 1602 C C . ILE A 1 199 ? -0.470 17.676 11.026 1.00 93.12 199 ILE A C 1
ATOM 1604 O O . ILE A 1 199 ? 0.406 17.814 10.182 1.00 93.12 199 ILE A O 1
ATOM 1608 N N . GLN A 1 200 ? -0.297 18.014 12.307 1.00 92.62 200 GLN A N 1
ATOM 1609 C CA . GLN A 1 200 ? 0.921 18.681 12.761 1.00 92.62 200 GLN A CA 1
ATOM 1610 C C . GLN A 1 200 ? 2.181 17.847 12.500 1.00 92.62 200 GLN A C 1
ATOM 1612 O O . GLN A 1 200 ? 3.188 18.388 12.062 1.00 92.62 200 GLN A O 1
ATOM 1617 N N . GLU A 1 201 ? 2.132 16.533 12.734 1.00 90.56 201 GLU A N 1
ATOM 1618 C CA . GLU A 1 201 ? 3.280 15.651 12.507 1.00 90.56 201 GLU A CA 1
ATOM 1619 C C . GLU A 1 201 ? 3.720 15.627 11.033 1.00 90.56 201 GLU A C 1
ATOM 1621 O O . GLU A 1 201 ? 4.920 15.656 10.753 1.00 90.56 201 GLU A O 1
ATOM 1626 N N . TYR A 1 202 ? 2.770 15.585 10.094 1.00 88.69 202 TYR A N 1
ATOM 1627 C CA . TYR A 1 202 ? 3.080 15.632 8.663 1.00 88.69 202 TYR A CA 1
ATOM 1628 C C . TYR A 1 202 ? 3.459 17.036 8.193 1.00 88.69 202 TYR A C 1
ATOM 1630 O O . TYR A 1 202 ? 4.362 17.147 7.367 1.00 88.69 202 TYR A O 1
ATOM 1638 N N . SER A 1 203 ? 2.852 18.089 8.752 1.00 89.56 203 SER A N 1
ATOM 1639 C CA . SER A 1 203 ? 3.265 19.473 8.505 1.00 89.56 203 SER A CA 1
ATOM 1640 C C . SER A 1 203 ? 4.733 19.686 8.881 1.00 89.56 203 SER A C 1
ATOM 1642 O O . SER A 1 203 ? 5.519 20.194 8.084 1.00 89.56 203 SER A O 1
ATOM 1644 N N . ASP A 1 204 ? 5.133 19.222 10.070 1.00 88.19 204 ASP A N 1
ATOM 1645 C CA . ASP A 1 204 ? 6.511 19.322 10.557 1.00 88.19 204 ASP A CA 1
ATOM 1646 C C . ASP A 1 204 ? 7.488 18.521 9.680 1.00 88.19 204 ASP A C 1
ATOM 1648 O O . ASP A 1 204 ? 8.619 18.950 9.455 1.00 88.19 204 ASP A O 1
ATOM 1652 N N . TYR A 1 205 ? 7.067 17.347 9.194 1.00 83.06 205 TYR A N 1
ATOM 1653 C CA . TYR A 1 205 ? 7.899 16.476 8.361 1.00 83.06 205 TYR A CA 1
ATOM 1654 C C . TYR A 1 205 ? 8.087 17.008 6.934 1.00 83.06 205 TYR A C 1
ATOM 1656 O O . TYR A 1 205 ? 9.192 16.925 6.399 1.00 83.06 205 TYR A O 1
ATOM 1664 N N . LEU A 1 206 ? 7.023 17.535 6.319 1.00 82.00 206 LEU A N 1
ATOM 1665 C CA . LEU A 1 206 ? 7.033 18.018 4.934 1.00 82.00 206 LEU A CA 1
ATOM 1666 C C . LEU A 1 206 ? 7.417 19.500 4.814 1.00 82.00 206 LEU A C 1
ATOM 1668 O O . LEU A 1 206 ? 7.804 19.934 3.735 1.00 82.00 206 LEU A O 1
ATOM 1672 N N . GLY A 1 207 ? 7.352 20.268 5.906 1.00 85.44 207 GLY A N 1
ATOM 1673 C CA . GLY A 1 207 ? 7.628 21.706 5.894 1.00 85.44 207 GLY A CA 1
ATOM 1674 C C . GLY A 1 207 ? 6.501 22.547 5.285 1.00 85.44 207 GLY A C 1
ATOM 1675 O O . GLY A 1 207 ? 6.753 23.664 4.838 1.00 85.44 207 GLY A O 1
ATOM 1676 N N . GLU A 1 208 ? 5.274 22.027 5.273 1.00 84.88 208 GLU A N 1
ATOM 1677 C CA . GLU A 1 208 ? 4.070 22.675 4.738 1.00 84.88 208 GLU A CA 1
ATOM 1678 C C . GLU A 1 208 ? 2.979 22.740 5.816 1.00 84.88 208 GLU A C 1
ATOM 1680 O O . GLU A 1 208 ? 2.928 21.887 6.695 1.00 84.88 208 GLU A O 1
ATOM 1685 N N . ASP A 1 209 ? 2.103 23.747 5.782 1.00 89.19 209 ASP A N 1
ATOM 1686 C CA . ASP A 1 209 ? 1.008 23.865 6.753 1.00 89.19 209 ASP A CA 1
ATOM 1687 C C . ASP A 1 209 ? -0.303 23.297 6.192 1.00 89.19 209 ASP A C 1
ATOM 1689 O O . ASP A 1 209 ? -0.883 23.847 5.256 1.00 89.19 209 ASP A O 1
ATOM 1693 N N . PHE A 1 210 ? -0.790 22.211 6.796 1.00 90.00 210 PHE A N 1
ATOM 1694 C CA . PHE A 1 210 ? -2.054 21.565 6.440 1.00 90.00 210 PHE A CA 1
ATOM 1695 C C . PHE A 1 210 ? -3.195 21.818 7.446 1.00 90.00 210 PHE A C 1
ATOM 1697 O O . PHE A 1 210 ? -4.224 21.145 7.378 1.00 90.00 210 PHE A O 1
ATOM 1704 N N . GLN A 1 211 ? -3.064 22.759 8.393 1.00 85.44 211 GLN A N 1
ATOM 1705 C CA . GLN A 1 211 ? -4.080 22.975 9.443 1.00 85.44 211 GLN A CA 1
ATOM 1706 C C . GLN A 1 211 ? -5.461 23.380 8.896 1.00 85.44 211 GLN A C 1
ATOM 1708 O O . GLN A 1 211 ? -6.479 23.058 9.510 1.00 85.44 211 GLN A O 1
ATOM 1713 N N . GLU A 1 212 ? -5.523 24.026 7.728 1.00 86.56 212 GLU A N 1
ATOM 1714 C CA . GLU A 1 212 ? -6.788 24.382 7.062 1.00 86.56 212 GLU A CA 1
ATOM 1715 C C . GLU A 1 212 ? -7.599 23.160 6.595 1.00 86.56 212 GLU A C 1
ATOM 1717 O O . GLU A 1 212 ? -8.792 23.278 6.323 1.00 86.56 212 GLU A O 1
ATOM 1722 N N . GLN A 1 213 ? -6.975 21.981 6.528 1.00 87.00 213 GLN A N 1
ATOM 1723 C CA . GLN A 1 213 ? -7.609 20.739 6.084 1.00 87.00 213 GLN A CA 1
ATOM 1724 C C . GLN A 1 213 ? -8.317 19.986 7.222 1.00 87.00 213 GLN A C 1
ATOM 1726 O O . GLN A 1 213 ? -8.951 18.966 6.969 1.00 87.00 213 GLN A O 1
ATOM 1731 N N . LEU A 1 214 ? -8.219 20.459 8.473 1.00 92.25 214 LEU A N 1
ATOM 1732 C CA . LEU A 1 214 ? -8.739 19.756 9.648 1.00 92.25 214 LEU A CA 1
ATOM 1733 C C . LEU A 1 214 ? -10.251 19.503 9.556 1.00 92.25 214 LEU A C 1
ATOM 1735 O O . LEU A 1 214 ? -11.064 20.429 9.567 1.00 92.25 214 LEU A O 1
ATOM 1739 N N . LEU A 1 215 ? -10.626 18.225 9.568 1.00 92.00 215 LEU A N 1
ATOM 1740 C CA . LEU A 1 215 ? -12.013 17.780 9.613 1.00 92.00 215 LEU A CA 1
ATOM 1741 C C . LEU A 1 215 ? -12.418 17.384 11.033 1.00 92.00 215 LEU A C 1
ATOM 1743 O O . LEU A 1 215 ? -11.653 16.769 11.778 1.00 92.00 215 LEU A O 1
ATOM 1747 N N . ASN A 1 216 ? -13.663 17.693 11.400 1.00 90.94 216 ASN A N 1
ATOM 1748 C CA . ASN A 1 216 ? -14.263 17.144 12.612 1.00 90.94 216 ASN A CA 1
ATOM 1749 C C . ASN A 1 216 ? -14.872 15.748 12.338 1.00 90.94 216 ASN A C 1
ATOM 1751 O O . ASN A 1 216 ? -15.073 15.368 11.178 1.00 90.94 216 ASN A O 1
ATOM 1755 N N . PRO A 1 217 ? -15.219 14.973 13.381 1.00 92.88 217 PRO A N 1
ATOM 1756 C CA . PRO A 1 217 ? -15.706 13.605 13.216 1.00 92.88 217 PRO A CA 1
ATOM 1757 C C . PRO A 1 217 ? -16.991 13.527 12.390 1.00 92.88 217 PRO A C 1
ATOM 1759 O O . PRO A 1 217 ? -17.168 12.585 11.621 1.00 92.88 217 PRO A O 1
ATOM 1762 N N . LYS A 1 218 ? -17.870 14.532 12.498 1.00 93.25 218 LYS A N 1
ATOM 1763 C CA . LYS A 1 218 ? -19.119 14.578 11.738 1.00 93.25 218 LYS A CA 1
ATOM 1764 C C . LYS A 1 218 ? -18.862 14.775 10.241 1.00 93.25 218 LYS A C 1
ATOM 1766 O O . LYS A 1 218 ? -19.479 14.083 9.436 1.00 93.25 218 LYS A O 1
ATOM 1771 N N . ASN A 1 219 ? -17.916 15.639 9.866 1.00 94.75 219 ASN A N 1
ATOM 1772 C CA . ASN A 1 219 ? -17.512 15.804 8.469 1.00 94.75 219 ASN A CA 1
ATOM 1773 C C . ASN A 1 219 ? -16.953 14.500 7.888 1.00 94.75 219 ASN A C 1
ATOM 1775 O O . ASN A 1 219 ? -17.338 14.113 6.787 1.00 94.75 219 ASN A O 1
ATOM 1779 N N . ILE A 1 220 ? -16.099 13.798 8.644 1.00 96.56 220 ILE A N 1
ATOM 1780 C CA . ILE A 1 220 ? -15.554 12.494 8.239 1.00 96.56 220 ILE A CA 1
ATOM 1781 C C . ILE A 1 220 ? -16.694 11.492 8.009 1.00 96.56 220 ILE A C 1
ATOM 1783 O O . ILE A 1 220 ? -16.751 10.847 6.967 1.00 96.56 220 ILE A O 1
ATOM 1787 N N . GLN A 1 221 ? -17.646 11.399 8.939 1.00 96.75 221 GLN A N 1
ATOM 1788 C CA . GLN A 1 221 ? -18.807 10.513 8.814 1.00 96.75 221 GLN A CA 1
ATOM 1789 C C . GLN A 1 221 ? -19.672 10.818 7.589 1.00 96.75 221 GLN A C 1
ATOM 1791 O O . GLN A 1 221 ? -20.055 9.896 6.871 1.00 96.75 221 GLN A O 1
ATOM 1796 N N . ASP A 1 222 ? -19.952 12.094 7.319 1.00 96.88 222 ASP A N 1
ATOM 1797 C CA . ASP A 1 222 ? -20.745 12.502 6.155 1.00 96.88 222 ASP A CA 1
ATOM 1798 C C . ASP A 1 222 ? -20.042 12.134 4.837 1.00 96.88 222 ASP A C 1
ATOM 1800 O O . ASP A 1 222 ? -20.688 11.702 3.878 1.00 96.88 222 ASP A O 1
ATOM 1804 N N . ILE A 1 223 ? -18.710 12.236 4.803 1.00 97.50 223 ILE A N 1
ATOM 1805 C CA . ILE A 1 223 ? -17.893 11.773 3.679 1.00 97.50 223 ILE A CA 1
ATOM 1806 C C . ILE A 1 223 ? -17.987 10.250 3.527 1.00 97.50 223 ILE A C 1
ATOM 1808 O O . ILE A 1 223 ? -18.250 9.780 2.421 1.00 97.50 223 ILE A O 1
ATOM 1812 N N . LEU A 1 224 ? -17.835 9.478 4.610 1.00 97.81 224 LEU A N 1
ATOM 1813 C CA . LEU A 1 224 ? -17.954 8.014 4.571 1.00 97.81 224 LEU A CA 1
ATOM 1814 C C . LEU A 1 224 ? -19.332 7.572 4.044 1.00 97.81 224 LEU A C 1
ATOM 1816 O O . LEU A 1 224 ? -19.408 6.694 3.189 1.00 97.81 224 LEU A O 1
ATOM 1820 N N . VAL A 1 225 ? -20.418 8.230 4.471 1.00 98.06 225 VAL A N 1
ATOM 1821 C CA . VAL A 1 225 ? -21.783 7.959 3.975 1.00 98.06 225 VAL A CA 1
ATOM 1822 C C . VAL A 1 225 ? -21.898 8.229 2.472 1.00 98.06 225 VAL A C 1
ATOM 1824 O O . VAL A 1 225 ? -22.532 7.465 1.740 1.00 98.06 225 VAL A O 1
ATOM 1827 N N . ASN A 1 226 ? -21.303 9.322 1.989 1.00 97.25 226 ASN A N 1
ATOM 1828 C CA . ASN A 1 226 ? -21.313 9.645 0.564 1.00 97.25 226 ASN A CA 1
ATOM 1829 C C . ASN A 1 226 ? -20.492 8.641 -0.255 1.00 97.25 226 ASN A C 1
ATOM 1831 O O . ASN A 1 226 ? -20.958 8.205 -1.308 1.00 97.25 226 ASN A O 1
ATOM 1835 N N . LEU A 1 227 ? -19.329 8.226 0.247 1.00 96.69 227 LEU A N 1
ATOM 1836 C CA . LEU A 1 227 ? -18.482 7.212 -0.380 1.00 96.69 227 LEU A CA 1
ATOM 1837 C C . LEU A 1 227 ? -19.165 5.852 -0.456 1.00 96.69 227 LEU A C 1
ATOM 1839 O O . LEU A 1 227 ? -19.120 5.207 -1.501 1.00 96.69 227 LEU A O 1
ATOM 1843 N N . HIS A 1 228 ? -19.863 5.439 0.599 1.00 97.38 228 HIS A N 1
ATOM 1844 C CA . HIS A 1 228 ? -20.666 4.221 0.578 1.00 97.38 228 HIS A CA 1
ATOM 1845 C C . HIS A 1 228 ? -21.782 4.308 -0.471 1.00 97.38 228 HIS A C 1
ATOM 1847 O O . HIS A 1 228 ? -21.984 3.357 -1.224 1.00 97.38 228 HIS A O 1
ATOM 1853 N N . ARG A 1 229 ? -22.447 5.461 -0.630 1.00 96.81 229 ARG A N 1
ATOM 1854 C CA . ARG A 1 229 ? -23.434 5.648 -1.711 1.00 96.81 229 ARG A CA 1
ATOM 1855 C C . ARG A 1 229 ? -22.812 5.529 -3.109 1.00 96.81 229 ARG A C 1
ATOM 1857 O O . ARG A 1 229 ? -23.475 5.031 -4.012 1.00 96.81 229 ARG A O 1
ATOM 1864 N N . GLN A 1 230 ? -21.586 6.018 -3.293 1.00 95.75 230 GLN A N 1
ATOM 1865 C CA . GLN A 1 230 ? -20.904 6.036 -4.592 1.00 95.75 230 GLN A CA 1
ATOM 1866 C C . GLN A 1 230 ? -20.286 4.685 -4.963 1.00 95.75 230 GLN A C 1
ATOM 1868 O O . GLN A 1 230 ? -20.374 4.277 -6.114 1.00 95.75 230 GLN A O 1
ATOM 1873 N N . THR A 1 231 ? -19.680 3.997 -3.996 1.00 95.38 231 THR A N 1
ATOM 1874 C CA . THR A 1 231 ? -18.884 2.779 -4.228 1.00 95.38 231 THR A CA 1
ATOM 1875 C C . THR A 1 231 ? -19.624 1.494 -3.854 1.00 95.38 231 THR A C 1
ATOM 1877 O O . THR A 1 231 ? -19.210 0.402 -4.237 1.00 95.38 231 THR A O 1
ATOM 1880 N N . GLY A 1 232 ? -20.702 1.598 -3.069 1.00 96.25 232 GLY A N 1
ATOM 1881 C CA . GLY A 1 232 ? -21.381 0.453 -2.462 1.00 96.25 232 GLY A CA 1
ATOM 1882 C C . GLY A 1 232 ? -20.587 -0.219 -1.336 1.00 96.25 232 GLY A C 1
ATOM 1883 O O . GLY A 1 232 ? -21.005 -1.276 -0.873 1.00 96.25 232 GLY A O 1
ATOM 1884 N N . LYS A 1 233 ? -19.458 0.363 -0.903 1.00 96.12 233 LYS A N 1
ATOM 1885 C CA . LYS A 1 233 ? -18.571 -0.189 0.130 1.00 96.12 233 LYS A CA 1
ATOM 1886 C C . LYS A 1 233 ? -18.652 0.624 1.413 1.00 96.12 233 LYS A C 1
ATOM 1888 O O . LYS A 1 233 ? -18.479 1.843 1.394 1.00 96.12 233 LYS A O 1
ATOM 1893 N N . LYS A 1 234 ? -18.863 -0.050 2.539 1.00 97.75 234 LYS A N 1
ATOM 1894 C CA . LYS A 1 234 ? -18.859 0.583 3.858 1.00 97.75 234 LYS A CA 1
ATOM 1895 C C . LYS A 1 234 ? -17.448 0.698 4.395 1.00 97.75 234 LYS A C 1
ATOM 1897 O O . LYS A 1 234 ? -16.710 -0.286 4.461 1.00 97.75 234 LYS A O 1
ATOM 1902 N N . SER A 1 235 ? -17.095 1.900 4.826 1.00 98.00 235 SER A N 1
ATOM 1903 C CA . SER A 1 235 ? -15.748 2.210 5.300 1.00 98.00 235 SER A CA 1
ATOM 1904 C C . SER A 1 235 ? -15.739 2.592 6.779 1.00 98.00 235 SER A C 1
ATOM 1906 O O . SER A 1 235 ? -16.677 3.211 7.284 1.00 98.00 235 SER A O 1
ATOM 1908 N N . ALA A 1 236 ? -14.653 2.261 7.475 1.00 98.25 236 ALA A N 1
ATOM 1909 C CA . ALA A 1 236 ? -14.405 2.731 8.835 1.00 98.25 236 ALA A CA 1
ATOM 1910 C C . ALA A 1 236 ? -12.972 3.236 9.005 1.00 98.25 236 ALA A C 1
ATOM 1912 O O . ALA A 1 236 ? -12.031 2.675 8.442 1.00 98.25 236 ALA A O 1
ATOM 1913 N N . VAL A 1 237 ? -12.808 4.275 9.824 1.00 98.50 237 VAL A N 1
ATOM 1914 C CA . VAL A 1 237 ? -11.497 4.813 10.197 1.00 98.50 237 VAL A CA 1
ATOM 1915 C C . VAL A 1 237 ? -11.069 4.217 11.529 1.00 98.50 237 VAL A C 1
ATOM 1917 O O . VAL A 1 237 ? -11.818 4.249 12.507 1.00 98.50 237 VAL A O 1
ATOM 1920 N N . ILE A 1 238 ? -9.857 3.675 11.566 1.00 98.44 238 ILE A N 1
ATOM 1921 C CA . ILE A 1 238 ? -9.230 3.112 12.755 1.00 98.44 238 ILE A CA 1
ATOM 1922 C C . ILE A 1 238 ? -8.004 3.954 13.086 1.00 98.44 238 ILE A C 1
ATOM 1924 O O . ILE A 1 238 ? -7.005 3.949 12.362 1.00 98.44 238 ILE A O 1
ATOM 1928 N N . TYR A 1 239 ? -8.059 4.637 14.223 1.00 97.44 239 TYR A N 1
ATOM 1929 C CA . TYR A 1 239 ? -6.901 5.304 14.796 1.00 97.44 239 TYR A CA 1
ATOM 1930 C C . TYR A 1 239 ? -6.222 4.368 15.785 1.00 97.44 239 TYR A C 1
ATOM 1932 O O . TYR A 1 239 ? -6.836 3.938 16.762 1.00 97.44 239 TYR A O 1
ATOM 1940 N N . ILE A 1 240 ? -4.945 4.081 15.548 1.00 95.62 240 ILE A N 1
ATOM 1941 C CA . ILE A 1 240 ? -4.093 3.328 16.469 1.00 95.62 240 ILE A CA 1
ATOM 1942 C C . ILE A 1 240 ? -3.145 4.325 17.125 1.00 95.62 240 ILE A C 1
ATOM 1944 O O . ILE A 1 240 ? -2.254 4.869 16.468 1.00 95.62 240 ILE A O 1
ATOM 1948 N N . ASN A 1 241 ? -3.347 4.572 18.418 1.00 92.06 241 ASN A N 1
ATOM 1949 C CA . ASN A 1 241 ? -2.553 5.514 19.191 1.00 92.06 241 ASN A CA 1
ATOM 1950 C C . ASN A 1 241 ? -1.824 4.815 20.341 1.00 92.06 241 ASN A C 1
ATOM 1952 O O . ASN A 1 241 ? -2.406 3.998 21.055 1.00 92.06 241 ASN A O 1
ATOM 1956 N N . LEU A 1 242 ? -0.548 5.145 20.533 1.00 88.12 242 LEU A N 1
ATOM 1957 C CA . LEU A 1 242 ? 0.286 4.536 21.563 1.00 88.12 242 LEU A CA 1
ATOM 1958 C C . LEU A 1 242 ? 0.704 5.558 22.606 1.00 88.12 242 LEU A C 1
ATOM 1960 O O . LEU A 1 242 ? 1.389 6.534 22.313 1.00 88.12 242 LEU A O 1
ATOM 1964 N N . TYR A 1 243 ? 0.342 5.270 23.847 1.00 85.25 243 TYR A N 1
ATOM 1965 C CA . TYR A 1 243 ? 0.794 5.997 25.021 1.00 85.25 243 TYR A CA 1
ATOM 1966 C C . TYR A 1 243 ? 1.958 5.254 25.689 1.00 85.25 243 TYR A C 1
ATOM 1968 O O . TYR A 1 243 ? 2.324 4.144 25.290 1.00 85.25 243 TYR A O 1
ATOM 1976 N N . GLN A 1 244 ? 2.553 5.870 26.716 1.00 81.62 244 GLN A N 1
ATOM 1977 C CA . GLN A 1 244 ? 3.668 5.274 27.462 1.00 81.62 244 GLN A CA 1
ATOM 1978 C C . GLN A 1 244 ? 3.332 3.889 28.017 1.00 81.62 244 GLN A C 1
ATOM 1980 O O . GLN A 1 244 ? 4.159 2.993 27.891 1.00 81.62 244 GLN A O 1
ATOM 1985 N N . ASP A 1 245 ? 2.113 3.706 28.528 1.00 86.75 245 ASP A N 1
ATOM 1986 C CA . ASP A 1 245 ? 1.735 2.486 29.249 1.00 86.75 245 ASP A CA 1
ATOM 1987 C C . ASP A 1 245 ? 0.596 1.705 28.589 1.00 86.75 245 ASP A C 1
ATOM 1989 O O . ASP A 1 245 ? 0.257 0.626 29.051 1.00 86.75 245 ASP A O 1
ATOM 1993 N N . GLN A 1 246 ? -0.002 2.212 27.509 1.00 90.88 246 GLN A N 1
ATOM 1994 C CA . GLN A 1 246 ? -1.186 1.592 26.913 1.00 90.88 246 GLN A CA 1
ATOM 1995 C C . GLN A 1 246 ? -1.312 1.860 25.415 1.00 90.88 246 GLN A C 1
ATOM 1997 O O . GLN A 1 246 ? -0.859 2.882 24.894 1.00 90.88 246 GLN A O 1
ATOM 2002 N N . LEU A 1 247 ? -2.022 0.958 24.750 1.00 94.56 247 LEU A N 1
ATOM 2003 C CA . LEU A 1 247 ? -2.469 1.081 23.372 1.00 94.56 247 LEU A CA 1
ATOM 2004 C C . LEU A 1 247 ? -3.935 1.519 23.383 1.00 94.56 247 LEU A C 1
ATOM 2006 O O . LEU A 1 247 ? -4.741 0.972 24.137 1.00 94.56 247 LEU A O 1
ATOM 2010 N N . GLN A 1 248 ? -4.286 2.484 22.542 1.00 95.31 248 GLN A N 1
ATOM 2011 C CA . GLN A 1 248 ? -5.662 2.916 22.337 1.00 95.31 248 GLN A CA 1
ATOM 2012 C C . GLN A 1 248 ? -6.048 2.752 20.869 1.00 95.31 248 GLN A C 1
ATOM 2014 O O . GLN A 1 248 ? -5.307 3.144 19.968 1.00 95.31 248 GLN A O 1
ATOM 2019 N N . ILE A 1 249 ? -7.227 2.183 20.647 1.00 97.31 249 ILE A N 1
ATOM 2020 C CA . ILE A 1 249 ? -7.844 2.016 19.336 1.00 97.31 249 ILE A CA 1
ATOM 2021 C C . ILE A 1 249 ? -9.125 2.834 19.332 1.00 97.31 249 ILE A C 1
ATOM 2023 O O . ILE A 1 249 ? -9.959 2.679 20.225 1.00 97.31 249 ILE A O 1
ATOM 2027 N N . ILE A 1 250 ? -9.281 3.697 18.335 1.00 97.44 250 ILE A N 1
ATOM 2028 C CA . ILE A 1 250 ? -10.498 4.475 18.133 1.00 97.44 250 ILE A CA 1
ATOM 2029 C C . ILE A 1 250 ? -11.083 4.069 16.787 1.00 97.44 250 ILE A C 1
ATOM 2031 O O . ILE A 1 250 ? -10.444 4.260 15.756 1.00 97.44 250 ILE A O 1
ATOM 2035 N N . LEU A 1 251 ? -12.286 3.504 16.810 1.00 98.06 251 LEU A N 1
ATOM 2036 C CA . LEU A 1 251 ? -13.051 3.138 15.624 1.00 98.06 251 LEU A CA 1
ATOM 2037 C C . LEU A 1 251 ? -14.111 4.208 15.353 1.00 98.06 251 LEU A C 1
ATOM 2039 O O . LEU A 1 251 ? -14.970 4.472 16.198 1.00 98.06 251 LEU A O 1
ATOM 2043 N N . LEU A 1 252 ? -14.072 4.787 14.158 1.00 97.69 252 LEU A N 1
ATOM 2044 C CA . LEU A 1 252 ? -15.074 5.711 13.643 1.00 97.69 252 LEU A CA 1
ATOM 2045 C C . LEU A 1 252 ? -15.765 5.081 12.429 1.00 97.69 252 LEU A C 1
ATOM 2047 O O . LEU A 1 252 ? -15.127 4.811 11.414 1.00 97.69 252 LEU A O 1
ATOM 2051 N N . THR A 1 253 ? -17.074 4.861 12.535 1.00 97.00 253 THR A N 1
ATOM 2052 C CA . THR A 1 253 ? -17.921 4.387 11.425 1.00 97.00 253 THR A CA 1
ATOM 2053 C C . THR A 1 253 ? -18.785 5.528 10.886 1.00 97.00 253 THR A C 1
ATOM 2055 O O . THR A 1 253 ? -18.864 6.575 11.526 1.00 97.00 253 THR A O 1
ATOM 2058 N N . GLU A 1 254 ? -19.479 5.313 9.764 1.00 95.06 254 GLU A N 1
ATOM 2059 C CA . GLU A 1 254 ? -20.430 6.253 9.129 1.00 95.06 254 GLU A CA 1
ATOM 2060 C C . GLU A 1 254 ? -21.470 6.869 10.082 1.00 95.06 254 GLU A C 1
ATOM 2062 O O . GLU A 1 254 ? -21.999 7.947 9.817 1.00 95.06 254 GLU A O 1
ATOM 2067 N N . THR A 1 255 ? -21.793 6.189 11.186 1.00 91.12 255 THR A N 1
ATOM 2068 C CA . THR A 1 255 ? -22.781 6.655 12.165 1.00 91.12 255 THR A CA 1
ATOM 2069 C C . THR A 1 255 ? -22.333 6.378 13.599 1.00 91.12 255 THR A C 1
ATOM 2071 O O . THR A 1 255 ? -21.383 5.637 13.852 1.00 91.12 255 THR A O 1
ATOM 2074 N N . GLY A 1 256 ? -23.041 6.970 14.562 1.00 89.88 256 GLY A N 1
ATOM 2075 C CA . GLY A 1 256 ? -22.776 6.768 15.983 1.00 89.88 256 GLY A CA 1
ATOM 2076 C C . GLY A 1 256 ? -21.567 7.548 16.496 1.00 89.88 256 GLY A C 1
ATOM 2077 O O . GLY A 1 256 ? -20.975 8.367 15.795 1.00 89.88 256 GLY A O 1
ATOM 2078 N N . GLN A 1 257 ? -21.240 7.322 17.764 1.00 91.69 257 GLN A N 1
ATOM 2079 C CA . GLN A 1 257 ? -20.090 7.946 18.412 1.00 91.69 257 GLN A CA 1
ATOM 2080 C C . GLN A 1 257 ? -18.818 7.113 18.191 1.00 91.69 257 GLN A C 1
ATOM 2082 O O . GLN A 1 257 ? -18.921 5.887 18.098 1.00 91.69 257 GLN A O 1
ATOM 2087 N N . PRO A 1 258 ? -17.628 7.746 18.150 1.00 94.31 258 PRO A N 1
ATOM 2088 C CA . PRO A 1 258 ? -16.356 7.033 18.136 1.00 94.31 258 PRO A CA 1
ATOM 2089 C C . PRO A 1 258 ? -16.269 5.991 19.257 1.00 94.31 258 PRO A C 1
ATOM 2091 O O . PRO A 1 258 ? -16.537 6.291 20.423 1.00 94.31 258 PRO A O 1
ATOM 2094 N N . ILE A 1 259 ? -15.866 4.773 18.907 1.00 95.50 259 ILE A N 1
ATOM 2095 C CA . ILE A 1 259 ? -15.718 3.662 19.848 1.00 95.50 259 ILE A CA 1
ATOM 2096 C C . ILE A 1 259 ? -14.257 3.589 20.268 1.00 95.50 259 ILE A C 1
ATOM 2098 O O . ILE A 1 259 ? -13.382 3.349 19.441 1.00 95.50 259 ILE A O 1
ATOM 2102 N N . VAL A 1 260 ? -13.996 3.778 21.559 1.00 95.50 260 VAL A N 1
ATOM 2103 C CA . VAL A 1 260 ? -12.642 3.771 22.121 1.00 95.50 260 VAL A CA 1
ATOM 2104 C C . VAL A 1 260 ? -12.398 2.458 22.860 1.00 95.50 260 VAL A C 1
ATOM 2106 O O . VAL A 1 260 ? -13.164 2.083 23.748 1.00 95.50 260 VAL A O 1
ATOM 2109 N N . LYS A 1 261 ? -11.311 1.767 22.517 1.00 96.19 261 LYS A N 1
ATOM 2110 C CA . LYS A 1 261 ? -10.813 0.582 23.223 1.00 96.19 261 LYS A CA 1
ATOM 2111 C C . LYS A 1 261 ? -9.411 0.867 23.736 1.00 96.19 261 LYS A C 1
ATOM 2113 O O . LYS A 1 261 ? -8.550 1.312 22.983 1.00 96.19 261 LYS A O 1
ATOM 2118 N N . THR A 1 262 ? -9.182 0.575 25.007 1.00 95.44 262 THR A N 1
ATOM 2119 C CA . THR A 1 262 ? -7.874 0.715 25.650 1.00 95.44 262 THR A CA 1
ATOM 2120 C C . THR A 1 262 ? -7.350 -0.665 26.009 1.00 95.44 262 THR A C 1
ATOM 2122 O O . THR A 1 262 ? -8.091 -1.487 26.545 1.00 95.44 262 THR A O 1
ATOM 2125 N N . ILE A 1 263 ? -6.074 -0.912 25.723 1.00 95.25 263 ILE A N 1
ATOM 2126 C CA . ILE A 1 263 ? -5.373 -2.165 25.983 1.00 95.25 263 ILE A CA 1
ATOM 2127 C C . ILE A 1 263 ? -4.204 -1.840 26.931 1.00 95.25 263 ILE A C 1
ATOM 2129 O O . ILE A 1 263 ? -3.103 -1.528 26.466 1.00 95.25 263 ILE A O 1
ATOM 2133 N N . PRO A 1 264 ? -4.434 -1.876 28.261 1.00 88.25 264 PRO A N 1
ATOM 2134 C CA . PRO A 1 264 ? -3.472 -1.397 29.262 1.00 88.25 264 PRO A CA 1
ATOM 2135 C C . PRO A 1 264 ? -2.162 -2.187 29.318 1.00 88.25 264 PRO A C 1
ATOM 2137 O O . PRO A 1 264 ? -1.170 -1.711 29.841 1.00 88.25 264 PRO A O 1
ATOM 2140 N N . GLU A 1 265 ? -2.134 -3.416 28.806 1.00 83.88 265 GLU A N 1
ATOM 2141 C CA . GLU A 1 265 ? -0.946 -4.273 28.888 1.00 83.88 265 GLU A CA 1
ATOM 2142 C C . GLU A 1 265 ? -0.013 -4.145 27.678 1.00 83.88 265 GLU A C 1
ATOM 2144 O O . GLU A 1 265 ? 0.971 -4.889 27.571 1.00 83.88 265 GLU A O 1
ATOM 2149 N N . VAL A 1 266 ? -0.340 -3.274 26.722 1.00 92.12 266 VAL A N 1
ATOM 2150 C CA . VAL A 1 266 ? 0.384 -3.134 25.456 1.00 92.12 266 VAL A CA 1
ATOM 2151 C C . VAL A 1 266 ? 0.921 -1.718 25.349 1.00 92.12 266 VAL A C 1
ATOM 2153 O O . VAL A 1 266 ? 0.265 -0.822 24.836 1.00 92.12 266 VAL A O 1
ATOM 2156 N N . ASN A 1 267 ? 2.144 -1.525 25.830 1.00 89.19 267 ASN A N 1
ATOM 2157 C CA . ASN A 1 267 ? 2.866 -0.274 25.658 1.00 89.19 267 ASN A CA 1
ATOM 2158 C C . ASN A 1 267 ? 3.640 -0.225 24.329 1.00 89.19 267 ASN A C 1
ATOM 2160 O O . ASN A 1 267 ? 3.756 -1.219 23.599 1.00 89.19 267 ASN A O 1
ATOM 2164 N N . ARG A 1 268 ? 4.216 0.947 24.038 1.00 89.25 268 ARG A N 1
ATOM 2165 C CA . ARG A 1 268 ? 4.998 1.202 22.819 1.00 89.25 268 ARG A CA 1
ATOM 2166 C C . ARG A 1 268 ? 6.132 0.201 22.616 1.00 89.25 268 ARG A C 1
ATOM 2168 O O . ARG A 1 268 ? 6.315 -0.301 21.512 1.00 89.25 268 ARG A O 1
ATOM 2175 N N . GLU A 1 269 ? 6.888 -0.113 23.664 1.00 89.12 269 GLU A N 1
ATOM 2176 C CA . GLU A 1 269 ? 8.025 -1.027 23.555 1.00 89.12 269 GLU A CA 1
ATOM 2177 C C . GLU A 1 269 ? 7.580 -2.457 23.230 1.00 89.12 269 GLU A C 1
ATOM 2179 O O . GLU A 1 269 ? 8.125 -3.091 22.325 1.00 89.12 269 GLU A O 1
ATOM 2184 N N . LYS A 1 270 ? 6.553 -2.953 23.924 1.00 92.06 270 LYS A N 1
ATOM 2185 C CA . LYS A 1 270 ? 6.025 -4.306 23.741 1.00 92.06 270 LYS A CA 1
ATOM 2186 C C . LYS A 1 270 ? 5.426 -4.497 22.352 1.00 92.06 270 LYS A C 1
ATOM 2188 O O . LYS A 1 270 ? 5.691 -5.530 21.726 1.00 92.06 270 LYS A O 1
ATOM 2193 N N . LEU A 1 271 ? 4.667 -3.514 21.853 1.00 92.62 271 LEU A N 1
ATOM 2194 C CA . LEU A 1 271 ? 4.171 -3.556 20.479 1.00 92.62 271 LEU A CA 1
ATOM 2195 C C . LEU A 1 271 ? 5.347 -3.529 19.497 1.00 92.62 271 LEU A C 1
ATOM 2197 O O . LEU A 1 271 ? 5.417 -4.388 18.626 1.00 92.62 271 LEU A O 1
ATOM 2201 N N . ARG A 1 272 ? 6.317 -2.622 19.686 1.00 89.94 272 ARG A N 1
ATOM 2202 C CA . ARG A 1 272 ? 7.459 -2.452 18.769 1.00 89.94 272 ARG A CA 1
ATOM 2203 C C . ARG A 1 272 ? 8.292 -3.721 18.661 1.00 89.94 272 ARG A C 1
ATOM 2205 O O . ARG A 1 272 ? 8.565 -4.178 17.557 1.00 89.94 272 ARG A O 1
ATOM 2212 N N . ASN A 1 273 ? 8.655 -4.318 19.794 1.00 91.44 273 ASN A N 1
ATOM 2213 C CA . ASN A 1 273 ? 9.434 -5.554 19.819 1.00 91.44 273 ASN A CA 1
ATOM 2214 C C . ASN A 1 273 ? 8.673 -6.696 19.126 1.00 91.44 273 ASN A C 1
ATOM 2216 O O . ASN A 1 273 ? 9.265 -7.450 18.359 1.00 91.44 273 ASN A O 1
ATOM 2220 N N . THR A 1 274 ? 7.355 -6.794 19.340 1.00 95.00 274 THR A N 1
ATOM 2221 C CA . THR A 1 274 ? 6.520 -7.815 18.685 1.00 95.00 274 THR A CA 1
ATOM 2222 C C . THR A 1 274 ? 6.433 -7.587 17.174 1.00 95.00 274 THR A C 1
ATOM 2224 O O . THR A 1 274 ? 6.597 -8.539 16.417 1.00 95.00 274 THR A O 1
ATOM 2227 N N . THR A 1 275 ? 6.254 -6.342 16.727 1.00 92.88 275 THR A N 1
ATOM 2228 C CA . THR A 1 275 ? 6.237 -5.969 15.305 1.00 92.88 275 THR A CA 1
ATOM 2229 C C . THR A 1 275 ? 7.571 -6.261 14.620 1.00 92.88 275 THR A C 1
ATOM 2231 O O . THR A 1 275 ? 7.578 -6.831 13.535 1.00 92.88 275 THR A O 1
ATOM 2234 N N . ILE A 1 276 ? 8.705 -5.940 15.254 1.00 90.44 276 ILE A N 1
ATOM 2235 C CA . ILE A 1 276 ? 10.038 -6.229 14.699 1.00 90.44 276 ILE A CA 1
ATOM 2236 C C . ILE A 1 276 ? 10.245 -7.735 14.536 1.00 90.44 276 ILE A C 1
ATOM 2238 O O . ILE A 1 276 ? 10.676 -8.175 13.473 1.00 90.44 276 ILE A O 1
ATOM 2242 N N . MET A 1 277 ? 9.909 -8.531 15.558 1.00 93.94 277 MET A N 1
ATOM 2243 C CA . MET A 1 277 ? 9.986 -9.991 15.453 1.00 93.94 277 MET A CA 1
ATOM 2244 C C . MET A 1 277 ? 9.070 -10.512 14.343 1.00 93.94 277 MET A C 1
ATOM 2246 O O . MET A 1 277 ? 9.476 -11.371 13.573 1.00 93.94 277 MET A O 1
ATOM 2250 N N . PHE A 1 278 ? 7.856 -9.968 14.227 1.00 95.69 278 PHE A N 1
ATOM 2251 C CA . PHE A 1 278 ? 6.891 -10.395 13.218 1.00 95.69 278 PHE A CA 1
ATOM 2252 C C . PHE A 1 278 ? 7.380 -10.125 11.793 1.00 95.69 278 PHE A C 1
ATOM 2254 O O . PHE A 1 278 ? 7.353 -11.019 10.951 1.00 95.69 278 PHE A O 1
ATOM 2261 N N . ILE A 1 279 ? 7.884 -8.915 11.540 1.00 91.81 279 ILE A N 1
ATOM 2262 C CA . ILE A 1 279 ? 8.471 -8.554 10.248 1.00 91.81 279 ILE A CA 1
ATOM 2263 C C . ILE A 1 279 ? 9.704 -9.420 9.971 1.00 91.81 279 ILE A C 1
ATOM 2265 O O . ILE A 1 279 ? 9.852 -9.915 8.857 1.00 91.81 279 ILE A O 1
ATOM 2269 N N . GLY A 1 280 ? 10.559 -9.657 10.971 1.00 91.44 280 GLY A N 1
ATOM 2270 C CA . GLY A 1 280 ? 11.723 -10.536 10.838 1.00 91.44 280 GLY A CA 1
ATOM 2271 C C . GLY A 1 280 ? 11.346 -11.961 10.426 1.00 91.44 280 GLY A C 1
ATOM 2272 O O . GLY A 1 280 ? 11.940 -12.498 9.500 1.00 91.44 280 GLY A O 1
ATOM 2273 N N . GLU A 1 281 ? 10.312 -12.538 11.042 1.00 94.44 281 GLU A N 1
ATOM 2274 C CA . GLU A 1 281 ? 9.812 -13.875 10.692 1.00 94.44 281 GLU A CA 1
ATOM 2275 C C . GLU A 1 281 ? 9.209 -13.936 9.282 1.00 94.44 281 GLU A C 1
ATOM 2277 O O . GLU A 1 281 ? 9.434 -14.911 8.570 1.00 94.44 281 GLU A O 1
ATOM 2282 N N . ILE A 1 282 ? 8.468 -12.904 8.855 1.00 93.50 282 ILE A N 1
ATOM 2283 C CA . ILE A 1 282 ? 7.889 -12.849 7.502 1.00 93.50 282 ILE A CA 1
ATOM 2284 C C . ILE A 1 282 ? 8.970 -12.665 6.433 1.00 93.50 282 ILE A C 1
ATOM 2286 O O . ILE A 1 282 ? 8.871 -13.248 5.355 1.00 93.50 282 ILE A O 1
ATOM 2290 N N . THR A 1 283 ? 9.963 -11.817 6.698 1.00 91.12 283 THR A N 1
ATOM 2291 C CA . THR A 1 283 ? 10.947 -11.386 5.691 1.00 91.12 283 THR A CA 1
ATOM 2292 C C . THR A 1 283 ? 12.181 -12.276 5.611 1.00 91.12 283 THR A C 1
ATOM 2294 O O . THR A 1 283 ? 12.952 -12.167 4.656 1.00 91.12 283 THR A O 1
ATOM 2297 N N . ASP A 1 284 ? 12.368 -13.196 6.559 1.00 88.31 284 ASP A N 1
ATOM 2298 C CA . ASP A 1 284 ? 13.399 -14.219 6.457 1.00 88.31 284 ASP A CA 1
ATOM 2299 C C . ASP A 1 284 ? 13.018 -15.266 5.404 1.00 88.31 284 ASP A C 1
ATOM 2301 O O . ASP A 1 284 ? 12.191 -16.150 5.635 1.00 88.31 284 ASP A O 1
ATOM 2305 N N . PHE A 1 285 ? 13.669 -15.206 4.239 1.00 75.94 285 PHE A N 1
ATOM 2306 C CA . PHE A 1 285 ? 13.396 -16.125 3.132 1.00 75.94 285 PHE A CA 1
ATOM 2307 C C . PHE A 1 285 ? 13.546 -17.605 3.531 1.00 75.94 285 PHE A C 1
ATOM 2309 O O . PHE A 1 285 ? 12.906 -18.471 2.932 1.00 75.94 285 PHE A O 1
ATOM 2316 N N . ARG A 1 286 ? 14.363 -17.920 4.548 1.00 83.25 286 ARG A N 1
ATOM 2317 C CA . ARG A 1 286 ? 14.558 -19.295 5.041 1.00 83.25 286 ARG A CA 1
ATOM 2318 C C . ARG A 1 286 ? 13.284 -19.859 5.670 1.00 83.25 286 ARG A C 1
ATOM 2320 O O . ARG A 1 286 ? 13.099 -21.074 5.678 1.00 83.25 286 ARG A O 1
ATOM 2327 N N . ASN A 1 287 ? 12.400 -18.979 6.133 1.00 86.75 287 ASN A N 1
ATOM 2328 C CA . ASN A 1 287 ? 11.121 -19.307 6.749 1.00 86.75 287 ASN A CA 1
ATOM 2329 C C . ASN A 1 287 ? 9.954 -19.268 5.749 1.00 86.75 287 ASN A C 1
ATOM 2331 O O . ASN A 1 287 ? 8.830 -19.580 6.133 1.00 86.75 287 ASN A O 1
ATOM 2335 N N . SER A 1 288 ? 10.207 -18.978 4.465 1.00 82.44 288 SER A N 1
ATOM 2336 C CA . SER A 1 288 ? 9.174 -18.852 3.417 1.00 82.44 288 SER A CA 1
ATOM 2337 C C . SER A 1 288 ? 8.295 -20.095 3.207 1.00 82.44 288 SER A C 1
ATOM 2339 O O . SER A 1 288 ? 7.201 -19.988 2.664 1.00 82.44 288 SER A O 1
ATOM 2341 N N . ASN A 1 289 ? 8.737 -21.270 3.663 1.00 84.12 289 ASN A N 1
ATOM 2342 C CA . ASN A 1 289 ? 7.972 -22.525 3.615 1.00 84.12 289 ASN A CA 1
ATOM 2343 C C . ASN A 1 289 ? 7.395 -22.938 4.980 1.00 84.12 289 ASN A C 1
ATOM 2345 O O . ASN A 1 289 ? 6.992 -24.085 5.169 1.00 84.12 289 ASN A O 1
ATOM 2349 N N . THR A 1 290 ? 7.399 -22.033 5.955 1.00 90.19 290 THR A N 1
ATOM 2350 C CA . THR A 1 290 ? 6.965 -22.285 7.331 1.00 90.19 290 THR A CA 1
ATOM 2351 C C . THR A 1 290 ? 5.815 -21.364 7.715 1.00 90.19 290 THR A C 1
ATOM 2353 O O . THR A 1 290 ? 5.488 -20.418 7.006 1.00 90.19 290 THR A O 1
ATOM 2356 N N . THR A 1 291 ? 5.215 -21.624 8.873 1.00 94.62 291 THR A N 1
ATOM 2357 C CA . THR A 1 291 ? 4.198 -20.756 9.476 1.00 94.62 291 THR A CA 1
ATOM 2358 C C . THR A 1 291 ? 4.663 -20.175 10.815 1.00 94.62 291 THR A C 1
ATOM 2360 O O . THR A 1 291 ? 3.841 -19.895 11.689 1.00 94.62 291 THR A O 1
ATOM 2363 N N . SER A 1 292 ? 5.981 -20.027 11.016 1.00 94.62 292 SER A N 1
ATOM 2364 C CA . SER A 1 292 ? 6.582 -19.546 12.274 1.00 94.62 292 SER A CA 1
ATOM 2365 C C . SER A 1 292 ? 6.131 -18.134 12.662 1.00 94.62 292 SER A C 1
ATOM 2367 O O . SER A 1 292 ? 6.107 -17.799 13.844 1.00 94.62 292 SER A O 1
ATOM 2369 N N . TYR A 1 293 ? 5.700 -17.333 11.685 1.00 96.06 293 TYR A N 1
ATOM 2370 C CA . TYR A 1 293 ? 5.145 -15.996 11.889 1.00 96.06 293 TYR A CA 1
ATOM 2371 C C . TYR A 1 293 ? 3.753 -15.998 12.551 1.00 96.06 293 TYR A C 1
ATOM 2373 O O . TYR A 1 293 ? 3.365 -14.984 13.135 1.00 96.06 293 TYR A O 1
ATOM 2381 N N . LEU A 1 294 ? 2.985 -17.100 12.489 1.00 97.69 294 LEU A N 1
ATOM 2382 C CA . LEU A 1 294 ? 1.575 -17.125 12.917 1.00 97.69 294 LEU A CA 1
ATOM 2383 C C . LEU A 1 294 ? 1.350 -16.747 14.391 1.00 97.69 294 LEU A C 1
ATOM 2385 O O . LEU A 1 294 ? 0.446 -15.951 14.644 1.00 97.69 294 LEU A O 1
ATOM 2389 N N . PRO A 1 295 ? 2.134 -17.229 15.377 1.00 98.19 295 PRO A N 1
ATOM 2390 C CA . PRO A 1 295 ? 1.948 -16.820 16.770 1.00 98.19 295 PRO A CA 1
ATOM 2391 C C . PRO A 1 295 ? 2.097 -15.306 16.976 1.00 98.19 295 PRO A C 1
ATOM 2393 O O . PRO A 1 295 ? 1.363 -14.709 17.763 1.00 98.19 295 PRO A O 1
ATOM 2396 N N . LEU A 1 296 ? 3.022 -14.666 16.251 1.00 98.19 296 LEU A N 1
ATOM 2397 C CA . LEU A 1 296 ? 3.212 -13.215 16.299 1.00 98.19 296 LEU A CA 1
ATOM 2398 C C . LEU A 1 296 ? 2.076 -12.483 15.573 1.00 98.19 296 LEU A C 1
ATOM 2400 O O . LEU A 1 296 ? 1.552 -11.510 16.117 1.00 98.19 296 LEU A O 1
ATOM 2404 N N . ALA A 1 297 ? 1.642 -12.990 14.414 1.00 98.44 297 ALA A N 1
ATOM 2405 C CA . ALA A 1 297 ? 0.490 -12.472 13.673 1.00 98.44 297 ALA A CA 1
ATOM 2406 C C . ALA A 1 297 ? -0.786 -12.463 14.529 1.00 98.44 297 ALA A C 1
ATOM 2408 O O . ALA A 1 297 ? -1.490 -11.455 14.581 1.00 98.44 297 ALA A O 1
ATOM 2409 N N . GLN A 1 298 ? -1.048 -13.562 15.244 1.00 98.62 298 GLN A N 1
ATOM 2410 C CA . GLN A 1 298 ? -2.199 -13.715 16.138 1.00 98.62 298 GLN A CA 1
ATOM 2411 C C . GLN A 1 298 ? -2.119 -12.799 17.348 1.00 98.62 298 GLN A C 1
ATOM 2413 O O . GLN A 1 298 ? -3.097 -12.150 17.715 1.00 98.62 298 GLN A O 1
ATOM 2418 N N . LYS A 1 299 ? -0.935 -12.683 17.952 1.00 98.06 299 LYS A N 1
ATOM 2419 C CA . LYS A 1 299 ? -0.719 -11.770 19.074 1.00 98.06 299 LYS A CA 1
ATOM 2420 C C . LYS A 1 299 ? -1.005 -10.318 18.683 1.00 98.06 299 LYS A C 1
ATOM 2422 O O . LYS A 1 299 ? -1.678 -9.612 19.427 1.00 98.06 299 LYS A O 1
ATOM 2427 N N . LEU A 1 300 ? -0.531 -9.894 17.512 1.00 98.12 300 LEU A N 1
ATOM 2428 C CA . LEU A 1 300 ? -0.766 -8.550 16.987 1.00 98.12 300 LEU A CA 1
ATOM 2429 C C . LEU A 1 300 ? -2.234 -8.335 16.593 1.00 98.12 300 LEU A C 1
ATOM 2431 O O . LEU A 1 300 ? -2.798 -7.303 16.945 1.00 98.12 300 LEU A O 1
ATOM 2435 N N . TYR A 1 301 ? -2.885 -9.312 15.953 1.00 98.56 301 TYR A N 1
ATOM 2436 C CA . TYR A 1 301 ? -4.323 -9.255 15.663 1.00 98.56 301 TYR A CA 1
ATOM 2437 C C . TYR A 1 301 ? -5.155 -9.086 16.942 1.00 98.56 301 TYR A C 1
ATOM 2439 O O . TYR A 1 301 ? -6.034 -8.225 17.008 1.00 98.56 301 TYR A O 1
ATOM 2447 N N . ASN A 1 302 ? -4.840 -9.859 17.984 1.00 98.25 302 ASN A N 1
ATOM 2448 C CA . ASN A 1 302 ? -5.539 -9.810 19.268 1.00 98.25 302 ASN A CA 1
ATOM 2449 C C . ASN A 1 302 ? -5.400 -8.460 19.975 1.00 98.25 302 ASN A C 1
ATOM 2451 O O . ASN A 1 302 ? -6.285 -8.067 20.731 1.00 98.25 302 ASN A O 1
ATOM 2455 N N . TRP A 1 303 ? -4.304 -7.741 19.734 1.00 97.69 303 TRP A N 1
ATOM 2456 C CA . TRP A 1 303 ? -4.116 -6.400 20.273 1.00 97.69 303 TRP A CA 1
ATOM 2457 C C . TRP A 1 303 ? -4.775 -5.319 19.430 1.00 97.69 303 TRP A C 1
ATOM 2459 O O . TRP A 1 303 ? -5.297 -4.377 20.011 1.00 97.69 303 TRP A O 1
ATOM 2469 N N . LEU A 1 304 ? -4.736 -5.436 18.100 1.00 97.62 304 LEU A N 1
ATOM 2470 C CA . LEU A 1 304 ? -5.039 -4.333 17.181 1.00 97.62 304 LEU A CA 1
ATOM 2471 C C . LEU A 1 304 ? -6.422 -4.413 16.527 1.00 97.62 304 LEU A C 1
ATOM 2473 O O . LEU A 1 304 ? -6.962 -3.379 16.152 1.00 97.62 304 LEU A O 1
ATOM 2477 N N . ILE A 1 305 ? -6.987 -5.612 16.370 1.00 98.44 305 ILE A N 1
ATOM 2478 C CA . ILE A 1 305 ? -8.229 -5.830 15.611 1.00 98.44 305 ILE A CA 1
ATOM 2479 C C . ILE A 1 305 ? -9.296 -6.508 16.466 1.00 98.44 305 ILE A C 1
ATOM 2481 O O . ILE A 1 305 ? -10.432 -6.042 16.499 1.00 98.44 305 ILE A O 1
ATOM 2485 N N . ALA A 1 306 ? -8.948 -7.565 17.207 1.00 98.31 306 ALA A N 1
ATOM 2486 C CA . ALA A 1 306 ? -9.916 -8.294 18.031 1.00 98.31 306 ALA A CA 1
ATOM 2487 C C . ALA A 1 306 ? -10.762 -7.399 18.969 1.00 98.31 306 ALA A C 1
ATOM 2489 O O . ALA A 1 306 ? -11.965 -7.647 19.059 1.00 98.31 306 ALA A O 1
ATOM 2490 N N . PRO A 1 307 ? -10.226 -6.328 19.602 1.00 98.25 307 PRO A N 1
ATOM 2491 C CA . PRO A 1 307 ? -11.016 -5.464 20.486 1.00 98.25 307 PRO A CA 1
ATOM 2492 C C . PRO A 1 307 ? -12.165 -4.704 19.807 1.00 98.25 307 PRO A C 1
ATOM 2494 O O . PRO A 1 307 ? -13.046 -4.204 20.511 1.00 98.25 307 PRO A O 1
ATOM 2497 N N . ILE A 1 308 ? -12.130 -4.584 18.475 1.00 98.25 308 ILE A N 1
ATOM 2498 C CA . ILE A 1 308 ? -13.120 -3.873 17.651 1.00 98.25 308 ILE A CA 1
ATOM 2499 C C . ILE A 1 308 ? -13.803 -4.780 16.610 1.00 98.25 308 ILE A C 1
ATOM 2501 O O . ILE A 1 308 ? -14.609 -4.303 15.814 1.00 98.25 308 ILE A O 1
ATOM 2505 N N . ALA A 1 309 ? -13.485 -6.079 16.577 1.00 98.12 309 ALA A N 1
ATOM 2506 C CA . ALA A 1 309 ? -13.940 -6.985 15.521 1.00 98.12 309 ALA A CA 1
ATOM 2507 C C . ALA A 1 309 ? -15.471 -7.129 15.483 1.00 98.12 309 ALA A C 1
ATOM 2509 O O . ALA A 1 309 ? -16.071 -7.074 14.414 1.00 98.12 309 ALA A O 1
ATOM 2510 N N . THR A 1 310 ? -16.116 -7.239 16.648 1.00 97.62 310 THR A N 1
ATOM 2511 C CA . THR A 1 310 ? -17.580 -7.342 16.742 1.00 97.62 310 THR A CA 1
ATOM 2512 C C . THR A 1 310 ? -18.277 -6.080 16.233 1.00 97.62 310 THR A C 1
ATOM 2514 O O . THR A 1 310 ? -19.353 -6.155 15.642 1.00 97.62 310 THR A O 1
ATOM 2517 N N . GLU A 1 311 ? -17.700 -4.906 16.473 1.00 97.81 311 GLU A N 1
ATOM 2518 C CA . GLU A 1 311 ? -18.217 -3.631 15.990 1.00 97.81 311 GLU A CA 1
ATOM 2519 C C . GLU A 1 311 ? -18.084 -3.508 14.465 1.00 97.81 311 GLU A C 1
ATOM 2521 O O . GLU A 1 311 ? -19.040 -3.081 13.814 1.00 97.81 311 GLU A O 1
ATOM 2526 N N . LEU A 1 312 ? -16.954 -3.947 13.895 1.00 98.12 312 LEU A N 1
ATOM 2527 C CA . LEU A 1 312 ? -16.746 -4.007 12.442 1.00 98.12 312 LEU A CA 1
ATOM 2528 C C . LEU A 1 312 ? -17.762 -4.939 11.760 1.00 98.12 312 LEU A C 1
ATOM 2530 O O . LEU A 1 312 ? -18.393 -4.551 10.776 1.00 98.12 312 LEU A O 1
ATOM 2534 N N . GLU A 1 313 ? -17.980 -6.132 12.322 1.00 97.00 313 GLU A N 1
ATOM 2535 C CA . GLU A 1 313 ? -18.950 -7.108 11.809 1.00 97.00 313 GLU A CA 1
ATOM 2536 C C . GLU A 1 313 ? -20.387 -6.574 11.876 1.00 97.00 313 GLU A C 1
ATOM 2538 O O . GLU A 1 313 ? -21.115 -6.617 10.886 1.00 97.00 313 GLU A O 1
ATOM 2543 N N . LYS A 1 314 ? -20.798 -5.995 13.013 1.00 97.00 314 LYS A N 1
ATOM 2544 C CA . LYS A 1 314 ? -22.143 -5.407 13.173 1.00 97.00 314 LYS A CA 1
ATOM 2545 C C . LYS A 1 314 ? -22.406 -4.268 12.191 1.00 97.00 314 LYS A C 1
ATOM 2547 O O . LYS A 1 314 ? -23.533 -4.115 11.719 1.00 97.00 314 LYS A O 1
ATOM 2552 N N . ALA A 1 315 ? -21.389 -3.461 11.897 1.00 96.88 315 ALA A N 1
ATOM 2553 C CA . ALA A 1 315 ? -21.501 -2.369 10.939 1.00 96.88 315 ALA A CA 1
ATOM 2554 C C . ALA A 1 315 ? -21.464 -2.848 9.471 1.00 96.88 315 ALA A C 1
ATOM 2556 O O . ALA A 1 315 ? -21.910 -2.105 8.592 1.00 96.88 315 ALA A O 1
ATOM 2557 N N . ASN A 1 316 ? -21.062 -4.103 9.221 1.00 97.31 316 ASN A N 1
ATOM 2558 C CA . ASN A 1 316 ? -20.791 -4.678 7.898 1.00 97.31 316 ASN A CA 1
ATOM 2559 C C . ASN A 1 316 ? -19.741 -3.858 7.139 1.00 97.31 316 ASN A C 1
ATOM 2561 O O . ASN A 1 316 ? -20.015 -3.363 6.052 1.00 97.31 316 ASN A O 1
ATOM 2565 N N . ILE A 1 317 ? -18.585 -3.629 7.762 1.00 98.31 317 ILE A N 1
ATOM 2566 C CA . ILE A 1 317 ? -17.495 -2.867 7.142 1.00 98.31 317 ILE A CA 1
ATOM 2567 C C . ILE A 1 317 ? -16.798 -3.705 6.065 1.00 98.31 317 ILE A C 1
ATOM 2569 O O . ILE A 1 317 ? -16.485 -4.867 6.301 1.00 98.31 317 ILE A O 1
ATOM 2573 N N . ASP A 1 318 ? -16.502 -3.089 4.920 1.00 98.12 318 ASP A N 1
ATOM 2574 C CA . ASP A 1 318 ? -15.733 -3.679 3.817 1.00 98.12 318 ASP A CA 1
ATOM 2575 C C . ASP A 1 318 ? -14.286 -3.157 3.793 1.00 98.12 318 ASP A C 1
ATOM 2577 O O . ASP A 1 318 ? -13.339 -3.912 3.551 1.00 98.12 318 ASP A O 1
ATOM 2581 N N . THR A 1 319 ? -14.123 -1.854 4.056 1.00 98.38 319 THR A N 1
ATOM 2582 C CA . THR A 1 319 ? -12.869 -1.110 3.875 1.00 98.38 319 THR A CA 1
ATOM 2583 C C . THR A 1 319 ? -12.402 -0.466 5.177 1.00 98.38 319 THR A C 1
ATOM 2585 O O . THR A 1 319 ? -13.138 0.284 5.822 1.00 98.38 319 THR A O 1
ATOM 2588 N N . LEU A 1 320 ? -11.147 -0.710 5.554 1.00 98.69 320 LEU A N 1
ATOM 2589 C CA . LEU A 1 320 ? -10.525 -0.109 6.737 1.00 98.69 320 LEU A CA 1
ATOM 2590 C C . LEU A 1 320 ? -9.523 0.983 6.347 1.00 98.69 320 LEU A C 1
ATOM 2592 O O . LEU A 1 320 ? -8.633 0.777 5.526 1.00 98.69 320 LEU A O 1
ATOM 2596 N N . LEU A 1 321 ? -9.639 2.145 6.976 1.00 98.44 321 LEU A N 1
ATOM 2597 C CA . LEU A 1 321 ? -8.705 3.259 6.844 1.00 98.44 321 LEU A CA 1
ATOM 2598 C C . LEU A 1 321 ? -7.875 3.351 8.124 1.00 98.44 321 LEU A C 1
ATOM 2600 O O . LEU A 1 321 ? -8.400 3.707 9.178 1.00 98.44 321 LEU A O 1
ATOM 2604 N N . PHE A 1 322 ? -6.589 3.024 8.057 1.00 98.06 322 PHE A N 1
ATOM 2605 C CA . PHE A 1 322 ? -5.724 2.969 9.235 1.00 98.06 322 PHE A CA 1
ATOM 2606 C C . PHE A 1 322 ? -4.873 4.233 9.376 1.00 98.06 322 PHE A C 1
ATOM 2608 O O . PHE A 1 322 ? -3.945 4.450 8.599 1.00 98.06 322 PHE A O 1
ATOM 2615 N N . SER A 1 323 ? -5.128 5.021 10.423 1.00 96.69 323 SER A N 1
ATOM 2616 C CA . SER A 1 323 ? -4.245 6.106 10.872 1.00 96.69 323 SER A CA 1
ATOM 2617 C C . SER A 1 323 ? -3.435 5.631 12.082 1.00 96.69 323 SER A C 1
ATOM 2619 O O . SER A 1 323 ? -3.934 5.589 13.213 1.00 96.69 323 SER A O 1
ATOM 2621 N N . ILE A 1 324 ? -2.171 5.274 11.852 1.00 94.00 324 ILE A N 1
ATOM 2622 C CA . ILE A 1 324 ? -1.318 4.600 12.841 1.00 94.00 324 ILE A CA 1
ATOM 2623 C C . ILE A 1 324 ? -0.231 5.531 13.378 1.00 94.00 324 ILE A C 1
ATOM 2625 O O . ILE A 1 324 ? 0.353 6.340 12.647 1.00 94.00 324 ILE A O 1
ATOM 2629 N N . ASP A 1 325 ? 0.058 5.394 14.673 1.00 89.12 325 ASP A N 1
ATOM 2630 C CA . ASP A 1 325 ? 1.153 6.116 15.301 1.00 89.12 325 ASP A CA 1
ATOM 2631 C C . ASP A 1 325 ? 2.531 5.797 14.732 1.00 89.12 325 ASP A C 1
ATOM 2633 O O . ASP A 1 325 ? 2.794 4.717 14.202 1.00 89.12 325 ASP A O 1
ATOM 2637 N N . SER A 1 326 ? 3.418 6.783 14.842 1.00 84.06 326 SER A N 1
ATOM 2638 C CA . SER A 1 326 ? 4.825 6.625 14.498 1.00 84.06 326 SER A CA 1
ATOM 2639 C C . SER A 1 326 ? 5.435 5.414 15.214 1.00 84.06 326 SER A C 1
ATOM 2641 O O . SER A 1 326 ? 5.105 5.115 16.361 1.00 84.06 326 SER A O 1
ATOM 2643 N N . GLY A 1 327 ? 6.354 4.723 14.556 1.00 82.25 327 GLY A N 1
ATOM 2644 C CA . GLY A 1 327 ? 6.936 3.447 14.976 1.00 82.25 327 GLY A CA 1
ATOM 2645 C C . GLY A 1 327 ? 6.214 2.196 14.449 1.00 82.25 327 GLY A C 1
ATOM 2646 O O . GLY A 1 327 ? 6.701 1.087 14.675 1.00 82.25 327 GLY A O 1
ATOM 2647 N N . PHE A 1 328 ? 5.036 2.338 13.825 1.00 87.81 328 PHE A N 1
ATOM 2648 C CA . PHE A 1 328 ? 4.145 1.210 13.509 1.00 87.81 328 PHE A CA 1
ATOM 2649 C C . PHE A 1 328 ? 3.491 1.281 12.129 1.00 87.81 328 PHE A C 1
ATOM 2651 O O . PHE A 1 328 ? 2.718 0.391 11.779 1.00 87.81 328 PHE A O 1
ATOM 2658 N N . ARG A 1 329 ? 3.806 2.297 11.318 1.00 88.44 329 ARG A N 1
ATOM 2659 C CA . ARG A 1 329 ? 3.166 2.496 10.002 1.00 88.44 329 ARG A CA 1
ATOM 2660 C C . ARG A 1 329 ? 3.589 1.470 8.952 1.00 88.44 329 ARG A C 1
ATOM 2662 O O . ARG A 1 329 ? 2.949 1.363 7.917 1.00 88.44 329 ARG A O 1
ATOM 2669 N N . LEU A 1 330 ? 4.644 0.706 9.234 1.00 85.94 330 LEU A N 1
ATOM 2670 C CA . LEU A 1 330 ? 5.151 -0.377 8.382 1.00 85.94 330 LEU A CA 1
ATOM 2671 C C . LEU A 1 330 ? 4.750 -1.766 8.893 1.00 85.94 330 LEU A C 1
ATOM 2673 O O . LEU A 1 330 ? 5.336 -2.770 8.494 1.00 85.94 330 LEU A O 1
ATOM 2677 N N . LEU A 1 331 ? 3.784 -1.838 9.811 1.00 91.94 331 LEU A N 1
ATOM 2678 C CA . LEU A 1 331 ? 3.213 -3.104 10.248 1.00 91.94 331 LEU A CA 1
ATOM 2679 C C . LEU A 1 331 ? 2.509 -3.780 9.052 1.00 91.94 331 LEU A C 1
ATOM 2681 O O . LEU A 1 331 ? 1.616 -3.160 8.473 1.00 91.94 331 LEU A O 1
ATOM 2685 N N . PRO A 1 332 ? 2.835 -5.040 8.696 1.00 94.38 332 PRO A N 1
ATOM 2686 C CA . PRO A 1 332 ? 2.144 -5.748 7.620 1.00 94.38 332 PRO A CA 1
ATOM 2687 C C . PRO A 1 332 ? 0.744 -6.181 8.065 1.00 94.38 332 PRO A C 1
ATOM 2689 O O . PRO A 1 332 ? 0.506 -7.337 8.419 1.00 94.38 332 PRO A O 1
ATOM 2692 N N . LEU A 1 333 ? -0.189 -5.225 8.052 1.00 97.25 333 LEU A N 1
ATOM 2693 C CA . LEU A 1 333 ? -1.578 -5.396 8.482 1.00 97.25 333 LEU A CA 1
ATOM 2694 C C . LEU A 1 333 ? -2.266 -6.552 7.749 1.00 97.25 333 LEU A C 1
ATOM 2696 O O . LEU A 1 333 ? -2.996 -7.317 8.374 1.00 97.25 333 LEU A O 1
ATOM 2700 N N . ALA A 1 334 ? -1.970 -6.730 6.457 1.00 98.06 334 ALA A N 1
ATOM 2701 C CA . ALA A 1 334 ? -2.528 -7.804 5.636 1.00 98.06 334 ALA A CA 1
ATOM 2702 C C . ALA A 1 334 ? -2.247 -9.197 6.221 1.00 98.06 334 ALA A C 1
ATOM 2704 O O . ALA A 1 334 ? -3.085 -10.087 6.104 1.00 98.06 334 ALA A O 1
ATOM 2705 N N . ALA A 1 335 ? -1.092 -9.371 6.875 1.00 98.12 335 ALA A N 1
ATOM 2706 C CA . ALA A 1 335 ? -0.645 -10.638 7.446 1.00 98.12 335 ALA A CA 1
ATOM 2707 C C . ALA A 1 335 ? -1.056 -10.846 8.914 1.00 98.12 335 ALA A C 1
ATOM 2709 O O . ALA A 1 335 ? -0.717 -11.883 9.487 1.00 98.12 335 ALA A O 1
ATOM 2710 N N . LEU A 1 336 ? -1.771 -9.904 9.543 1.00 98.62 336 LEU A N 1
ATOM 2711 C CA . LEU A 1 336 ? -2.389 -10.162 10.847 1.00 98.62 336 LEU A CA 1
ATOM 2712 C C . LEU A 1 336 ? -3.389 -11.311 10.713 1.00 98.62 336 LEU A C 1
ATOM 2714 O O . LEU A 1 336 ? -4.068 -11.411 9.698 1.00 98.62 336 LEU A O 1
ATOM 2718 N N . HIS A 1 337 ? -3.481 -12.176 11.719 1.00 98.62 337 HIS A N 1
ATOM 2719 C CA . HIS A 1 337 ? -4.227 -13.431 11.612 1.00 98.62 337 HIS A CA 1
ATOM 2720 C C . HIS A 1 337 ? -5.076 -13.655 12.858 1.00 98.62 337 HIS A C 1
ATOM 2722 O O . HIS A 1 337 ? -4.556 -13.555 13.960 1.00 98.62 337 HIS A O 1
ATOM 2728 N N . ASP A 1 338 ? -6.355 -13.983 12.719 1.00 97.88 338 ASP A N 1
ATOM 2729 C CA . ASP A 1 338 ? -7.262 -14.132 13.872 1.00 97.88 338 ASP A CA 1
ATOM 2730 C C . ASP A 1 338 ? -7.215 -15.518 14.540 1.00 97.88 338 ASP A C 1
ATOM 2732 O O . ASP A 1 338 ? -7.748 -15.710 15.629 1.00 97.88 338 ASP A O 1
ATOM 2736 N N . GLY A 1 339 ? -6.555 -16.475 13.890 1.00 97.25 339 GLY A N 1
ATOM 2737 C CA . GLY A 1 339 ? -6.521 -17.888 14.281 1.00 97.25 339 GLY A CA 1
ATOM 2738 C C . GLY A 1 339 ? -7.030 -18.807 13.170 1.00 97.25 339 GLY A C 1
ATOM 2739 O O . GLY A 1 339 ? -6.582 -19.946 13.080 1.00 97.25 339 GLY A O 1
ATOM 2740 N N . GLU A 1 340 ? -7.841 -18.270 12.260 1.00 97.12 340 GLU A N 1
ATOM 2741 C CA . GLU A 1 340 ? -8.440 -18.961 11.116 1.00 97.12 340 GLU A CA 1
ATOM 2742 C C . GLU A 1 340 ? -8.124 -18.288 9.771 1.00 97.12 340 GLU A C 1
ATOM 2744 O O . GLU A 1 340 ? -7.853 -18.983 8.796 1.00 97.12 340 GLU A O 1
ATOM 2749 N N . LYS A 1 341 ? -8.168 -16.952 9.715 1.00 98.19 341 LYS A N 1
ATOM 2750 C CA . LYS A 1 341 ? -8.023 -16.132 8.510 1.00 98.19 341 LYS A CA 1
ATOM 2751 C C . LYS A 1 341 ? -7.076 -14.958 8.727 1.00 98.19 341 LYS A C 1
ATOM 2753 O O . LYS A 1 341 ? -6.993 -14.375 9.814 1.00 98.19 341 LYS A O 1
ATOM 2758 N N . PHE A 1 342 ? -6.422 -14.548 7.647 1.00 98.69 342 PHE A N 1
ATOM 2759 C CA . PHE A 1 342 ? -5.704 -13.279 7.593 1.00 98.69 342 PHE A CA 1
ATOM 2760 C C . PHE A 1 342 ? -6.668 -12.086 7.560 1.00 98.69 342 PHE A C 1
ATOM 2762 O O . PHE A 1 342 ? -7.789 -12.185 7.059 1.00 98.69 342 PHE A O 1
ATOM 2769 N N . LEU A 1 343 ? -6.224 -10.919 8.037 1.00 98.69 343 LEU A N 1
ATOM 2770 C CA . LEU A 1 343 ? -7.012 -9.684 7.997 1.00 98.69 343 LEU A CA 1
ATOM 2771 C C . LEU A 1 343 ? -7.423 -9.336 6.563 1.00 98.69 343 LEU A C 1
ATOM 2773 O O . LEU A 1 343 ? -8.570 -8.953 6.336 1.00 98.69 343 LEU A O 1
ATOM 2777 N N . ILE A 1 344 ? -6.515 -9.544 5.601 1.00 98.44 344 ILE A N 1
ATOM 2778 C CA . ILE A 1 344 ? -6.775 -9.288 4.179 1.00 98.44 344 ILE A CA 1
ATOM 2779 C C . ILE A 1 344 ? -7.860 -10.199 3.588 1.00 98.44 344 ILE A C 1
ATOM 2781 O O . ILE A 1 344 ? -8.456 -9.868 2.571 1.00 98.44 344 ILE A O 1
ATOM 2785 N N . GLU A 1 345 ? -8.180 -11.331 4.221 1.00 98.44 345 GLU A N 1
ATOM 2786 C CA . GLU A 1 345 ? -9.307 -12.181 3.809 1.00 98.44 345 GLU A CA 1
ATOM 2787 C C . GLU A 1 345 ? -10.663 -11.643 4.261 1.00 98.44 345 GLU A C 1
ATOM 2789 O O . GLU A 1 345 ? -11.690 -12.097 3.757 1.00 98.44 345 GLU A O 1
ATOM 2794 N N . LYS A 1 346 ? -10.675 -10.704 5.212 1.00 98.19 346 LYS A N 1
ATOM 2795 C CA . LYS A 1 346 ? -11.897 -10.121 5.771 1.00 98.19 346 LYS A CA 1
ATOM 2796 C C . LYS A 1 346 ? -12.169 -8.720 5.244 1.00 98.19 346 LYS A C 1
ATOM 2798 O O . LYS A 1 346 ? -13.312 -8.417 4.932 1.00 98.19 346 LYS A O 1
ATOM 2803 N N . TYR A 1 347 ? -11.132 -7.894 5.138 1.00 98.50 347 TYR A N 1
ATOM 2804 C CA . TYR A 1 347 ? -11.266 -6.482 4.793 1.00 98.50 347 TYR A CA 1
ATOM 2805 C C . TYR A 1 347 ? -10.186 -6.067 3.795 1.00 98.50 347 TYR A C 1
ATOM 2807 O O . TYR A 1 347 ? -9.030 -6.476 3.931 1.00 98.50 347 TYR A O 1
ATOM 2815 N N . ASN A 1 348 ? -10.540 -5.208 2.838 1.00 98.00 348 ASN A N 1
ATOM 2816 C CA . ASN A 1 348 ? -9.531 -4.392 2.163 1.00 98.00 348 ASN A CA 1
ATOM 2817 C C . ASN A 1 348 ? -9.203 -3.177 3.038 1.00 98.00 348 ASN A C 1
ATOM 2819 O O . ASN A 1 348 ? -9.961 -2.816 3.943 1.00 98.00 348 ASN A O 1
ATOM 2823 N N . PHE A 1 349 ? -8.047 -2.558 2.813 1.00 98.00 349 PHE A N 1
ATOM 2824 C CA . PHE A 1 349 ? -7.643 -1.417 3.621 1.00 98.00 349 PHE A CA 1
ATOM 2825 C C . PHE A 1 349 ? -6.644 -0.500 2.918 1.00 98.00 349 PHE A C 1
ATOM 2827 O O . PHE A 1 349 ? -5.992 -0.884 1.948 1.00 98.00 349 PHE A O 1
ATOM 2834 N N . SER A 1 350 ? -6.505 0.708 3.460 1.00 96.69 350 SER A N 1
ATOM 2835 C CA . SER A 1 350 ? -5.432 1.647 3.130 1.00 96.69 350 SER A CA 1
ATOM 2836 C C . SER A 1 350 ? -4.870 2.274 4.403 1.00 96.69 350 SER A C 1
ATOM 2838 O O . SER A 1 350 ? -5.589 2.489 5.384 1.00 96.69 350 SER A O 1
ATOM 2840 N N . LEU A 1 351 ? -3.571 2.562 4.389 1.00 96.19 351 LEU A N 1
ATOM 2841 C CA . LEU A 1 351 ? -2.933 3.407 5.388 1.00 96.19 351 LEU A CA 1
ATOM 2842 C C . LEU A 1 351 ? -3.201 4.869 5.041 1.00 96.19 351 LEU A C 1
ATOM 2844 O O . LEU A 1 351 ? -3.079 5.282 3.891 1.00 96.19 351 LEU A O 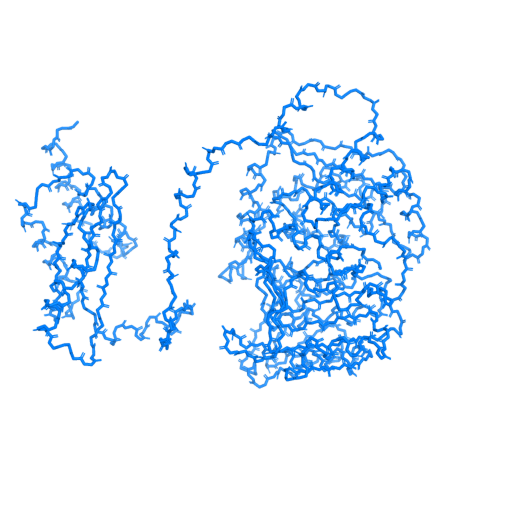1
ATOM 2848 N N . ILE A 1 352 ? -3.517 5.679 6.040 1.00 95.75 352 ILE A N 1
ATOM 2849 C CA . ILE A 1 352 ? -3.696 7.115 5.857 1.00 95.75 352 ILE A CA 1
ATOM 2850 C C . ILE A 1 352 ? -2.861 7.884 6.885 1.00 95.75 352 ILE A C 1
ATOM 2852 O O . ILE A 1 352 ? -2.813 7.493 8.053 1.00 95.75 352 ILE A O 1
ATOM 2856 N N . PRO A 1 353 ? -2.211 8.990 6.486 1.00 92.62 353 PRO A N 1
ATOM 2857 C CA . PRO A 1 353 ? -1.640 9.968 7.409 1.00 92.62 353 PRO A CA 1
ATOM 2858 C C . PRO A 1 353 ? -2.627 10.390 8.497 1.00 92.62 353 PRO A C 1
ATOM 2860 O O . PRO A 1 353 ? -2.333 10.334 9.689 1.00 92.62 353 PRO A O 1
ATOM 2863 N N . SER A 1 354 ? -3.801 10.800 8.029 1.00 93.19 354 SER A N 1
ATOM 2864 C CA . SER A 1 354 ? -4.965 11.298 8.748 1.00 93.19 354 SER A CA 1
ATOM 2865 C C . SER A 1 354 ? -6.117 11.325 7.747 1.00 93.19 354 SER A C 1
ATOM 2867 O O . SER A 1 354 ? -5.856 11.409 6.543 1.00 93.19 354 SER A O 1
ATOM 2869 N N . PHE A 1 355 ? -7.374 11.307 8.188 1.00 96.06 355 PHE A N 1
ATOM 2870 C CA . PHE A 1 355 ? -8.484 11.426 7.238 1.00 96.06 355 PHE A CA 1
ATOM 2871 C C . PHE A 1 355 ? -8.535 12.828 6.610 1.00 96.06 355 PHE A C 1
ATOM 2873 O O . PHE A 1 355 ? -8.845 12.981 5.434 1.00 96.06 355 PHE A O 1
ATOM 2880 N N . SER A 1 356 ? -8.152 13.851 7.373 1.00 95.69 356 SER A N 1
ATOM 2881 C CA . SER A 1 356 ? -8.076 15.243 6.919 1.00 95.69 356 SER A CA 1
ATOM 2882 C C . SER A 1 356 ? -7.055 15.479 5.799 1.00 95.69 356 SER A C 1
ATOM 2884 O O . SER A 1 356 ? -7.176 16.453 5.073 1.00 95.69 356 SER A O 1
ATOM 2886 N N . LEU A 1 357 ? -6.054 14.603 5.650 1.00 94.62 357 LEU A N 1
ATOM 2887 C CA . LEU A 1 357 ? -4.940 14.785 4.707 1.00 94.62 357 LEU A CA 1
ATOM 2888 C C . LEU A 1 357 ? -5.087 13.980 3.406 1.00 94.62 357 LEU A C 1
ATOM 2890 O O . LEU A 1 357 ? -4.178 13.972 2.577 1.00 94.62 357 LEU A O 1
ATOM 2894 N N . ILE A 1 358 ? -6.189 13.251 3.232 1.00 94.75 358 ILE A N 1
ATOM 2895 C CA . ILE A 1 358 ? -6.462 12.510 1.995 1.00 94.75 358 ILE A CA 1
ATOM 2896 C C . ILE A 1 358 ? -7.484 13.261 1.143 1.00 94.75 358 ILE A C 1
ATOM 2898 O O . ILE A 1 358 ? -8.309 14.001 1.669 1.00 94.75 358 ILE A O 1
ATOM 2902 N N . ASN A 1 359 ? -7.474 13.050 -0.177 1.00 93.62 359 ASN A N 1
ATOM 2903 C CA . ASN A 1 359 ? -8.545 13.547 -1.044 1.00 93.62 359 ASN A CA 1
ATOM 2904 C C . ASN A 1 359 ? -9.720 12.554 -1.028 1.00 93.62 359 ASN A C 1
ATOM 2906 O O . ASN A 1 359 ? -9.604 11.472 -1.620 1.00 93.62 359 ASN A O 1
ATOM 2910 N N . PRO A 1 360 ? -10.865 12.895 -0.411 1.00 93.00 360 PRO A N 1
ATOM 2911 C CA . PRO A 1 360 ? -11.937 11.941 -0.216 1.00 93.00 360 PRO A CA 1
ATOM 2912 C C . PRO A 1 360 ? -12.833 11.733 -1.433 1.00 93.00 360 PRO A C 1
ATOM 2914 O O . PRO A 1 360 ? -13.719 10.891 -1.388 1.00 93.00 360 PRO A O 1
ATOM 2917 N N . ASN A 1 361 ? -12.647 12.485 -2.516 1.00 93.19 361 ASN A N 1
ATOM 2918 C CA . ASN A 1 361 ? -13.528 12.381 -3.674 1.00 93.19 361 ASN A CA 1
ATOM 2919 C C . ASN A 1 361 ? -13.374 11.015 -4.346 1.00 93.19 361 ASN A C 1
ATOM 2921 O O . ASN A 1 361 ? -12.257 10.540 -4.521 1.00 93.19 361 ASN A O 1
ATOM 2925 N N . TYR A 1 362 ? -14.467 10.382 -4.757 1.00 94.31 362 TYR A N 1
ATOM 2926 C CA . TYR A 1 362 ? -14.406 9.169 -5.569 1.00 94.31 362 TYR A CA 1
ATOM 2927 C C . TYR A 1 362 ? -14.262 9.516 -7.051 1.00 94.31 362 TYR A C 1
ATOM 2929 O O . TYR A 1 362 ? -15.022 10.336 -7.558 1.00 94.31 362 TYR A O 1
ATOM 2937 N N . ASN A 1 363 ? -13.314 8.869 -7.733 1.00 92.31 363 ASN A N 1
ATOM 2938 C CA . ASN A 1 363 ? -13.165 8.944 -9.184 1.00 92.31 363 ASN A CA 1
ATOM 2939 C C . ASN A 1 363 ? -12.946 7.526 -9.708 1.00 92.31 363 ASN A C 1
ATOM 2941 O O . ASN A 1 363 ? -11.993 6.866 -9.299 1.00 92.31 363 ASN A O 1
ATOM 2945 N N . SER A 1 364 ? -13.813 7.072 -10.612 1.00 89.94 364 SER A N 1
ATOM 2946 C CA . SER A 1 364 ? -13.626 5.779 -11.269 1.00 89.94 364 SER A CA 1
ATOM 2947 C C . SER A 1 364 ? -12.365 5.802 -12.136 1.00 89.94 364 SER A C 1
ATOM 2949 O O . SER A 1 364 ? -12.088 6.791 -12.817 1.00 89.94 364 SER A O 1
ATOM 2951 N N . LEU A 1 365 ? -11.617 4.697 -12.122 1.00 92.75 365 LEU A N 1
ATOM 2952 C CA . LEU A 1 365 ? -10.486 4.474 -13.023 1.00 92.75 365 LEU A CA 1
ATOM 2953 C C . LEU A 1 365 ? -10.907 3.864 -14.365 1.00 92.75 365 LEU A C 1
ATOM 2955 O O . LEU A 1 365 ? -10.054 3.634 -15.221 1.00 92.75 365 LEU A O 1
ATOM 2959 N N . GLU A 1 366 ? -12.196 3.605 -14.577 1.00 87.62 366 GLU A N 1
ATOM 2960 C CA . GLU A 1 366 ? -12.696 3.022 -15.821 1.00 87.62 366 GLU A CA 1
ATOM 2961 C C . GLU A 1 366 ? -12.279 3.868 -17.037 1.00 87.62 366 GLU A C 1
ATOM 2963 O O . GLU A 1 366 ? -12.433 5.090 -17.050 1.00 87.62 366 GLU A O 1
ATOM 2968 N N . ASN A 1 367 ? -11.742 3.213 -18.071 1.00 87.00 367 ASN A N 1
ATOM 2969 C CA . ASN A 1 367 ? -11.260 3.844 -19.307 1.00 87.00 367 ASN A CA 1
ATOM 2970 C C . ASN A 1 367 ? -10.135 4.888 -19.123 1.00 87.00 367 ASN A C 1
ATOM 2972 O O . ASN A 1 367 ? -9.858 5.662 -20.041 1.00 87.00 367 ASN A O 1
ATOM 2976 N N . THR A 1 368 ? -9.469 4.926 -17.965 1.00 94.00 368 THR A N 1
ATOM 2977 C CA . THR A 1 368 ? -8.270 5.758 -17.775 1.00 94.00 368 THR A CA 1
ATOM 2978 C C . THR A 1 368 ? -7.045 5.119 -18.423 1.00 94.00 368 THR A C 1
ATOM 2980 O O . THR A 1 368 ? -7.015 3.911 -18.647 1.00 94.00 368 THR A O 1
ATOM 2983 N N . GLN A 1 369 ? -6.010 5.912 -18.707 1.00 96.00 369 GLN A N 1
ATOM 2984 C CA . GLN A 1 369 ? -4.743 5.390 -19.224 1.00 96.00 369 GLN A CA 1
ATOM 2985 C C . GLN A 1 369 ? -3.648 5.358 -18.160 1.00 96.00 369 GLN A C 1
ATOM 2987 O O . GLN A 1 369 ? -3.587 6.224 -17.278 1.00 96.00 369 GLN A O 1
ATOM 2992 N N . VAL A 1 370 ? -2.747 4.385 -18.303 1.00 97.94 370 VAL A N 1
ATOM 2993 C CA . VAL A 1 370 ? -1.539 4.244 -17.486 1.00 97.94 370 VAL A CA 1
ATOM 2994 C C . VAL A 1 370 ? -0.303 4.759 -18.224 1.00 97.94 370 VAL A C 1
ATOM 2996 O O . VAL A 1 370 ? -0.075 4.445 -19.391 1.00 97.94 370 VAL A O 1
ATOM 2999 N N . LEU A 1 371 ? 0.516 5.543 -17.526 1.00 98.25 371 LEU A N 1
ATOM 3000 C CA . LEU A 1 371 ? 1.900 5.793 -17.914 1.00 98.25 371 LEU A CA 1
ATOM 3001 C C . LEU A 1 371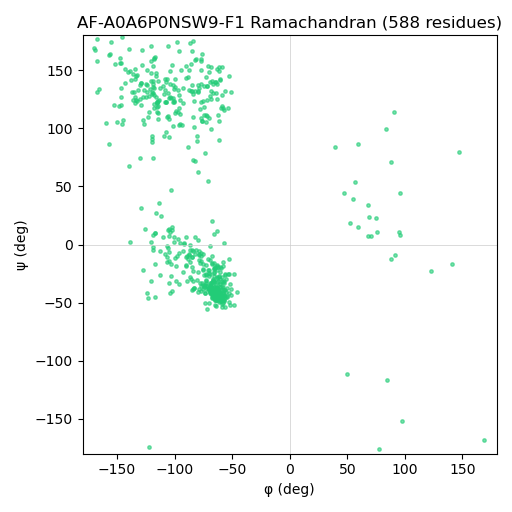 ? 2.779 4.814 -17.143 1.00 98.25 371 LEU A C 1
ATOM 3003 O O . LEU A 1 371 ? 2.993 4.993 -15.944 1.00 98.25 371 LEU A O 1
ATOM 3007 N N . ALA A 1 372 ? 3.256 3.775 -17.822 1.00 98.44 372 ALA A N 1
ATOM 3008 C CA . ALA A 1 372 ? 4.105 2.754 -17.230 1.00 98.44 372 ALA A CA 1
ATOM 3009 C C . ALA A 1 372 ? 5.568 3.028 -17.600 1.00 98.44 372 ALA A C 1
ATOM 3011 O O . ALA A 1 372 ? 5.916 3.148 -18.769 1.00 98.44 372 ALA A O 1
ATOM 3012 N N . MET A 1 373 ? 6.456 3.171 -16.627 1.00 98.38 373 MET A N 1
ATOM 3013 C CA . MET A 1 373 ? 7.871 3.410 -16.895 1.00 98.38 373 MET A CA 1
ATOM 3014 C C . MET A 1 373 ? 8.739 2.602 -15.942 1.00 98.38 373 MET A C 1
ATOM 3016 O O . MET A 1 373 ? 8.342 2.350 -14.810 1.00 98.38 373 MET A O 1
ATOM 3020 N N . GLY A 1 374 ? 9.924 2.185 -16.371 1.00 97.19 374 GLY A N 1
ATOM 3021 C CA . GLY A 1 374 ? 10.771 1.372 -15.506 1.00 97.19 374 GLY A CA 1
ATOM 3022 C C . GLY A 1 374 ? 12.184 1.158 -16.012 1.00 97.19 374 GLY A C 1
ATOM 3023 O O . GLY A 1 374 ? 12.510 1.460 -17.160 1.00 97.19 374 GLY A O 1
ATOM 3024 N N . ALA A 1 375 ? 13.030 0.623 -15.138 1.00 96.81 375 ALA A N 1
ATOM 3025 C CA . ALA A 1 375 ? 14.393 0.219 -15.459 1.00 96.81 375 ALA A CA 1
ATOM 3026 C C . ALA A 1 375 ? 14.591 -1.248 -15.071 1.00 96.81 375 ALA A C 1
ATOM 3028 O O . ALA A 1 375 ? 14.336 -1.640 -13.936 1.00 96.81 375 ALA A O 1
ATOM 3029 N N . SER A 1 376 ? 15.067 -2.055 -16.017 1.00 95.25 376 SER A N 1
ATOM 3030 C CA . SER A 1 376 ? 15.418 -3.461 -15.783 1.00 95.25 376 SER A CA 1
ATOM 3031 C C . SER A 1 376 ? 16.916 -3.664 -15.563 1.00 95.25 376 SER A C 1
ATOM 3033 O O . SER A 1 376 ? 17.339 -4.690 -15.026 1.00 95.25 376 SER A O 1
ATOM 3035 N N . LYS A 1 377 ? 17.738 -2.688 -15.964 1.00 94.94 377 LYS A N 1
ATOM 3036 C CA . LYS A 1 377 ? 19.200 -2.731 -15.870 1.00 94.94 377 LYS A CA 1
ATOM 3037 C C . LYS A 1 377 ? 19.706 -1.579 -15.013 1.00 94.94 377 LYS A C 1
ATOM 3039 O O . LYS A 1 377 ? 19.236 -0.454 -15.139 1.00 94.94 377 LYS A O 1
ATOM 3044 N N . PHE A 1 378 ? 20.713 -1.864 -14.193 1.00 92.75 378 PHE A N 1
ATOM 3045 C CA . PHE A 1 378 ? 21.314 -0.899 -13.279 1.00 92.75 378 PHE A CA 1
ATOM 3046 C C . PHE A 1 378 ? 22.831 -1.088 -13.236 1.00 92.75 378 PHE A C 1
ATOM 3048 O O . PHE A 1 378 ? 23.329 -2.203 -13.382 1.00 92.75 378 PHE A O 1
ATOM 3055 N N . SER A 1 379 ? 23.568 0.003 -13.024 1.00 88.31 379 SER A N 1
ATOM 3056 C CA . SER A 1 379 ? 25.028 -0.023 -12.860 1.00 88.31 379 SER A CA 1
ATOM 3057 C C . SER A 1 379 ? 25.455 -0.363 -11.429 1.00 88.31 379 SER A C 1
ATOM 3059 O O . SER A 1 379 ? 26.439 -1.068 -11.230 1.00 88.31 379 SER A O 1
ATOM 3061 N N . GLU A 1 380 ? 24.716 0.136 -10.434 1.00 85.31 380 GLU A N 1
ATOM 3062 C CA . GLU A 1 380 ? 25.045 0.021 -9.003 1.00 85.31 380 GLU A CA 1
ATOM 3063 C C . GLU A 1 380 ? 24.134 -0.956 -8.239 1.00 85.31 380 GLU A C 1
ATOM 3065 O O . GLU A 1 380 ? 24.374 -1.232 -7.063 1.00 85.31 380 GLU A O 1
ATOM 3070 N N . GLN A 1 381 ? 23.071 -1.457 -8.875 1.00 87.00 381 GLN A N 1
ATOM 3071 C CA . GLN A 1 381 ? 22.035 -2.280 -8.245 1.00 87.00 381 GLN A CA 1
ATOM 3072 C C . GLN A 1 381 ? 21.793 -3.573 -9.026 1.00 87.00 381 GLN A C 1
ATOM 3074 O O . GLN A 1 381 ? 22.255 -3.740 -10.154 1.00 87.00 381 GLN A O 1
ATOM 3079 N N . LEU A 1 382 ? 21.071 -4.508 -8.405 1.00 87.50 382 LEU A N 1
ATOM 3080 C CA . LEU A 1 382 ? 20.695 -5.757 -9.060 1.00 87.50 382 LEU A CA 1
ATOM 3081 C C . LEU A 1 382 ? 19.703 -5.489 -10.201 1.00 87.50 382 LEU A C 1
ATOM 3083 O O . LEU A 1 382 ? 18.818 -4.646 -10.032 1.00 87.50 382 LEU A O 1
ATOM 3087 N N . PRO A 1 383 ? 19.821 -6.197 -11.337 1.00 92.06 383 PRO A N 1
ATOM 3088 C CA . PRO A 1 383 ? 18.850 -6.097 -12.418 1.00 92.06 383 PRO A CA 1
ATOM 3089 C C . PRO A 1 383 ? 17.464 -6.570 -11.961 1.00 92.06 383 PRO A C 1
ATOM 3091 O O . PRO A 1 383 ? 17.357 -7.442 -11.099 1.00 92.06 383 PRO A O 1
ATOM 3094 N N . LEU A 1 384 ? 16.428 -6.004 -12.580 1.00 93.50 384 LEU A N 1
ATOM 3095 C CA . LEU A 1 384 ? 15.021 -6.377 -12.411 1.00 93.50 384 LEU A CA 1
ATOM 3096 C C . LEU A 1 384 ? 14.479 -6.856 -13.770 1.00 93.50 384 LEU A C 1
ATOM 3098 O O . LEU A 1 384 ? 13.829 -6.093 -14.491 1.00 93.50 384 LEU A O 1
ATOM 3102 N N . PRO A 1 385 ? 14.853 -8.067 -14.220 1.00 93.06 385 PRO A N 1
ATOM 3103 C CA . PRO A 1 385 ? 14.498 -8.561 -15.549 1.00 93.06 385 PRO A CA 1
ATOM 3104 C C . PRO A 1 385 ? 12.984 -8.634 -15.799 1.00 93.06 385 PRO A C 1
ATOM 3106 O O . PRO A 1 385 ? 12.567 -8.469 -16.948 1.00 93.06 385 PRO A O 1
ATOM 3109 N N . ALA A 1 386 ? 12.155 -8.824 -14.763 1.00 93.00 386 ALA A N 1
ATOM 3110 C CA . ALA A 1 386 ? 10.702 -8.905 -14.916 1.00 93.00 386 ALA A CA 1
ATOM 3111 C C . ALA A 1 386 ? 10.061 -7.586 -15.383 1.00 93.00 386 ALA A C 1
ATOM 3113 O O . ALA A 1 386 ? 9.029 -7.624 -16.053 1.00 93.00 386 ALA A O 1
ATOM 3114 N N . VAL A 1 387 ? 10.706 -6.439 -15.127 1.00 95.31 387 VAL A N 1
ATOM 3115 C CA . VAL A 1 387 ? 10.193 -5.095 -15.453 1.00 95.31 387 VAL A CA 1
ATOM 3116 C C . VAL A 1 387 ? 9.786 -4.971 -16.918 1.00 95.31 387 VAL A C 1
ATOM 3118 O O . VAL A 1 387 ? 8.743 -4.403 -17.225 1.00 95.31 387 VAL A O 1
ATOM 3121 N N . SER A 1 388 ? 10.572 -5.520 -17.849 1.00 94.44 388 SER A N 1
ATOM 3122 C CA . SER A 1 388 ? 10.230 -5.413 -19.273 1.00 94.44 388 SER A CA 1
ATOM 3123 C C . SER A 1 388 ? 8.903 -6.096 -19.596 1.00 94.44 388 SER A C 1
ATOM 3125 O O . SER A 1 388 ? 8.139 -5.562 -20.393 1.00 94.44 388 SER A O 1
ATOM 3127 N N . VAL A 1 389 ? 8.649 -7.264 -19.002 1.00 93.81 389 VAL A N 1
ATOM 3128 C CA . VAL A 1 389 ? 7.419 -8.035 -19.218 1.00 93.81 389 VAL A CA 1
ATOM 3129 C C . VAL A 1 389 ? 6.255 -7.397 -18.463 1.00 93.81 389 VAL A C 1
ATOM 3131 O O . VAL A 1 389 ? 5.151 -7.314 -18.996 1.00 93.81 389 VAL A O 1
ATOM 3134 N N . GLU A 1 390 ? 6.500 -6.882 -17.259 1.00 95.06 390 GLU A N 1
ATOM 3135 C CA . GLU A 1 390 ? 5.507 -6.168 -16.456 1.00 95.06 390 GLU A CA 1
ATOM 3136 C C . GLU A 1 390 ? 4.916 -4.976 -17.218 1.00 95.06 390 GLU A C 1
ATOM 3138 O O . GLU A 1 390 ? 3.701 -4.899 -17.406 1.00 95.06 390 GLU A O 1
ATOM 3143 N N . LEU A 1 391 ? 5.771 -4.080 -17.726 1.00 96.94 391 LEU A N 1
ATOM 3144 C CA . LEU A 1 391 ? 5.328 -2.868 -18.418 1.00 96.94 391 LEU A CA 1
ATOM 3145 C C . LEU A 1 391 ? 4.521 -3.184 -19.684 1.00 96.94 391 LEU A C 1
ATOM 3147 O O . LEU A 1 391 ? 3.491 -2.547 -19.931 1.00 96.94 391 LEU A O 1
ATOM 3151 N N . THR A 1 392 ? 4.965 -4.160 -20.483 1.00 94.25 392 THR A N 1
ATOM 3152 C CA . THR A 1 392 ? 4.253 -4.554 -21.707 1.00 94.25 392 THR A CA 1
ATOM 3153 C C . THR A 1 392 ? 2.924 -5.216 -21.384 1.00 94.25 392 THR A C 1
ATOM 3155 O O . THR A 1 392 ? 1.919 -4.859 -21.986 1.00 94.25 392 THR A O 1
ATOM 3158 N N . THR A 1 393 ? 2.883 -6.106 -20.390 1.00 93.25 393 THR A N 1
ATOM 3159 C CA . THR A 1 393 ? 1.636 -6.767 -19.976 1.00 93.25 393 THR A CA 1
ATOM 3160 C C . THR A 1 393 ? 0.612 -5.736 -19.510 1.00 93.25 393 THR A C 1
ATOM 3162 O O . THR A 1 393 ? -0.537 -5.742 -19.953 1.00 93.25 393 THR A O 1
ATOM 3165 N N . ILE A 1 394 ? 1.034 -4.803 -18.651 1.00 94.75 394 ILE A N 1
ATOM 3166 C CA . ILE A 1 394 ? 0.147 -3.763 -18.128 1.00 94.75 394 ILE A CA 1
ATOM 3167 C C . ILE A 1 394 ? -0.435 -2.924 -19.266 1.00 94.75 394 ILE A C 1
ATOM 3169 O O . ILE A 1 394 ? -1.628 -2.667 -19.253 1.00 94.75 394 ILE A O 1
ATOM 3173 N N . THR A 1 395 ? 0.376 -2.499 -20.237 1.00 95.62 395 THR A N 1
ATOM 3174 C CA . THR A 1 395 ? -0.044 -1.517 -21.259 1.00 95.62 395 THR A CA 1
ATOM 3175 C C . THR A 1 395 ? -0.662 -2.112 -22.522 1.00 95.62 395 THR A C 1
ATOM 3177 O O . THR A 1 395 ? -1.306 -1.382 -23.276 1.00 95.62 395 THR A O 1
ATOM 3180 N N . GLN A 1 396 ? -0.452 -3.404 -22.783 1.00 92.31 396 GLN A N 1
ATOM 3181 C CA . GLN A 1 396 ? -0.909 -4.065 -24.011 1.00 92.31 396 GLN A CA 1
ATOM 3182 C C . GLN A 1 396 ? -2.003 -5.104 -23.760 1.00 92.31 396 GLN A C 1
ATOM 3184 O O . GLN A 1 396 ? -2.804 -5.354 -24.660 1.00 92.31 396 GLN A O 1
ATOM 3189 N N . GLU A 1 397 ? -2.058 -5.696 -22.563 1.00 91.06 397 GLU A N 1
ATOM 3190 C CA . GLU A 1 397 ? -2.962 -6.815 -22.265 1.00 91.06 397 GLU A CA 1
ATOM 3191 C C . GLU A 1 397 ? -3.991 -6.478 -21.181 1.00 91.06 397 GLU A C 1
ATOM 3193 O O . GLU A 1 397 ? -5.170 -6.790 -21.338 1.00 91.06 397 GLU A O 1
ATOM 3198 N N . LEU A 1 398 ? -3.565 -5.844 -20.083 1.00 91.81 398 LEU A N 1
ATOM 3199 C CA . LEU A 1 398 ? -4.415 -5.647 -18.898 1.00 91.81 398 LEU A CA 1
ATOM 3200 C C . LEU A 1 398 ? -5.056 -4.263 -18.825 1.00 91.81 398 LEU A C 1
ATOM 3202 O O . LEU A 1 398 ? -6.139 -4.103 -18.262 1.00 91.81 398 LEU A O 1
ATO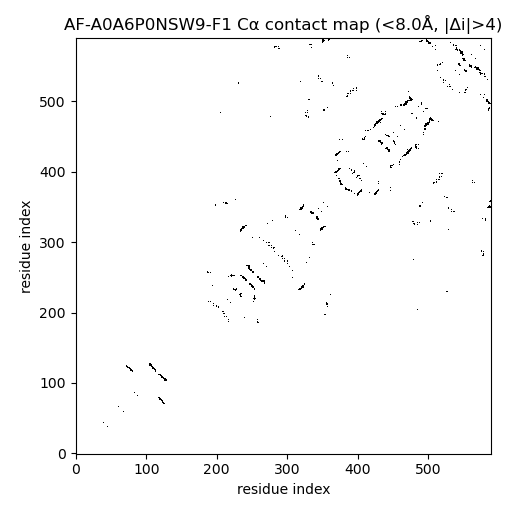M 3206 N N . TRP A 1 399 ? -4.371 -3.256 -19.353 1.00 93.69 399 TRP A N 1
ATOM 3207 C CA . TRP A 1 399 ? -4.761 -1.858 -19.283 1.00 93.69 399 TRP A CA 1
ATOM 3208 C C . TRP A 1 399 ? -4.323 -1.116 -20.544 1.00 93.69 399 TRP A C 1
ATOM 3210 O O . TRP A 1 399 ? -3.438 -1.558 -21.267 1.00 93.69 399 TRP A O 1
ATOM 3220 N N . GLN A 1 400 ? -4.926 0.039 -20.815 1.00 93.38 400 GLN A N 1
ATOM 3221 C CA . GLN A 1 400 ? -4.527 0.883 -21.944 1.00 93.38 400 GLN A CA 1
ATOM 3222 C C . GLN A 1 400 ? -3.501 1.920 -21.495 1.00 93.38 400 GLN A C 1
ATOM 3224 O O . GLN A 1 400 ? -3.691 2.590 -20.479 1.00 93.38 400 GLN A O 1
ATOM 3229 N N . GLY A 1 401 ? -2.431 2.113 -22.255 1.00 96.38 401 GLY A N 1
ATOM 3230 C CA . GLY A 1 401 ? -1.445 3.128 -21.912 1.00 96.38 401 GLY A CA 1
ATOM 3231 C C . GLY A 1 401 ? -0.165 3.039 -22.720 1.00 96.38 401 GLY A C 1
ATOM 3232 O O . GLY A 1 401 ? -0.082 2.296 -23.694 1.00 96.38 401 GLY A O 1
ATOM 3233 N N . ASN A 1 402 ? 0.838 3.788 -22.269 1.00 98.00 402 ASN A N 1
ATOM 3234 C CA . ASN A 1 402 ? 2.155 3.831 -22.894 1.00 98.00 402 ASN A CA 1
ATOM 3235 C C . ASN A 1 402 ? 3.222 3.346 -21.910 1.00 98.00 402 ASN A C 1
ATOM 3237 O O . ASN A 1 402 ? 3.174 3.686 -20.724 1.00 98.00 402 ASN A O 1
ATOM 3241 N N . SER A 1 403 ? 4.195 2.587 -22.419 1.00 98.25 403 SER A N 1
ATOM 3242 C CA . SER A 1 403 ? 5.328 2.070 -21.648 1.00 98.25 403 SER A CA 1
ATOM 3243 C C . SER A 1 403 ? 6.665 2.660 -22.100 1.00 98.25 403 SER A C 1
ATOM 3245 O O . SER A 1 403 ? 6.900 2.736 -23.304 1.00 98.25 403 SER A O 1
ATOM 3247 N N . PHE A 1 404 ? 7.568 2.974 -21.167 1.00 98.50 404 PHE A N 1
ATOM 3248 C CA . PHE A 1 404 ? 8.936 3.434 -21.460 1.00 98.50 404 PHE A CA 1
ATOM 3249 C C . PHE A 1 404 ? 9.962 2.707 -20.583 1.00 98.50 404 PHE A C 1
ATOM 3251 O O . PHE A 1 404 ? 9.844 2.702 -19.357 1.00 98.50 404 PHE A O 1
ATOM 3258 N N . LEU A 1 405 ? 10.978 2.104 -21.199 1.00 98.38 405 LEU A N 1
ATOM 3259 C CA . LEU A 1 405 ? 11.938 1.230 -20.520 1.00 98.38 405 LEU A CA 1
ATOM 3260 C C . LEU A 1 405 ? 13.355 1.816 -20.569 1.00 98.38 405 LEU A C 1
ATOM 3262 O O . LEU A 1 405 ? 13.755 2.385 -21.582 1.00 98.38 405 LEU A O 1
ATOM 3266 N N . ASN A 1 406 ? 14.127 1.611 -19.498 1.00 97.75 406 ASN A N 1
ATOM 3267 C CA . ASN A 1 406 ? 15.559 1.917 -19.413 1.00 97.75 406 ASN A CA 1
ATOM 3268 C C . ASN A 1 406 ? 15.871 3.341 -19.895 1.00 97.75 406 ASN A C 1
ATOM 3270 O O . ASN A 1 406 ? 15.447 4.289 -19.250 1.00 97.75 406 ASN A O 1
ATOM 3274 N N . GLU A 1 407 ? 16.558 3.521 -21.022 1.00 97.88 407 GLU A N 1
ATOM 3275 C CA . GLU A 1 407 ? 16.988 4.818 -21.551 1.00 97.88 407 GLU A CA 1
ATOM 3276 C C . GLU A 1 407 ? 15.850 5.840 -21.714 1.00 97.88 407 GLU A C 1
ATOM 3278 O O . GLU A 1 407 ? 16.090 7.047 -21.650 1.00 97.88 407 GLU A O 1
ATOM 3283 N N . GLU A 1 408 ? 14.609 5.378 -21.882 1.00 98.44 408 GLU A N 1
ATOM 3284 C CA . GLU A 1 408 ? 13.427 6.237 -21.975 1.00 98.44 408 GLU A CA 1
ATOM 3285 C C . GLU A 1 408 ? 12.794 6.555 -20.607 1.00 98.44 408 GLU A C 1
ATOM 3287 O O . GLU A 1 408 ? 11.980 7.478 -20.495 1.00 98.44 408 GLU A O 1
ATOM 3292 N N . PHE A 1 409 ? 13.183 5.849 -19.543 1.00 98.00 409 PHE A N 1
ATOM 3293 C CA . PHE A 1 409 ? 12.751 6.084 -18.167 1.00 98.00 409 PHE A CA 1
ATOM 3294 C C . PHE A 1 409 ? 13.583 7.172 -17.479 1.00 98.00 409 PHE A C 1
ATOM 3296 O O . PHE A 1 409 ? 14.408 6.929 -16.595 1.00 98.00 409 PHE A O 1
ATOM 3303 N N . THR A 1 410 ? 13.334 8.411 -17.899 1.00 97.50 410 THR A N 1
ATOM 3304 C CA . THR A 1 410 ? 13.998 9.611 -17.379 1.00 97.50 410 THR A CA 1
ATOM 3305 C C . THR A 1 410 ? 12.996 10.590 -16.784 1.00 97.50 410 THR A C 1
ATOM 3307 O O . THR A 1 410 ? 11.816 10.612 -17.149 1.00 97.50 410 THR A O 1
ATOM 3310 N N . ARG A 1 411 ? 13.483 11.468 -15.902 1.00 96.81 411 ARG A N 1
ATOM 3311 C CA . ARG A 1 411 ? 12.678 12.531 -15.291 1.00 96.81 411 ARG A CA 1
ATOM 3312 C C . ARG A 1 411 ? 12.037 13.439 -16.340 1.00 96.81 411 ARG A C 1
ATOM 3314 O O . ARG A 1 411 ? 10.861 13.780 -16.240 1.00 96.81 411 ARG A O 1
ATOM 3321 N N . GLN A 1 412 ? 12.807 13.808 -17.363 1.00 97.06 412 GLN A N 1
ATOM 3322 C CA . GLN A 1 412 ? 12.327 14.674 -18.435 1.00 97.06 412 GLN A CA 1
ATOM 3323 C C . GLN A 1 412 ? 11.202 14.012 -19.235 1.00 97.06 412 GLN A C 1
ATOM 3325 O O . GLN A 1 412 ? 10.231 14.684 -19.578 1.00 97.06 412 GLN A O 1
ATOM 3330 N N . ASN A 1 413 ? 11.302 12.706 -19.507 1.00 97.75 413 ASN A N 1
ATOM 3331 C CA . ASN A 1 413 ? 10.245 11.993 -20.218 1.00 97.75 413 ASN A CA 1
ATOM 3332 C C . ASN A 1 413 ? 8.990 11.834 -19.343 1.00 97.75 413 ASN A C 1
ATOM 3334 O O . ASN A 1 413 ? 7.894 12.065 -19.837 1.00 97.75 413 ASN A O 1
ATOM 3338 N N . LEU A 1 414 ? 9.125 11.565 -18.036 1.00 96.12 414 LEU A N 1
ATOM 3339 C CA . LEU A 1 414 ? 7.987 11.571 -17.097 1.00 96.12 414 LEU A CA 1
ATOM 3340 C C . LEU A 1 414 ? 7.189 12.883 -17.172 1.00 96.12 414 LEU A C 1
ATOM 3342 O O . LEU A 1 414 ? 5.967 12.861 -17.327 1.00 96.12 414 LEU A O 1
ATOM 3346 N N . ILE A 1 415 ? 7.887 14.023 -17.105 1.00 96.00 415 ILE A N 1
ATOM 3347 C CA . ILE A 1 415 ? 7.276 15.357 -17.205 1.00 96.00 415 ILE A CA 1
ATOM 3348 C C . ILE A 1 415 ? 6.635 15.549 -18.583 1.00 96.00 415 ILE A C 1
ATOM 3350 O O . ILE A 1 415 ? 5.483 15.968 -18.677 1.00 96.00 415 ILE A O 1
ATOM 3354 N N . TYR A 1 416 ? 7.360 15.215 -19.654 1.00 97.06 416 TYR A N 1
ATOM 3355 C CA . TYR A 1 416 ? 6.877 15.365 -21.024 1.00 97.06 416 TYR A CA 1
ATOM 3356 C C . TYR A 1 416 ? 5.600 14.553 -21.278 1.00 97.06 416 TYR A C 1
ATOM 3358 O O . TYR A 1 416 ? 4.617 15.096 -21.781 1.00 97.06 416 TYR A O 1
ATOM 3366 N N . GLN A 1 417 ? 5.561 13.277 -20.893 1.00 97.12 417 GLN A N 1
ATOM 3367 C CA . GLN A 1 417 ? 4.377 12.433 -21.076 1.00 97.12 417 GLN A CA 1
ATOM 3368 C C . GLN A 1 417 ? 3.176 12.979 -20.298 1.00 97.12 417 GLN A C 1
ATOM 3370 O O . GLN A 1 417 ? 2.074 13.046 -20.839 1.00 97.12 417 GLN A O 1
ATOM 3375 N N . ARG A 1 418 ? 3.393 13.448 -19.062 1.00 94.19 418 ARG A N 1
ATOM 3376 C CA . ARG A 1 418 ? 2.341 14.048 -18.229 1.00 94.19 418 ARG A CA 1
ATOM 3377 C C . ARG A 1 418 ? 1.806 15.375 -18.759 1.00 94.19 418 ARG A C 1
ATOM 3379 O O . ARG A 1 418 ? 0.628 15.660 -18.579 1.00 94.19 418 ARG A O 1
ATOM 3386 N N . GLN A 1 419 ? 2.634 16.169 -19.434 1.00 94.12 419 GLN A N 1
ATOM 3387 C CA . GLN A 1 419 ? 2.191 17.402 -20.093 1.00 94.12 419 GLN A CA 1
ATOM 3388 C C . GLN A 1 419 ? 1.361 17.132 -21.354 1.00 94.12 419 GLN A C 1
ATOM 3390 O O . GLN A 1 419 ? 0.472 17.917 -21.675 1.00 94.12 419 GLN A O 1
ATOM 3395 N N . ASN A 1 420 ? 1.642 16.038 -22.068 1.00 95.56 420 ASN A N 1
ATOM 3396 C CA . ASN A 1 420 ? 0.939 15.699 -23.307 1.00 95.56 420 ASN A CA 1
ATOM 3397 C C . ASN A 1 420 ? -0.353 14.910 -23.076 1.00 95.56 420 ASN A C 1
ATOM 3399 O O . ASN A 1 420 ? -1.267 14.995 -23.895 1.00 95.56 420 ASN A O 1
ATOM 3403 N N . TYR A 1 421 ? -0.443 14.149 -21.984 1.00 95.62 421 TYR A N 1
ATOM 3404 C CA . TYR A 1 421 ? -1.641 13.391 -21.653 1.00 95.62 421 TYR A CA 1
ATOM 3405 C C . TYR A 1 421 ? -1.854 13.297 -20.131 1.00 95.62 421 TYR A C 1
ATOM 3407 O O . TYR A 1 421 ? -0.917 12.983 -19.389 1.00 95.62 421 TYR A O 1
ATOM 3415 N N . PRO A 1 422 ? -3.088 13.513 -19.633 1.00 94.38 422 PRO A N 1
ATOM 3416 C CA . PRO A 1 422 ? -3.395 13.497 -18.207 1.00 94.38 422 PRO A CA 1
ATOM 3417 C C . PRO A 1 422 ? -3.543 12.066 -17.659 1.00 94.38 422 PRO A C 1
ATOM 3419 O O . PRO A 1 422 ? -4.607 11.693 -17.173 1.00 94.38 422 PRO A O 1
ATOM 3422 N N . TYR A 1 423 ? -2.483 11.253 -17.711 1.00 96.88 423 TYR A N 1
ATOM 3423 C CA . TYR A 1 423 ? -2.498 9.872 -17.205 1.00 96.88 423 TYR A CA 1
ATOM 3424 C C . TYR A 1 423 ? -2.967 9.804 -15.744 1.00 96.88 423 TYR A C 1
ATOM 3426 O O . TYR A 1 423 ? -2.305 10.354 -14.862 1.00 96.88 423 TYR A O 1
ATOM 3434 N N . SER A 1 424 ? -4.089 9.133 -15.475 1.00 96.25 424 SER A N 1
ATOM 3435 C CA . SER A 1 424 ? -4.626 8.988 -14.113 1.00 96.25 424 SER A CA 1
ATOM 3436 C C . SER A 1 424 ? -3.838 7.977 -13.284 1.00 96.25 424 SER A C 1
ATOM 3438 O O . SER A 1 424 ? -3.869 8.049 -12.058 1.00 96.25 424 SER A O 1
ATOM 3440 N N . ILE A 1 425 ? -3.122 7.059 -13.938 1.00 97.94 425 ILE A N 1
ATOM 3441 C CA . ILE A 1 425 ? -2.279 6.058 -13.286 1.00 97.94 425 ILE A CA 1
ATOM 3442 C C . ILE A 1 425 ? -0.835 6.256 -13.741 1.00 97.94 425 ILE A C 1
ATOM 3444 O O . ILE A 1 425 ? -0.556 6.326 -14.939 1.00 97.94 425 ILE A O 1
ATOM 3448 N N . ILE A 1 426 ? 0.086 6.315 -12.784 1.00 97.75 426 ILE A N 1
ATOM 3449 C CA . ILE A 1 426 ? 1.527 6.279 -13.036 1.00 97.75 426 ILE A CA 1
ATOM 3450 C C . ILE A 1 426 ? 2.068 5.005 -12.410 1.00 97.75 426 ILE A C 1
ATOM 3452 O O . ILE A 1 426 ? 1.915 4.792 -11.212 1.00 97.75 426 ILE A O 1
ATOM 3456 N N . HIS A 1 427 ? 2.701 4.164 -13.216 1.00 98.19 427 HIS A N 1
ATOM 3457 C CA . HIS A 1 427 ? 3.314 2.922 -12.776 1.00 98.19 427 HIS A CA 1
ATOM 3458 C C . HIS A 1 427 ? 4.823 3.008 -12.965 1.00 98.19 427 HIS A C 1
ATOM 3460 O O . HIS A 1 427 ? 5.285 3.167 -14.091 1.00 98.19 427 HIS A O 1
ATOM 3466 N N . LEU A 1 428 ? 5.584 2.900 -11.879 1.00 97.19 428 LEU A N 1
ATOM 3467 C CA . LEU A 1 428 ? 7.042 2.926 -11.891 1.00 97.19 428 LEU A CA 1
ATOM 3468 C C . LEU A 1 428 ? 7.591 1.573 -11.440 1.00 97.19 428 LEU A C 1
ATOM 3470 O O . LEU A 1 428 ? 7.447 1.219 -10.272 1.00 97.19 428 LEU A O 1
ATOM 3474 N N . ALA A 1 429 ? 8.238 0.852 -12.352 1.00 96.25 429 ALA A N 1
ATOM 3475 C CA . ALA A 1 429 ? 8.848 -0.452 -12.101 1.00 96.25 429 ALA A CA 1
ATOM 3476 C C . ALA A 1 429 ? 10.376 -0.319 -12.021 1.00 96.25 429 ALA A C 1
ATOM 3478 O O . ALA A 1 429 ? 11.077 -0.267 -13.035 1.00 96.25 429 ALA A O 1
ATOM 3479 N N . THR A 1 430 ? 10.894 -0.134 -10.807 1.00 94.44 430 THR A N 1
ATOM 3480 C CA . THR A 1 430 ? 12.310 0.170 -10.550 1.00 94.44 430 THR A CA 1
ATOM 3481 C C . THR A 1 430 ? 12.635 0.062 -9.062 1.00 94.44 430 THR A C 1
ATOM 3483 O O . THR A 1 430 ? 11.737 0.070 -8.223 1.00 94.44 430 THR A O 1
ATOM 3486 N N . HIS A 1 431 ? 13.923 0.065 -8.712 1.00 91.25 431 HIS A N 1
ATOM 3487 C CA . HIS A 1 431 ? 14.339 0.226 -7.321 1.00 91.25 431 HIS A CA 1
ATOM 3488 C C . HIS A 1 431 ? 13.937 1.598 -6.777 1.00 91.25 431 HIS A C 1
ATOM 3490 O O . HIS A 1 431 ? 14.269 2.640 -7.343 1.00 91.25 431 HIS A O 1
ATOM 3496 N N . ALA A 1 432 ? 13.310 1.609 -5.609 1.00 86.50 432 ALA A N 1
ATOM 3497 C CA . ALA A 1 432 ? 13.127 2.815 -4.814 1.00 86.50 432 ALA A CA 1
ATOM 3498 C C . ALA A 1 432 ? 13.464 2.535 -3.349 1.00 86.50 432 ALA A C 1
ATOM 3500 O O . ALA A 1 432 ? 13.186 1.454 -2.829 1.00 86.50 432 ALA A O 1
ATOM 3501 N N . GLU A 1 433 ? 14.079 3.501 -2.676 1.00 81.81 433 GLU A N 1
ATOM 3502 C CA . GLU A 1 433 ? 14.538 3.349 -1.300 1.00 81.81 433 GLU A CA 1
ATOM 3503 C C . GLU A 1 433 ? 14.036 4.514 -0.450 1.00 81.81 433 GLU A C 1
ATOM 3505 O O . GLU A 1 433 ? 14.383 5.666 -0.701 1.00 81.81 433 GLU A O 1
ATOM 3510 N N . PHE A 1 434 ? 13.259 4.208 0.589 1.00 75.88 434 PHE A N 1
ATOM 3511 C CA . PHE A 1 434 ? 12.905 5.160 1.640 1.00 75.88 434 PHE A CA 1
ATOM 3512 C C . PHE A 1 434 ? 13.858 4.959 2.814 1.00 75.88 434 PHE A C 1
ATOM 3514 O O . PHE A 1 434 ? 13.766 3.970 3.552 1.00 75.88 434 PHE A O 1
ATOM 3521 N N . ARG A 1 435 ? 14.832 5.866 2.928 1.00 67.94 435 ARG A N 1
ATOM 3522 C CA . ARG A 1 435 ? 15.948 5.756 3.870 1.00 67.94 435 ARG A CA 1
ATOM 3523 C C . ARG A 1 435 ? 15.666 6.488 5.169 1.00 67.94 435 ARG A C 1
ATOM 3525 O O . ARG A 1 435 ? 15.007 7.525 5.200 1.00 67.94 435 ARG A O 1
ATOM 3532 N N . SER A 1 436 ? 16.266 5.959 6.230 1.00 61.25 436 SER A N 1
ATOM 3533 C CA . SER A 1 436 ? 16.212 6.550 7.554 1.00 61.25 436 SER A CA 1
ATOM 3534 C C . SER A 1 436 ? 17.002 7.848 7.660 1.00 61.25 436 SER A C 1
ATOM 3536 O O . SER A 1 436 ? 18.037 8.040 7.012 1.00 61.25 436 SER A O 1
ATOM 3538 N N . GLY A 1 437 ? 16.521 8.741 8.524 1.00 64.06 437 GLY A N 1
ATOM 3539 C CA . GLY A 1 437 ? 17.119 10.056 8.730 1.00 64.06 437 GLY A CA 1
ATOM 3540 C C . GLY A 1 437 ? 16.645 11.092 7.710 1.00 64.06 437 GLY A C 1
ATOM 3541 O O . GLY A 1 437 ? 15.482 11.481 7.736 1.00 64.06 437 GLY A O 1
ATOM 3542 N N . ASP A 1 438 ? 17.558 11.605 6.886 1.00 63.25 438 ASP A N 1
ATOM 3543 C CA . ASP A 1 438 ? 17.285 12.717 5.967 1.00 63.25 438 ASP A CA 1
ATOM 3544 C C . ASP A 1 438 ? 16.461 12.257 4.752 1.00 63.25 438 ASP A C 1
ATOM 3546 O O . ASP A 1 438 ? 16.884 11.371 4.005 1.00 63.25 438 ASP A O 1
ATOM 3550 N N . VAL A 1 439 ? 15.307 12.897 4.546 1.00 62.50 439 VAL A N 1
ATOM 3551 C CA . VAL A 1 439 ? 14.378 12.656 3.430 1.00 62.50 439 VAL A CA 1
ATOM 3552 C C . VAL A 1 439 ? 15.074 12.794 2.072 1.00 62.50 439 VAL A C 1
ATOM 3554 O O . VAL A 1 439 ? 14.730 12.069 1.141 1.00 62.50 439 VAL A O 1
ATOM 3557 N N . SER A 1 440 ? 16.114 13.635 1.971 1.00 64.81 440 SER A N 1
ATOM 3558 C CA . SER A 1 440 ? 16.942 13.795 0.763 1.00 64.81 440 SER A CA 1
ATOM 3559 C C . SER A 1 440 ? 17.653 12.507 0.324 1.00 64.81 440 SER A C 1
ATOM 3561 O O . SER A 1 440 ? 18.054 12.366 -0.830 1.00 64.81 440 SER A O 1
ATOM 3563 N N . LYS A 1 441 ? 17.796 11.530 1.228 1.00 74.38 441 LYS A N 1
ATOM 3564 C CA . LYS A 1 441 ? 18.408 10.229 0.933 1.00 74.38 441 LYS A CA 1
ATOM 3565 C C . LYS A 1 441 ? 17.411 9.203 0.409 1.00 74.38 441 LYS A C 1
ATOM 3567 O O . LYS A 1 441 ? 17.851 8.121 0.025 1.00 74.38 441 LYS A O 1
ATOM 3572 N N . SER A 1 442 ? 16.114 9.508 0.425 1.00 80.56 442 SER A N 1
ATOM 3573 C CA . SER A 1 442 ? 15.087 8.660 -0.176 1.00 80.56 442 SER A CA 1
ATOM 3574 C C . SER A 1 442 ? 14.947 8.981 -1.658 1.00 80.56 442 SER A C 1
ATOM 3576 O O . SER A 1 442 ? 14.861 10.155 -2.026 1.00 80.56 442 SER A O 1
ATOM 3578 N N . TYR A 1 443 ? 14.931 7.955 -2.506 1.00 86.88 443 TYR A N 1
ATOM 3579 C CA . TYR A 1 443 ? 14.936 8.136 -3.956 1.00 86.88 443 TYR A CA 1
ATOM 3580 C C . TYR A 1 443 ? 14.167 7.049 -4.702 1.00 86.88 443 TYR A C 1
ATOM 3582 O O . TYR A 1 443 ? 14.036 5.919 -4.235 1.00 86.88 443 TYR A O 1
ATOM 3590 N N . ILE A 1 444 ? 13.730 7.402 -5.907 1.00 90.06 444 ILE A N 1
ATOM 3591 C CA . ILE A 1 444 ? 13.326 6.477 -6.963 1.00 90.06 444 ILE A CA 1
ATOM 3592 C C . ILE A 1 444 ? 14.478 6.424 -7.969 1.00 90.06 444 ILE A C 1
ATOM 3594 O O . ILE A 1 444 ? 14.940 7.463 -8.446 1.00 90.06 444 ILE A O 1
ATOM 3598 N N . GLN A 1 445 ? 14.981 5.230 -8.275 1.00 93.62 445 GLN A N 1
ATOM 3599 C CA . GLN A 1 445 ? 16.037 5.060 -9.265 1.00 93.62 445 GLN A CA 1
ATOM 3600 C C . GLN A 1 445 ? 15.434 5.198 -10.666 1.00 93.62 445 GLN A C 1
ATOM 3602 O O . GLN A 1 445 ? 14.741 4.303 -11.144 1.00 93.62 445 GLN A O 1
ATOM 3607 N N . LEU A 1 446 ? 15.699 6.319 -11.332 1.00 95.38 446 LEU A N 1
ATOM 3608 C CA . LEU A 1 446 ? 15.456 6.464 -12.766 1.00 95.38 446 LEU A CA 1
ATOM 3609 C C . LEU A 1 446 ? 16.654 5.898 -13.531 1.00 95.38 446 LEU A C 1
ATOM 3611 O O . LEU A 1 446 ? 17.670 5.535 -12.937 1.00 95.38 446 LEU A O 1
ATOM 3615 N N . TRP A 1 447 ? 16.582 5.850 -14.854 1.00 96.38 447 TRP A N 1
ATOM 3616 C CA . TRP A 1 447 ? 17.696 5.342 -15.654 1.00 96.38 447 TRP A CA 1
ATOM 3617 C C . TRP A 1 447 ? 19.004 6.111 -15.451 1.00 96.38 447 TRP A C 1
ATOM 3619 O O . TRP A 1 447 ? 20.075 5.526 -15.305 1.00 96.38 447 TRP A O 1
ATOM 3629 N N . ASN A 1 448 ? 18.909 7.439 -15.441 1.00 94.75 448 ASN A N 1
ATOM 3630 C CA . ASN A 1 448 ? 20.051 8.347 -15.480 1.00 94.75 448 ASN A CA 1
ATOM 3631 C C . ASN A 1 448 ? 20.337 9.042 -14.140 1.00 94.75 448 ASN A C 1
ATOM 3633 O O . ASN A 1 448 ? 21.363 9.707 -14.015 1.00 94.75 448 ASN A O 1
ATOM 3637 N N . GLU A 1 449 ? 19.436 8.944 -13.160 1.00 94.44 449 GLU A N 1
ATOM 3638 C CA . GLU A 1 449 ? 19.545 9.668 -11.892 1.00 94.44 449 GLU A CA 1
ATOM 3639 C C . GLU A 1 449 ? 18.756 9.001 -10.757 1.00 94.44 449 GLU A C 1
ATOM 3641 O O . GLU A 1 449 ? 17.857 8.191 -10.981 1.00 94.44 449 GLU A O 1
ATOM 3646 N N . LYS A 1 450 ? 19.078 9.382 -9.518 1.00 93.00 450 LYS A N 1
ATOM 3647 C CA . LYS A 1 450 ? 18.279 9.073 -8.326 1.00 93.00 450 LYS A CA 1
ATOM 3648 C C . LYS A 1 450 ? 17.341 10.252 -8.072 1.00 93.00 450 LYS A C 1
ATOM 3650 O O . LYS A 1 450 ? 17.791 11.282 -7.575 1.00 93.00 450 LYS A O 1
ATOM 3655 N N . LEU A 1 451 ? 16.064 10.102 -8.421 1.00 90.88 451 LEU A N 1
ATOM 3656 C CA . LEU A 1 451 ? 15.044 11.125 -8.198 1.00 90.88 451 LEU A CA 1
ATOM 3657 C C . LEU A 1 451 ? 14.689 11.167 -6.713 1.00 90.88 451 LEU A C 1
ATOM 3659 O O . LEU A 1 451 ? 14.095 10.224 -6.193 1.00 90.88 451 LEU A O 1
ATOM 3663 N N . GLN A 1 452 ? 15.052 12.246 -6.028 1.00 87.06 452 GLN A N 1
ATOM 3664 C CA . GLN A 1 452 ? 14.811 12.383 -4.593 1.00 87.06 452 GLN A CA 1
ATOM 3665 C C . GLN A 1 452 ? 13.346 12.723 -4.309 1.00 87.06 452 GLN A C 1
ATOM 3667 O O . GLN A 1 452 ? 12.694 13.399 -5.102 1.00 87.06 452 GLN A O 1
ATOM 3672 N N . LEU A 1 453 ? 12.832 12.302 -3.149 1.00 77.69 453 LEU A N 1
ATOM 3673 C CA . LEU A 1 453 ? 11.412 12.465 -2.802 1.00 77.69 453 LEU A CA 1
ATOM 3674 C C . LEU A 1 453 ? 10.934 13.929 -2.869 1.00 77.69 453 LEU A C 1
ATOM 3676 O O . LEU A 1 453 ? 9.853 14.195 -3.384 1.00 77.69 453 LEU A O 1
ATOM 3680 N N . HIS A 1 454 ? 11.761 14.885 -2.437 1.00 78.00 454 HIS A N 1
ATOM 3681 C CA . HIS A 1 454 ? 11.417 16.312 -2.490 1.00 78.00 454 HIS A CA 1
ATOM 3682 C C . HIS A 1 454 ? 11.291 16.862 -3.924 1.00 78.00 454 HIS A C 1
ATOM 3684 O O . HIS A 1 454 ? 10.642 17.879 -4.134 1.00 78.00 454 HIS A O 1
ATOM 3690 N N . GLN A 1 455 ? 11.893 16.194 -4.914 1.00 86.06 455 GLN A N 1
ATOM 3691 C CA . GLN A 1 455 ? 11.838 16.590 -6.325 1.00 86.06 455 GLN A CA 1
ATOM 3692 C C . GLN A 1 455 ? 10.581 16.055 -7.023 1.00 86.06 455 GLN A C 1
ATOM 3694 O O . GLN A 1 455 ? 10.291 16.451 -8.151 1.00 86.06 455 GLN A O 1
ATOM 3699 N N . ILE A 1 456 ? 9.826 15.148 -6.388 1.00 84.69 456 ILE A N 1
ATOM 3700 C CA . ILE A 1 456 ? 8.639 14.539 -7.003 1.00 84.69 456 ILE A CA 1
ATOM 3701 C C . ILE A 1 456 ? 7.523 15.570 -7.209 1.00 84.69 456 ILE A C 1
ATOM 3703 O O . ILE A 1 456 ? 6.819 15.506 -8.217 1.00 84.69 456 ILE A O 1
ATOM 3707 N N . GLY A 1 457 ? 7.409 16.572 -6.329 1.00 80.94 457 GLY A N 1
ATOM 3708 C CA . GLY A 1 457 ? 6.458 17.678 -6.502 1.00 80.94 457 GLY A CA 1
ATOM 3709 C C . GLY A 1 457 ? 6.636 18.433 -7.828 1.00 80.94 457 GLY A C 1
ATOM 3710 O O . GLY A 1 457 ? 5.675 18.971 -8.376 1.00 80.94 457 GLY A O 1
ATOM 3711 N N . GLU A 1 458 ? 7.838 18.401 -8.411 1.00 87.31 458 GLU A N 1
ATOM 3712 C CA . GLU A 1 458 ? 8.154 19.034 -9.696 1.00 87.31 458 GLU A CA 1
ATOM 3713 C C . GLU A 1 458 ? 7.669 18.216 -10.913 1.00 87.31 458 GLU A C 1
ATOM 3715 O O . GLU A 1 458 ? 7.778 18.679 -12.048 1.00 87.31 458 GLU A O 1
ATOM 3720 N N . LEU A 1 459 ? 7.127 17.006 -10.713 1.00 90.75 459 LEU A N 1
ATOM 3721 C CA . LEU A 1 459 ? 6.637 16.143 -11.797 1.00 90.75 459 LEU A CA 1
ATOM 3722 C C . LEU A 1 459 ? 5.204 16.456 -12.257 1.00 90.75 459 LEU A C 1
ATOM 3724 O O . LEU A 1 459 ? 4.732 15.863 -13.229 1.00 90.75 459 LEU A O 1
ATOM 3728 N N . GLY A 1 460 ? 4.494 17.368 -11.583 1.00 89.69 460 GLY A N 1
ATOM 3729 C CA . GLY A 1 460 ? 3.142 17.782 -11.986 1.00 89.69 460 GLY A CA 1
ATOM 3730 C C . GLY A 1 460 ? 2.084 16.683 -11.823 1.00 89.69 460 GLY A C 1
ATOM 3731 O O . GLY A 1 460 ? 1.154 16.553 -12.623 1.00 89.69 460 GLY A O 1
ATOM 3732 N N . TRP A 1 461 ? 2.227 15.837 -10.804 1.00 93.25 461 TRP A N 1
ATOM 3733 C CA . TRP A 1 461 ? 1.275 14.756 -10.528 1.00 93.25 461 TRP A CA 1
ATOM 3734 C C . TRP A 1 461 ? 0.037 15.210 -9.752 1.00 93.25 461 TRP A C 1
ATOM 3736 O O . TRP A 1 461 ? -0.922 14.458 -9.646 1.00 93.25 461 TRP A O 1
ATOM 3746 N N . ASN A 1 462 ? 0.015 16.446 -9.263 1.00 90.75 462 ASN A N 1
ATOM 3747 C CA . ASN A 1 462 ? -1.133 17.058 -8.598 1.00 90.75 462 ASN A CA 1
ATOM 3748 C C . ASN A 1 462 ? -2.087 17.793 -9.563 1.00 90.75 462 ASN A C 1
ATOM 3750 O O . ASN A 1 462 ? -3.173 18.183 -9.141 1.00 90.75 462 ASN A O 1
ATOM 3754 N N . ASN A 1 463 ? -1.718 17.989 -10.840 1.00 89.69 463 ASN A N 1
ATOM 3755 C CA . ASN A 1 463 ? -2.535 18.742 -11.799 1.00 89.69 463 ASN A CA 1
ATOM 3756 C C . ASN A 1 463 ? -2.478 18.198 -13.253 1.00 89.69 463 ASN A C 1
ATOM 3758 O O . ASN A 1 463 ? -1.479 18.417 -13.939 1.00 89.69 463 ASN A O 1
ATOM 3762 N N . PRO A 1 464 ? -3.548 17.544 -13.753 1.00 92.56 464 PRO A N 1
ATOM 3763 C CA . PRO A 1 464 ? -4.636 16.997 -12.946 1.00 92.56 464 PRO A CA 1
ATOM 3764 C C . PRO A 1 464 ? -4.084 15.931 -12.000 1.00 92.56 464 PRO A C 1
ATOM 3766 O O . PRO A 1 464 ? -3.097 15.263 -12.326 1.00 92.56 464 PRO A O 1
ATOM 3769 N N . GLN A 1 465 ? -4.707 15.790 -10.832 1.00 95.12 465 GLN A N 1
ATOM 3770 C CA . GLN A 1 465 ? -4.234 14.863 -9.813 1.00 95.12 465 GLN A CA 1
ATOM 3771 C C . GLN A 1 465 ? -4.197 13.424 -10.346 1.00 95.12 465 GLN A C 1
ATOM 3773 O O . GLN A 1 465 ? -5.175 12.924 -10.898 1.00 95.12 465 GLN A O 1
ATOM 3778 N N . VAL A 1 466 ? -3.055 12.764 -10.175 1.00 97.12 466 VAL A N 1
ATOM 3779 C CA . VAL A 1 466 ? -2.875 11.337 -10.438 1.00 97.12 466 VAL A CA 1
ATOM 3780 C C . VAL A 1 466 ? -3.676 10.567 -9.397 1.00 97.12 466 VAL A C 1
ATOM 3782 O O . VAL A 1 466 ? -3.519 10.756 -8.189 1.00 97.12 466 VAL A O 1
ATOM 3785 N N . GLU A 1 467 ? -4.549 9.692 -9.878 1.00 97.25 467 GLU A N 1
ATOM 3786 C CA . GLU A 1 467 ? -5.420 8.876 -9.045 1.00 97.25 467 GLU A CA 1
ATOM 3787 C C . GLU A 1 467 ? -4.654 7.758 -8.343 1.00 97.25 467 GLU A C 1
ATOM 3789 O O . GLU A 1 467 ? -4.982 7.416 -7.207 1.00 97.25 467 GLU A O 1
ATOM 3794 N N . LEU A 1 468 ? -3.649 7.187 -9.011 1.00 97.69 468 LEU A N 1
ATOM 3795 C CA . LEU A 1 468 ? -2.865 6.080 -8.483 1.00 97.69 468 LEU A CA 1
ATOM 3796 C C . LEU A 1 468 ? -1.408 6.142 -8.956 1.00 97.69 468 LEU A C 1
ATOM 3798 O O . LEU A 1 468 ? -1.127 6.053 -10.150 1.00 97.69 468 LEU A O 1
ATOM 3802 N N . LEU A 1 469 ? -0.487 6.229 -8.001 1.00 96.56 469 LEU A N 1
ATOM 3803 C CA . LEU A 1 469 ? 0.927 5.925 -8.197 1.00 96.56 469 LEU A CA 1
ATOM 3804 C C . LEU A 1 469 ? 1.185 4.476 -7.779 1.00 96.56 469 LEU A C 1
ATOM 3806 O O . LEU A 1 469 ? 0.918 4.114 -6.637 1.00 96.56 469 LEU A O 1
ATOM 3810 N N . VAL A 1 470 ? 1.735 3.657 -8.665 1.00 96.94 470 VAL A N 1
ATOM 3811 C CA . VAL A 1 470 ? 2.222 2.312 -8.344 1.00 96.94 470 VAL A CA 1
ATOM 3812 C C . VAL A 1 470 ? 3.739 2.338 -8.379 1.00 96.94 470 VAL A C 1
ATOM 3814 O O . VAL A 1 470 ? 4.324 2.688 -9.399 1.00 96.94 470 VAL A O 1
ATOM 3817 N N . LEU A 1 471 ? 4.376 1.964 -7.275 1.00 93.50 471 LEU A N 1
ATOM 3818 C CA . LEU A 1 471 ? 5.817 1.776 -7.201 1.00 93.50 471 LEU A CA 1
ATOM 3819 C C . LEU A 1 471 ? 6.123 0.278 -7.076 1.00 93.50 471 LEU A C 1
ATOM 3821 O O . LEU A 1 471 ? 6.130 -0.294 -5.981 1.00 93.50 471 LEU A O 1
ATOM 3825 N N . SER A 1 472 ? 6.354 -0.349 -8.224 1.00 86.75 472 SER A N 1
ATOM 3826 C CA . SER A 1 472 ? 6.678 -1.763 -8.364 1.00 86.75 472 SER A CA 1
ATOM 3827 C C . SER A 1 472 ? 8.183 -1.966 -8.134 1.00 86.75 472 SER A C 1
ATOM 3829 O O . SER A 1 472 ? 8.991 -1.654 -9.001 1.00 86.75 472 SER A O 1
ATOM 3831 N N . ALA A 1 473 ? 8.550 -2.433 -6.931 1.00 66.00 473 ALA A N 1
ATOM 3832 C CA . ALA A 1 473 ? 9.917 -2.591 -6.384 1.00 66.00 473 ALA A CA 1
ATOM 3833 C C . ALA A 1 473 ? 10.476 -1.457 -5.481 1.00 66.00 473 ALA A C 1
ATOM 3835 O O . ALA A 1 473 ? 11.661 -1.114 -5.494 1.00 66.00 473 ALA A O 1
ATOM 3836 N N . CYS A 1 474 ? 9.648 -0.962 -4.554 1.00 66.44 474 CYS A N 1
ATOM 3837 C CA . CYS A 1 474 ? 10.111 -0.169 -3.407 1.00 66.44 474 CYS A CA 1
ATOM 3838 C C . CYS A 1 474 ? 10.744 -1.002 -2.283 1.00 66.44 474 CYS A C 1
ATOM 3840 O O . CYS A 1 474 ? 10.417 -2.166 -2.053 1.00 66.44 474 CYS A O 1
ATOM 3842 N N . ARG A 1 475 ? 11.559 -0.342 -1.465 1.00 72.31 475 ARG A N 1
ATOM 3843 C CA . ARG A 1 475 ? 11.880 -0.771 -0.108 1.00 72.31 475 ARG A CA 1
ATOM 3844 C C . ARG A 1 475 ? 11.725 0.399 0.849 1.00 72.31 475 ARG A C 1
ATOM 3846 O O . ARG A 1 475 ? 12.343 1.445 0.652 1.00 72.31 475 ARG A O 1
ATOM 3853 N N . THR A 1 476 ? 11.044 0.159 1.964 1.00 60.84 476 THR A N 1
ATOM 3854 C CA . THR A 1 476 ? 11.095 1.055 3.122 1.00 60.84 476 THR A CA 1
ATOM 3855 C C . THR A 1 476 ? 12.023 0.503 4.204 1.00 60.84 476 THR A C 1
ATOM 3857 O O . THR A 1 476 ? 12.047 -0.697 4.490 1.00 60.84 476 THR A O 1
ATOM 3860 N N . ALA A 1 477 ? 12.841 1.368 4.810 1.00 55.00 477 ALA A N 1
ATOM 3861 C CA . ALA A 1 477 ? 13.628 0.998 5.979 1.00 55.00 477 ALA A CA 1
ATOM 3862 C C . ALA A 1 477 ? 12.707 0.813 7.201 1.00 55.00 477 ALA A C 1
ATOM 3864 O O . ALA A 1 477 ? 12.157 1.765 7.751 1.00 55.00 477 ALA A O 1
ATOM 3865 N N . VAL A 1 478 ? 12.532 -0.440 7.625 1.00 56.69 478 VAL A N 1
ATOM 3866 C CA . VAL A 1 478 ? 11.720 -0.801 8.795 1.00 56.69 478 VAL A CA 1
ATOM 3867 C C . VAL A 1 478 ? 12.384 -0.309 10.087 1.00 56.69 478 VAL A C 1
ATOM 3869 O O . VAL A 1 478 ? 13.562 -0.579 10.320 1.00 56.69 478 VAL A O 1
ATOM 3872 N N . GLY A 1 479 ? 11.611 0.347 10.960 1.00 52.09 479 GLY A N 1
ATOM 3873 C CA . GLY A 1 479 ? 12.022 0.693 12.327 1.00 52.09 479 GLY A CA 1
ATOM 3874 C C . GLY A 1 479 ? 12.588 2.103 12.524 1.00 52.09 479 GLY A C 1
ATOM 3875 O O . GLY A 1 479 ? 13.075 2.397 13.617 1.00 52.09 479 GLY A O 1
ATOM 3876 N N . ASP A 1 480 ? 12.512 2.971 11.512 1.00 67.00 480 ASP A N 1
ATOM 3877 C CA . ASP A 1 480 ? 12.891 4.384 11.601 1.00 67.00 480 ASP A CA 1
ATOM 3878 C C . ASP A 1 480 ? 11.700 5.316 11.337 1.00 67.00 480 ASP A C 1
ATOM 3880 O O . ASP A 1 480 ? 11.039 5.227 10.304 1.00 67.00 480 ASP A O 1
ATOM 3884 N N . LYS A 1 481 ? 11.472 6.272 12.246 1.00 69.31 481 LYS A N 1
ATOM 3885 C CA . LYS A 1 481 ? 10.320 7.184 12.194 1.00 69.31 481 LYS A CA 1
ATOM 3886 C C . LYS A 1 481 ? 10.252 8.000 10.894 1.00 69.31 481 LYS A C 1
ATOM 3888 O O . LYS A 1 481 ? 9.153 8.231 10.397 1.00 69.31 481 LYS A O 1
ATOM 3893 N N . ASN A 1 482 ? 11.384 8.431 10.341 1.00 69.94 482 ASN A N 1
ATOM 3894 C CA . ASN A 1 482 ? 11.392 9.267 9.137 1.00 69.94 482 ASN A CA 1
ATOM 3895 C C . ASN A 1 482 ? 11.106 8.448 7.876 1.00 69.94 482 ASN A C 1
ATOM 3897 O O . ASN A 1 482 ? 10.440 8.942 6.972 1.00 69.94 482 ASN A O 1
ATOM 3901 N N . SER A 1 483 ? 11.545 7.190 7.841 1.00 70.81 483 SER A N 1
ATOM 3902 C CA . SER A 1 483 ? 11.203 6.244 6.768 1.00 70.81 483 SER A CA 1
ATOM 3903 C C . SER A 1 483 ? 9.711 5.908 6.785 1.00 70.81 483 SER A C 1
ATOM 3905 O O . SER A 1 483 ? 9.061 5.846 5.744 1.00 70.81 483 SER A O 1
ATOM 3907 N N . GLU A 1 484 ? 9.144 5.750 7.982 1.00 74.81 484 GLU A N 1
ATOM 3908 C CA . GLU A 1 484 ? 7.709 5.545 8.172 1.00 74.81 484 GLU A CA 1
ATOM 3909 C C . GLU A 1 484 ? 6.874 6.756 7.760 1.00 74.81 484 GLU A C 1
ATOM 3911 O O . GLU A 1 484 ? 5.822 6.584 7.151 1.00 74.81 484 GLU A O 1
ATOM 3916 N N . LEU A 1 485 ? 7.322 7.968 8.100 1.00 74.88 485 LEU A N 1
ATOM 3917 C CA . LEU A 1 485 ? 6.693 9.214 7.661 1.00 74.88 485 LEU A CA 1
ATOM 3918 C C . LEU A 1 485 ? 6.790 9.387 6.147 1.00 74.88 485 LEU A C 1
ATOM 3920 O O . LEU A 1 485 ? 5.793 9.736 5.528 1.00 74.88 485 LEU A O 1
ATOM 3924 N N . GLY A 1 486 ? 7.942 9.084 5.547 1.00 75.06 486 GLY A N 1
ATOM 3925 C CA . GLY A 1 486 ? 8.127 9.159 4.099 1.00 75.06 486 GLY A CA 1
ATOM 3926 C C . GLY A 1 486 ? 7.206 8.204 3.346 1.00 75.06 486 GLY A C 1
ATOM 3927 O O . GLY A 1 486 ? 6.582 8.597 2.366 1.00 75.06 486 GLY A O 1
ATOM 3928 N N . PHE A 1 487 ? 7.058 6.972 3.839 1.00 79.44 487 PHE A N 1
ATOM 3929 C CA . PHE A 1 487 ? 6.162 5.994 3.228 1.00 79.44 487 PHE A CA 1
ATOM 3930 C C . PHE A 1 487 ? 4.682 6.302 3.491 1.00 79.44 487 PHE A C 1
ATOM 3932 O O . PHE A 1 487 ? 3.884 6.352 2.562 1.00 79.44 487 PHE A O 1
ATOM 3939 N N . ALA A 1 488 ? 4.290 6.546 4.744 1.00 79.62 488 ALA A N 1
ATOM 3940 C CA . ALA A 1 488 ? 2.896 6.837 5.073 1.00 79.62 488 ALA A CA 1
ATOM 3941 C C . ALA A 1 488 ? 2.438 8.202 4.538 1.00 79.62 488 ALA A C 1
ATOM 3943 O O . ALA A 1 488 ? 1.260 8.381 4.260 1.00 79.62 488 ALA A O 1
ATOM 3944 N N . GLY A 1 489 ? 3.364 9.139 4.345 1.00 80.06 489 GLY A N 1
ATOM 3945 C CA . GLY A 1 489 ? 3.147 10.428 3.697 1.00 80.06 489 GLY A CA 1
ATOM 3946 C C . GLY A 1 489 ? 3.384 10.409 2.190 1.00 80.06 489 GLY A C 1
ATOM 3947 O O . GLY A 1 489 ? 3.327 11.472 1.583 1.00 80.06 489 GLY A O 1
ATOM 3948 N N . LEU A 1 490 ? 3.633 9.248 1.571 1.00 83.44 490 LEU A N 1
ATOM 3949 C CA . LEU A 1 490 ? 3.995 9.148 0.154 1.00 83.44 490 LEU A CA 1
ATOM 3950 C C . LEU A 1 490 ? 2.950 9.799 -0.757 1.00 83.44 490 LEU A C 1
ATOM 3952 O O . LEU A 1 490 ? 3.307 10.555 -1.656 1.00 83.44 490 LEU A O 1
ATOM 3956 N N . ALA A 1 491 ? 1.662 9.554 -0.509 1.00 87.38 491 ALA A N 1
ATOM 3957 C CA . ALA A 1 491 ? 0.592 10.166 -1.295 1.00 87.38 491 ALA A CA 1
ATOM 3958 C C . ALA A 1 491 ? 0.612 11.705 -1.189 1.00 87.38 491 ALA A C 1
ATOM 3960 O O . ALA A 1 491 ? 0.558 12.390 -2.206 1.00 87.38 491 ALA A O 1
ATOM 3961 N N . ILE A 1 492 ? 0.802 12.244 0.023 1.00 87.50 492 ILE A N 1
ATOM 3962 C CA . ILE A 1 492 ? 0.899 13.694 0.257 1.00 87.50 492 ILE A CA 1
ATOM 3963 C C . ILE A 1 492 ? 2.136 14.263 -0.441 1.00 87.50 492 ILE A C 1
ATOM 3965 O O . ILE A 1 492 ? 2.021 15.182 -1.244 1.00 87.50 492 ILE A O 1
ATOM 3969 N N . ALA A 1 493 ? 3.310 13.680 -0.184 1.00 82.94 493 ALA A N 1
ATOM 3970 C CA . ALA A 1 493 ? 4.592 14.157 -0.698 1.00 82.94 493 ALA A CA 1
ATOM 3971 C C . ALA A 1 493 ? 4.655 14.167 -2.233 1.00 82.94 493 ALA A C 1
ATOM 3973 O O . ALA A 1 493 ? 5.354 14.981 -2.830 1.00 82.94 493 ALA A O 1
ATOM 3974 N N . THR A 1 494 ? 3.928 13.257 -2.880 1.00 85.94 494 THR A N 1
ATOM 3975 C CA . THR A 1 494 ? 3.873 13.159 -4.344 1.00 85.94 494 THR A CA 1
ATOM 3976 C C . THR A 1 494 ? 2.672 13.885 -4.954 1.00 85.94 494 THR A C 1
ATOM 3978 O O . THR A 1 494 ? 2.581 14.000 -6.176 1.00 85.94 494 THR A O 1
ATOM 3981 N N . GLY A 1 495 ? 1.748 14.381 -4.126 1.00 89.44 495 GLY A N 1
ATOM 3982 C CA . GLY A 1 495 ? 0.515 15.042 -4.551 1.00 89.44 495 GLY A CA 1
ATOM 3983 C C . GLY A 1 495 ? -0.504 14.119 -5.228 1.00 89.44 495 GLY A C 1
ATOM 3984 O O . GLY A 1 495 ? -1.515 14.606 -5.741 1.00 89.44 495 GLY A O 1
ATOM 3985 N N . VAL A 1 496 ? -0.262 12.806 -5.246 1.00 94.62 496 VAL A N 1
ATOM 3986 C CA . VAL A 1 496 ? -1.184 11.809 -5.807 1.00 94.62 496 VAL A CA 1
ATOM 3987 C C . VAL A 1 496 ? -2.268 11.460 -4.795 1.00 94.62 496 VAL A C 1
ATOM 3989 O O . VAL A 1 496 ? -2.112 11.629 -3.587 1.00 94.62 496 VAL A O 1
ATOM 3992 N N . LYS A 1 497 ? -3.387 10.933 -5.277 1.00 96.06 497 LYS A N 1
ATOM 3993 C CA . LYS A 1 497 ? -4.509 10.571 -4.406 1.00 96.06 497 LYS A CA 1
ATOM 3994 C C . LYS A 1 497 ? -4.285 9.266 -3.641 1.00 96.06 497 LYS A C 1
ATOM 3996 O O . LYS A 1 497 ? -4.689 9.147 -2.482 1.00 96.06 497 LYS A O 1
ATOM 4001 N N . SER A 1 498 ? -3.617 8.317 -4.286 1.00 95.75 498 SER A N 1
ATOM 4002 C CA . SER A 1 498 ? -3.294 7.006 -3.731 1.00 95.75 498 SER A CA 1
ATOM 4003 C C . SER A 1 498 ? -1.914 6.577 -4.213 1.00 95.75 498 SER A C 1
ATOM 4005 O O . SER A 1 498 ? -1.588 6.742 -5.389 1.00 95.75 498 SER A O 1
ATOM 4007 N N . ALA A 1 499 ? -1.121 5.985 -3.328 1.00 94.75 499 ALA A N 1
ATOM 4008 C CA . ALA A 1 499 ? 0.150 5.370 -3.673 1.00 94.75 499 ALA A CA 1
ATOM 4009 C C . ALA A 1 499 ? 0.165 3.905 -3.221 1.00 94.75 499 ALA A C 1
ATOM 4011 O O . ALA A 1 499 ? -0.169 3.598 -2.079 1.00 94.75 499 ALA A O 1
ATOM 4012 N N . LEU A 1 500 ? 0.554 3.002 -4.114 1.00 95.56 500 LEU A N 1
ATOM 4013 C CA . LEU A 1 500 ? 0.813 1.594 -3.837 1.00 95.56 500 LEU A CA 1
ATOM 4014 C C . LEU A 1 500 ? 2.324 1.374 -3.824 1.00 95.56 500 LEU A C 1
ATOM 4016 O O . LEU A 1 500 ? 3.005 1.694 -4.796 1.00 95.56 500 LEU A O 1
ATOM 4020 N N . GLY A 1 501 ? 2.845 0.806 -2.741 1.00 92.31 501 GLY A N 1
ATOM 4021 C CA . GLY A 1 501 ? 4.262 0.478 -2.626 1.0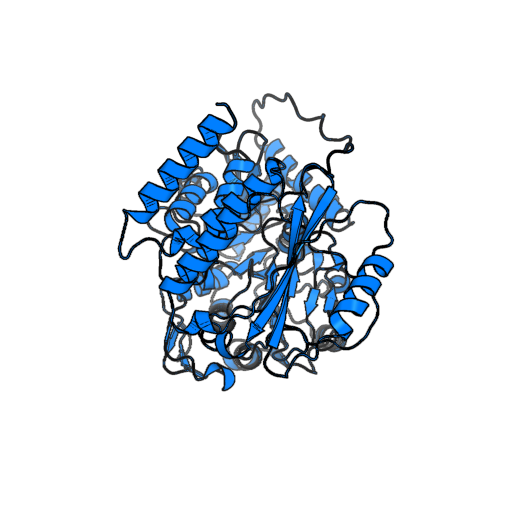0 92.31 501 GLY A CA 1
ATOM 4022 C C . GLY A 1 501 ? 4.519 -0.656 -1.642 1.00 92.31 501 GLY A C 1
ATOM 4023 O O . GLY A 1 501 ? 3.606 -1.133 -0.963 1.00 92.31 501 GLY A O 1
ATOM 4024 N N . SER A 1 502 ? 5.775 -1.090 -1.576 1.00 90.00 502 SER A N 1
ATOM 4025 C CA . SER A 1 502 ? 6.219 -2.213 -0.752 1.00 90.00 502 SER A CA 1
ATOM 4026 C C . SER A 1 502 ? 6.968 -1.791 0.518 1.00 90.00 502 SER A C 1
ATOM 4028 O O . SER A 1 502 ? 7.834 -0.918 0.513 1.00 90.00 502 SER A O 1
ATOM 4030 N N . LEU A 1 503 ? 6.655 -2.477 1.617 1.00 86.94 503 LEU A N 1
ATOM 4031 C CA . LEU A 1 503 ? 7.213 -2.292 2.956 1.00 86.94 503 LEU A CA 1
ATOM 4032 C C . LEU A 1 503 ? 8.658 -2.807 3.087 1.00 86.94 503 LEU A C 1
ATOM 4034 O O . LEU A 1 503 ? 9.404 -2.329 3.937 1.00 86.94 503 LEU A O 1
ATOM 4038 N N . TRP A 1 504 ? 9.063 -3.779 2.267 1.00 86.75 504 TRP A N 1
ATOM 4039 C CA . TRP A 1 504 ? 10.393 -4.403 2.274 1.00 86.75 504 TRP A CA 1
ATOM 4040 C C . TRP A 1 504 ? 10.834 -4.794 0.861 1.00 86.75 504 TRP A C 1
ATOM 4042 O O . TRP A 1 504 ? 10.094 -4.605 -0.097 1.00 86.75 504 TRP A O 1
ATOM 4052 N N . PHE A 1 505 ? 12.043 -5.354 0.740 1.00 83.62 505 PHE A N 1
ATOM 4053 C CA . PHE A 1 505 ? 12.545 -5.898 -0.521 1.00 83.62 505 PHE A CA 1
ATOM 4054 C C . PHE A 1 505 ? 11.686 -7.062 -1.008 1.00 83.62 505 PHE A C 1
ATOM 4056 O O . PHE A 1 505 ? 11.689 -8.148 -0.417 1.00 83.62 505 PHE A O 1
ATOM 4063 N N . VAL A 1 506 ? 10.988 -6.820 -2.106 1.00 84.31 506 VAL A N 1
ATOM 4064 C CA . VAL A 1 506 ? 10.135 -7.795 -2.771 1.00 84.31 506 VAL A CA 1
ATOM 4065 C C . VAL A 1 506 ? 10.917 -8.582 -3.816 1.00 84.31 506 VAL A C 1
ATOM 4067 O O . VAL A 1 506 ? 11.934 -8.133 -4.341 1.00 84.31 506 VAL A O 1
ATOM 4070 N N . ASN A 1 507 ? 10.452 -9.797 -4.071 1.00 89.81 507 ASN A N 1
ATOM 4071 C CA . ASN A 1 507 ? 10.985 -10.672 -5.104 1.00 89.81 507 ASN A CA 1
ATOM 4072 C C . ASN A 1 507 ? 10.445 -10.230 -6.478 1.00 89.81 507 ASN A C 1
ATOM 4074 O O . ASN A 1 507 ? 9.251 -9.947 -6.587 1.00 89.81 507 ASN A O 1
ATOM 4078 N N . ASP A 1 508 ? 11.313 -10.156 -7.490 1.00 90.38 508 ASP A N 1
ATOM 4079 C CA . ASP A 1 508 ? 10.994 -9.612 -8.823 1.00 90.38 508 ASP A CA 1
ATOM 4080 C C . ASP A 1 508 ? 9.858 -10.408 -9.491 1.00 90.38 508 ASP A C 1
ATOM 4082 O O . ASP A 1 508 ? 8.839 -9.856 -9.900 1.00 90.38 508 ASP A O 1
ATOM 4086 N N . GLU A 1 509 ? 9.952 -11.738 -9.462 1.00 91.06 509 GLU A N 1
ATOM 4087 C CA . GLU A 1 509 ? 8.954 -12.645 -10.030 1.00 91.06 509 GLU A CA 1
ATOM 4088 C C . GLU A 1 509 ? 7.594 -12.550 -9.332 1.00 91.06 509 GLU A C 1
ATOM 4090 O O . GLU A 1 509 ? 6.542 -12.496 -9.972 1.00 91.06 509 GLU A O 1
ATOM 4095 N N . ALA A 1 510 ? 7.609 -12.541 -7.998 1.00 92.69 510 ALA A N 1
ATOM 4096 C CA . ALA A 1 510 ? 6.397 -12.409 -7.204 1.00 92.69 510 ALA A CA 1
ATOM 4097 C C . ALA A 1 510 ? 5.718 -11.054 -7.429 1.00 92.69 510 ALA A C 1
ATOM 4099 O O . ALA A 1 510 ? 4.491 -10.977 -7.406 1.00 92.69 510 ALA A O 1
ATOM 4100 N N . THR A 1 511 ? 6.512 -10.003 -7.648 1.00 94.06 511 THR A N 1
ATOM 4101 C CA . THR A 1 511 ? 6.020 -8.651 -7.924 1.00 94.06 511 THR A CA 1
ATOM 4102 C C . THR A 1 511 ? 5.331 -8.593 -9.280 1.00 94.06 511 THR A C 1
ATOM 4104 O O . THR A 1 511 ? 4.199 -8.118 -9.343 1.00 94.06 511 THR A O 1
ATOM 4107 N N . LEU A 1 512 ? 5.930 -9.181 -10.323 1.00 93.69 512 LEU A N 1
ATOM 4108 C CA . LEU A 1 512 ? 5.281 -9.345 -11.627 1.00 93.69 512 LEU A CA 1
ATOM 4109 C C . LEU A 1 512 ? 3.929 -10.063 -11.494 1.00 93.69 512 LEU A C 1
ATOM 4111 O O . LEU A 1 512 ? 2.926 -9.607 -12.045 1.00 93.69 512 LEU A O 1
ATOM 4115 N N . GLY A 1 513 ? 3.883 -11.148 -10.714 1.00 94.25 513 GLY A N 1
ATOM 4116 C CA . GLY A 1 513 ? 2.644 -11.861 -10.396 1.00 94.25 513 GLY A CA 1
ATOM 4117 C C . GLY A 1 513 ? 1.604 -10.982 -9.701 1.00 94.25 513 GLY A C 1
ATOM 4118 O O . GLY A 1 513 ? 0.465 -10.903 -10.155 1.00 94.25 513 GLY A O 1
ATOM 4119 N N . LEU A 1 514 ? 1.991 -10.282 -8.632 1.00 96.12 514 LEU A N 1
ATOM 4120 C CA . LEU A 1 514 ? 1.090 -9.404 -7.884 1.00 96.12 514 LEU A CA 1
ATOM 4121 C C . LEU A 1 514 ? 0.550 -8.259 -8.751 1.00 96.12 514 LEU A C 1
ATOM 4123 O O . LEU A 1 514 ? -0.642 -7.974 -8.691 1.00 96.12 514 LEU A O 1
ATOM 4127 N N . MET A 1 515 ? 1.398 -7.610 -9.553 1.00 96.38 515 MET A N 1
ATOM 4128 C CA . MET A 1 515 ? 0.991 -6.479 -10.391 1.00 96.38 515 MET A CA 1
ATOM 4129 C C . MET A 1 515 ? 0.093 -6.923 -11.544 1.00 96.38 515 MET A C 1
ATOM 4131 O O . MET A 1 515 ? -0.904 -6.259 -11.825 1.00 96.38 515 MET A O 1
ATOM 4135 N N . THR A 1 516 ? 0.365 -8.089 -12.134 1.00 94.56 516 THR A N 1
ATOM 4136 C CA . THR A 1 516 ? -0.523 -8.711 -13.129 1.00 94.56 516 THR A CA 1
ATOM 4137 C C . THR A 1 516 ? -1.920 -8.941 -12.543 1.00 94.56 516 THR A C 1
ATOM 4139 O O . THR A 1 516 ? -2.913 -8.496 -13.118 1.00 94.56 516 THR A O 1
ATOM 4142 N N . GLU A 1 517 ? -2.016 -9.558 -11.360 1.00 95.50 517 GLU A N 1
ATOM 4143 C CA . GLU A 1 517 ? -3.308 -9.752 -10.688 1.00 95.50 517 GLU A CA 1
ATOM 4144 C C . GLU A 1 517 ? -3.968 -8.421 -10.309 1.00 95.50 517 GLU A C 1
ATOM 4146 O O . GLU A 1 517 ? -5.173 -8.252 -10.489 1.00 95.50 517 GLU A O 1
ATOM 4151 N N . PHE A 1 518 ? -3.190 -7.458 -9.806 1.00 97.06 518 PHE A N 1
ATOM 4152 C CA . PHE A 1 518 ? -3.698 -6.155 -9.391 1.00 97.06 518 PHE A CA 1
ATOM 4153 C C . PHE A 1 518 ? -4.372 -5.427 -10.553 1.00 97.06 518 PHE A C 1
ATOM 4155 O O . PHE A 1 518 ? -5.540 -5.065 -10.430 1.00 97.06 518 PHE A O 1
ATOM 4162 N N . TYR A 1 519 ? -3.690 -5.262 -11.691 1.00 95.75 519 TYR A N 1
ATOM 4163 C CA . TYR A 1 519 ? -4.270 -4.598 -12.864 1.00 95.75 519 TYR A CA 1
ATOM 4164 C C . TYR A 1 519 ? -5.428 -5.393 -13.467 1.00 95.75 519 TYR A C 1
ATOM 4166 O O . TYR A 1 519 ? -6.424 -4.796 -13.875 1.00 95.75 519 TYR A O 1
ATOM 4174 N N . SER A 1 520 ? -5.349 -6.727 -13.463 1.00 93.69 520 SER A N 1
ATOM 4175 C CA . SER A 1 520 ? -6.445 -7.558 -13.958 1.00 93.69 520 SER A CA 1
ATOM 4176 C C . SER A 1 520 ? -7.715 -7.444 -13.111 1.00 93.69 520 SER A C 1
ATOM 4178 O O . SER A 1 520 ? -8.824 -7.564 -13.637 1.00 93.69 520 SER A O 1
ATOM 4180 N N . HIS A 1 521 ? -7.580 -7.233 -11.802 1.00 94.06 521 HIS A N 1
ATOM 4181 C CA . HIS A 1 521 ? -8.719 -6.999 -10.920 1.00 94.06 521 HIS A CA 1
ATOM 4182 C C . HIS A 1 521 ? -9.168 -5.539 -10.912 1.00 94.06 521 HIS A C 1
ATOM 4184 O O . HIS A 1 521 ? -10.364 -5.294 -10.773 1.00 94.06 521 HIS A O 1
ATOM 4190 N N . LEU A 1 522 ? -8.254 -4.583 -11.104 1.00 94.44 522 LEU A N 1
ATOM 4191 C CA . LEU A 1 522 ? -8.537 -3.147 -11.042 1.00 94.44 522 LEU A CA 1
ATOM 4192 C C . LEU A 1 522 ? -9.638 -2.706 -12.013 1.00 94.44 522 LEU A C 1
ATOM 4194 O O . LEU A 1 522 ? -10.398 -1.801 -11.690 1.00 94.44 522 LEU A O 1
ATOM 4198 N N . SER A 1 523 ? -9.765 -3.365 -13.166 1.00 86.81 523 SER A N 1
ATOM 4199 C CA . SER A 1 523 ? -10.794 -3.066 -14.174 1.00 86.81 523 SER A CA 1
ATOM 4200 C C . SER A 1 523 ? -12.189 -3.563 -13.788 1.00 86.81 523 SER A C 1
ATOM 4202 O O . SER A 1 523 ? -13.178 -3.130 -14.370 1.00 86.81 523 SER A O 1
ATOM 4204 N N . ASN A 1 524 ? -12.272 -4.471 -12.814 1.00 88.00 524 ASN A N 1
ATOM 4205 C CA . ASN A 1 524 ? -13.482 -5.214 -12.465 1.00 88.00 524 ASN A CA 1
ATOM 4206 C C . ASN A 1 524 ? -14.046 -4.853 -11.083 1.00 88.00 524 ASN A C 1
ATOM 4208 O O . ASN A 1 524 ? -15.102 -5.358 -10.698 1.00 88.00 524 ASN A O 1
ATOM 4212 N N . VAL A 1 525 ? -13.346 -4.017 -10.318 1.00 90.69 525 VAL A N 1
ATOM 4213 C CA . VAL A 1 525 ? -13.728 -3.634 -8.954 1.00 90.69 525 VAL A CA 1
ATOM 4214 C C . VAL A 1 525 ? -13.988 -2.138 -8.859 1.00 90.69 525 VAL A C 1
ATOM 4216 O O . VAL A 1 525 ? -13.552 -1.358 -9.699 1.00 90.69 525 VAL A O 1
ATOM 4219 N N . GLN A 1 526 ? -14.707 -1.732 -7.813 1.00 91.69 526 GLN A N 1
ATOM 4220 C CA . GLN A 1 526 ? -15.100 -0.331 -7.647 1.00 91.69 526 GLN A CA 1
ATOM 4221 C C . GLN A 1 526 ? -13.992 0.541 -7.058 1.00 91.69 526 GLN A C 1
ATOM 4223 O O . GLN A 1 526 ? -13.956 1.738 -7.339 1.00 91.69 526 GLN A O 1
ATOM 4228 N N . ILE A 1 527 ? -13.120 -0.042 -6.226 1.00 96.31 527 ILE A N 1
ATOM 4229 C CA . ILE A 1 527 ? -12.105 0.689 -5.462 1.00 96.31 527 ILE A CA 1
ATOM 4230 C C . ILE A 1 527 ? -10.725 0.031 -5.576 1.00 96.31 527 ILE A C 1
ATOM 4232 O O . ILE A 1 527 ? -10.592 -1.195 -5.610 1.00 96.31 527 ILE A O 1
ATOM 4236 N N . LYS A 1 528 ? -9.675 0.855 -5.574 1.00 97.31 528 LYS A N 1
ATOM 4237 C CA . LYS A 1 528 ? -8.270 0.440 -5.735 1.00 97.31 528 LYS A CA 1
ATOM 4238 C C . LYS A 1 528 ? -7.835 -0.570 -4.663 1.00 97.31 528 LYS A C 1
ATOM 4240 O O . LYS A 1 528 ? -7.123 -1.526 -4.965 1.00 97.31 528 LYS A O 1
ATOM 4245 N N . ALA A 1 529 ? -8.274 -0.395 -3.414 1.00 97.50 529 ALA A N 1
ATOM 4246 C CA . ALA A 1 529 ? -7.927 -1.307 -2.319 1.00 97.50 529 ALA A CA 1
ATOM 4247 C C . ALA A 1 529 ? -8.529 -2.715 -2.486 1.00 97.50 529 ALA A C 1
ATOM 4249 O O . ALA A 1 529 ? -7.916 -3.694 -2.062 1.00 97.50 529 ALA A O 1
ATOM 4250 N N . GLU A 1 530 ? -9.693 -2.840 -3.132 1.00 97.56 530 GLU A N 1
ATOM 4251 C CA . GLU A 1 530 ? -10.311 -4.137 -3.442 1.00 97.56 530 GLU A CA 1
ATOM 4252 C C . GLU A 1 530 ? -9.502 -4.890 -4.508 1.00 97.56 530 GLU A C 1
ATOM 4254 O O . GLU A 1 530 ? -9.324 -6.102 -4.398 1.00 97.56 530 GLU A O 1
ATOM 4259 N N . ALA A 1 531 ? -8.922 -4.178 -5.482 1.00 97.38 531 ALA A N 1
ATOM 4260 C CA . ALA A 1 531 ? -8.035 -4.776 -6.482 1.00 97.38 531 ALA A CA 1
ATOM 4261 C C . ALA A 1 531 ? -6.756 -5.333 -5.841 1.00 97.38 531 ALA A C 1
ATOM 4263 O O . ALA A 1 531 ? -6.348 -6.458 -6.132 1.00 97.38 531 ALA A O 1
ATOM 4264 N N . LEU A 1 532 ? -6.149 -4.574 -4.918 1.00 98.38 532 LEU A N 1
ATOM 4265 C CA . LEU A 1 532 ? -4.973 -5.033 -4.172 1.00 98.38 532 LEU A CA 1
ATOM 4266 C C . LEU A 1 532 ? -5.308 -6.243 -3.297 1.00 98.38 532 LEU A C 1
ATOM 4268 O O . LEU A 1 532 ? -4.568 -7.226 -3.303 1.00 98.38 532 LEU A O 1
ATOM 4272 N N . GLN A 1 533 ? -6.443 -6.201 -2.595 1.00 98.50 533 GLN A N 1
ATOM 4273 C CA . GLN A 1 533 ? -6.926 -7.333 -1.811 1.00 98.50 533 GLN A CA 1
ATOM 4274 C C . GLN A 1 533 ? -7.090 -8.575 -2.694 1.00 98.50 533 GLN A C 1
ATOM 4276 O O . GLN A 1 533 ? -6.594 -9.642 -2.340 1.00 98.50 533 GLN A O 1
ATOM 4281 N N . ALA A 1 534 ? -7.736 -8.453 -3.856 1.00 98.00 534 ALA A N 1
ATOM 4282 C CA . ALA A 1 534 ? -7.938 -9.569 -4.773 1.00 98.00 534 ALA A CA 1
ATOM 4283 C C . ALA A 1 534 ? -6.607 -10.191 -5.234 1.00 98.00 534 ALA A C 1
ATOM 4285 O O . ALA A 1 534 ? -6.453 -11.413 -5.158 1.00 98.00 534 ALA A O 1
ATOM 4286 N N . ALA A 1 535 ? -5.616 -9.364 -5.587 1.00 97.69 535 ALA A N 1
ATOM 4287 C CA . ALA A 1 535 ? -4.273 -9.821 -5.942 1.00 97.69 535 ALA A CA 1
ATOM 4288 C C . ALA A 1 535 ? -3.570 -10.556 -4.787 1.00 97.69 535 ALA A C 1
ATOM 4290 O O . ALA A 1 535 ? -3.055 -11.665 -4.956 1.00 97.69 535 ALA A O 1
ATOM 4291 N N . GLN A 1 536 ? -3.611 -9.990 -3.577 1.00 98.31 536 GLN A N 1
ATOM 4292 C CA . GLN A 1 536 ? -3.034 -10.618 -2.385 1.00 98.31 536 GLN A CA 1
ATOM 4293 C C . GLN A 1 536 ? -3.715 -11.956 -2.063 1.00 98.31 536 GLN A C 1
ATOM 4295 O O . GLN A 1 536 ? -3.043 -12.927 -1.713 1.00 98.31 536 GLN A O 1
ATOM 4300 N N . LEU A 1 537 ? -5.036 -12.047 -2.241 1.00 98.31 537 LEU A N 1
ATOM 4301 C CA . LEU A 1 537 ? -5.794 -13.284 -2.059 1.00 98.31 537 LEU A CA 1
ATOM 4302 C C . LEU A 1 537 ? -5.478 -14.336 -3.124 1.00 98.31 537 LEU A C 1
ATOM 4304 O O . LEU A 1 537 ? -5.446 -15.526 -2.799 1.00 98.31 537 LEU A O 1
ATOM 4308 N N . ALA A 1 538 ? -5.247 -13.936 -4.376 1.00 97.19 538 ALA A N 1
ATOM 4309 C CA . ALA A 1 538 ? -4.823 -14.847 -5.434 1.00 97.19 538 ALA A CA 1
ATOM 4310 C C . ALA A 1 538 ? -3.470 -15.491 -5.091 1.00 97.19 538 ALA A C 1
ATOM 4312 O O . ALA A 1 538 ? -3.334 -16.717 -5.163 1.00 97.19 538 ALA A O 1
ATOM 4313 N N . MET A 1 539 ? -2.506 -14.691 -4.624 1.00 96.94 539 MET A N 1
ATOM 4314 C CA . MET A 1 539 ? -1.201 -15.183 -4.175 1.00 96.94 539 MET A CA 1
ATOM 4315 C C . MET A 1 539 ? -1.321 -16.079 -2.943 1.00 96.94 539 MET A C 1
ATOM 4317 O O . MET A 1 539 ? -0.875 -17.226 -2.986 1.00 96.94 539 MET A O 1
ATOM 4321 N N . LEU A 1 540 ? -1.997 -15.612 -1.884 1.00 97.12 540 LEU A N 1
ATOM 4322 C CA . LEU A 1 540 ? -2.240 -16.366 -0.647 1.00 97.12 540 LEU A CA 1
ATOM 4323 C C . LEU A 1 540 ? -2.831 -17.756 -0.925 1.00 97.12 540 LEU A C 1
ATOM 4325 O O . LEU A 1 540 ? -2.394 -18.750 -0.348 1.00 97.12 540 LEU A O 1
ATOM 4329 N N . ARG A 1 541 ? -3.803 -17.840 -1.839 1.00 96.38 541 ARG A N 1
ATOM 4330 C CA . ARG A 1 541 ? -4.491 -19.092 -2.199 1.00 96.38 541 ARG A CA 1
ATOM 4331 C C . ARG A 1 541 ? -3.692 -19.975 -3.163 1.00 96.38 541 ARG A C 1
ATOM 4333 O O . ARG A 1 541 ? -4.202 -21.007 -3.591 1.00 96.38 541 ARG A O 1
ATOM 4340 N N . GLY A 1 542 ? -2.463 -19.586 -3.506 1.00 94.00 542 GLY A N 1
ATOM 4341 C CA . GLY A 1 542 ? -1.581 -20.340 -4.393 1.00 94.00 542 GLY A CA 1
ATOM 4342 C C . GLY A 1 542 ? -2.049 -20.367 -5.846 1.00 94.00 542 GLY A C 1
ATOM 4343 O O . GLY A 1 542 ? -1.704 -21.301 -6.562 1.00 94.00 542 GLY A O 1
ATOM 4344 N N . LYS A 1 543 ? -2.848 -19.380 -6.275 1.00 93.50 543 LYS A N 1
ATOM 4345 C CA . LYS A 1 543 ? -3.261 -19.240 -7.680 1.00 93.50 543 LYS A CA 1
ATOM 4346 C C . LYS A 1 543 ? -2.177 -18.604 -8.546 1.00 93.50 543 LYS A C 1
ATOM 4348 O O . LYS A 1 543 ? -2.179 -18.817 -9.749 1.00 93.50 543 LYS A O 1
ATOM 4353 N N . VAL A 1 544 ? -1.275 -17.843 -7.923 1.00 93.94 544 VAL A N 1
ATOM 4354 C CA . VAL A 1 544 ? -0.123 -17.234 -8.590 1.00 93.94 544 VAL A CA 1
ATOM 4355 C C . VAL A 1 544 ? 1.111 -18.089 -8.334 1.00 93.94 544 VAL A C 1
ATOM 4357 O O . VAL A 1 544 ? 1.547 -18.232 -7.184 1.00 93.94 544 VAL A O 1
ATOM 4360 N N . VAL A 1 545 ? 1.657 -18.682 -9.392 1.00 93.00 545 VAL A N 1
ATOM 4361 C CA . VAL A 1 545 ? 2.796 -19.611 -9.330 1.00 93.00 545 VAL A CA 1
ATOM 4362 C C . VAL A 1 545 ? 3.671 -19.486 -10.571 1.00 93.00 545 VAL A C 1
ATOM 4364 O O . VAL A 1 545 ? 3.188 -19.104 -11.631 1.00 93.00 545 VAL A O 1
ATOM 4367 N N . ILE A 1 546 ? 4.943 -19.863 -10.464 1.00 90.81 546 ILE A N 1
ATOM 4368 C CA . ILE A 1 546 ? 5.769 -20.165 -11.638 1.00 90.81 546 ILE A CA 1
ATOM 4369 C C . ILE A 1 546 ? 5.858 -21.674 -11.791 1.00 90.81 546 ILE A C 1
ATOM 4371 O O . ILE A 1 546 ? 6.302 -22.358 -10.868 1.00 90.81 546 ILE A O 1
ATOM 4375 N N . GLU A 1 547 ? 5.501 -22.169 -12.972 1.00 87.69 547 GLU A N 1
ATOM 4376 C CA . GLU A 1 547 ? 5.645 -23.569 -13.359 1.00 87.69 547 GLU A CA 1
ATOM 4377 C C . GLU A 1 547 ? 6.273 -23.663 -14.751 1.00 87.69 547 GLU A C 1
ATOM 4379 O O . GLU A 1 547 ? 5.746 -23.126 -15.722 1.00 87.69 547 GLU A O 1
ATOM 4384 N N . LYS A 1 548 ? 7.399 -24.377 -14.865 1.00 82.69 548 LYS A N 1
ATOM 4385 C CA . LYS A 1 548 ? 8.144 -24.578 -16.123 1.00 82.69 548 LYS A CA 1
ATOM 4386 C C . LYS A 1 548 ? 8.537 -23.264 -16.824 1.00 82.69 548 LYS A C 1
ATOM 4388 O O . LYS A 1 548 ? 8.473 -23.186 -18.047 1.00 82.69 548 LYS A O 1
ATOM 4393 N N . GLY A 1 549 ? 8.939 -22.243 -16.062 1.00 81.88 549 GLY A N 1
ATOM 4394 C CA . GLY A 1 549 ? 9.319 -20.931 -16.604 1.00 81.88 549 GLY A CA 1
ATOM 4395 C C . GLY A 1 549 ? 8.137 -20.062 -17.050 1.00 81.88 549 GLY A C 1
ATOM 4396 O O . GLY A 1 549 ? 8.344 -19.039 -17.699 1.00 81.88 549 GLY A O 1
ATOM 4397 N N . ILE A 1 550 ? 6.908 -20.464 -16.714 1.00 86.19 550 ILE A N 1
ATOM 4398 C CA . ILE A 1 550 ? 5.677 -19.743 -17.035 1.00 86.19 550 ILE A CA 1
ATOM 4399 C C . ILE A 1 550 ? 5.056 -19.250 -1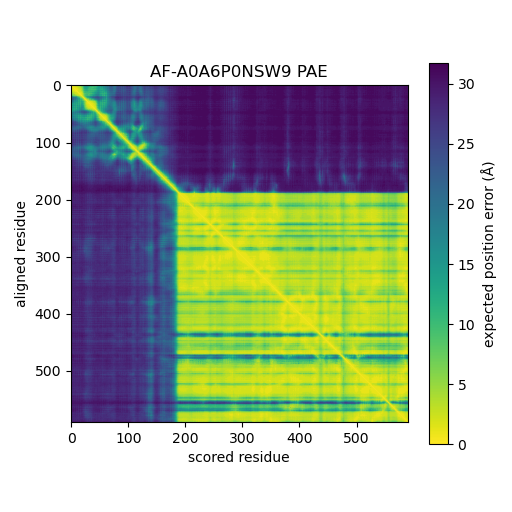5.733 1.00 86.19 550 ILE A C 1
ATOM 4401 O O . ILE A 1 550 ? 4.787 -20.047 -14.831 1.00 86.19 550 ILE A O 1
ATOM 4405 N N . LEU A 1 551 ? 4.817 -17.945 -15.644 1.00 89.25 551 LEU A N 1
ATOM 4406 C CA . LEU A 1 551 ? 4.021 -17.347 -14.583 1.00 89.25 551 LEU A CA 1
ATOM 4407 C C . LEU A 1 551 ? 2.541 -17.603 -14.876 1.00 89.25 551 LEU A C 1
ATOM 4409 O O . LEU A 1 551 ? 2.032 -17.229 -15.933 1.00 89.25 551 LEU A O 1
ATOM 4413 N N . ARG A 1 552 ? 1.864 -18.246 -13.928 1.00 89.00 552 ARG A N 1
ATOM 4414 C CA . ARG A 1 552 ? 0.433 -18.532 -13.971 1.00 89.00 552 ARG A CA 1
ATOM 4415 C C . ARG A 1 552 ? -0.309 -17.671 -12.966 1.00 89.00 552 ARG A C 1
ATOM 4417 O O . ARG A 1 552 ? 0.131 -17.581 -11.822 1.00 89.00 552 ARG A O 1
ATOM 4424 N N . GLY A 1 553 ? -1.407 -17.062 -13.408 1.00 83.81 553 GLY A N 1
ATOM 4425 C CA . GLY A 1 553 ? -2.277 -16.185 -12.620 1.00 83.81 553 GLY A CA 1
ATOM 4426 C C . GLY A 1 553 ? -3.728 -16.670 -12.579 1.00 83.81 553 GLY A C 1
ATOM 4427 O O . GLY A 1 553 ? -4.051 -17.755 -13.060 1.00 83.81 553 GLY A O 1
ATOM 4428 N N . SER A 1 554 ? -4.616 -15.874 -11.983 1.00 75.25 554 SER A N 1
ATOM 4429 C CA . SER A 1 554 ? -6.002 -16.251 -11.709 1.00 75.25 554 SER A CA 1
ATOM 4430 C C . SER A 1 554 ? -7.042 -15.723 -12.702 1.00 75.25 554 SER A C 1
ATOM 4432 O O . SER A 1 554 ? -8.179 -16.200 -12.653 1.00 75.25 554 SER A O 1
ATOM 4434 N N . VAL A 1 555 ? -6.683 -14.781 -13.587 1.00 64.00 555 VAL A N 1
ATOM 4435 C CA . VAL A 1 555 ? -7.673 -14.017 -14.378 1.00 64.00 555 VAL A CA 1
ATOM 4436 C C . VAL A 1 555 ? -7.444 -14.006 -15.900 1.00 64.00 555 VAL A C 1
ATOM 4438 O O . VAL A 1 555 ? -8.415 -13.832 -16.632 1.00 64.00 555 VAL A O 1
ATOM 4441 N N . SER A 1 556 ? -6.236 -14.248 -16.420 1.00 56.03 556 SER A N 1
ATOM 4442 C CA . SER A 1 556 ? -6.032 -14.430 -17.872 1.00 56.03 556 SER A CA 1
ATOM 4443 C C . SER A 1 556 ? -6.021 -15.918 -18.251 1.00 56.03 556 SER A C 1
ATOM 4445 O O . SER A 1 556 ? -5.849 -16.773 -17.382 1.00 56.03 556 SER A O 1
ATOM 4447 N N . ASP A 1 557 ? -6.123 -16.245 -19.549 1.00 58.88 557 ASP A N 1
ATOM 4448 C CA . ASP A 1 557 ? -5.752 -17.571 -20.097 1.00 58.88 557 ASP A CA 1
ATOM 4449 C C . ASP A 1 557 ? -4.279 -17.948 -19.780 1.00 58.88 557 ASP A C 1
ATOM 4451 O O . ASP A 1 557 ? -3.806 -19.034 -20.109 1.00 58.88 557 ASP A O 1
ATOM 4455 N N . GLY A 1 558 ? -3.564 -17.071 -19.063 1.00 58.75 558 GLY A N 1
ATOM 4456 C CA . GLY A 1 558 ? -3.040 -17.438 -17.744 1.00 58.75 558 GLY A CA 1
ATOM 4457 C C . GLY A 1 558 ? -1.624 -17.948 -17.750 1.00 58.75 558 GLY A C 1
ATOM 4458 O O . GLY A 1 558 ? -1.170 -18.491 -16.750 1.00 58.75 558 GLY A O 1
ATOM 4459 N N . GLU A 1 559 ? -0.943 -17.806 -18.874 1.00 75.75 559 GLU A N 1
ATOM 4460 C CA . GLU A 1 559 ? 0.430 -18.221 -19.058 1.00 75.75 559 GLU A CA 1
ATOM 4461 C C . GLU A 1 559 ? 1.226 -17.038 -19.589 1.00 75.75 559 GLU A C 1
ATOM 4463 O O . GLU A 1 559 ? 1.150 -16.689 -20.764 1.00 75.75 559 GLU A O 1
ATOM 4468 N N . MET A 1 560 ? 2.004 -16.421 -18.709 1.00 82.06 560 MET A N 1
ATOM 4469 C CA . MET A 1 560 ? 2.963 -15.400 -19.088 1.00 82.06 560 MET A CA 1
ATOM 4470 C C . MET A 1 560 ? 4.353 -16.021 -19.121 1.00 82.06 560 MET A C 1
ATOM 4472 O O . MET A 1 560 ? 4.831 -16.583 -18.133 1.00 82.06 560 MET A O 1
ATOM 4476 N N . SER A 1 561 ? 5.013 -15.924 -20.272 1.00 82.81 561 SER A N 1
ATOM 4477 C CA . SER A 1 561 ? 6.406 -16.351 -20.382 1.00 82.81 561 SER A CA 1
ATOM 4478 C C . SER A 1 561 ? 7.292 -15.396 -19.594 1.00 82.81 561 SER A C 1
ATOM 4480 O O . SER A 1 561 ? 7.232 -14.182 -19.786 1.00 82.81 561 SER A O 1
ATOM 4482 N N . LEU A 1 562 ? 8.126 -15.949 -18.718 1.00 84.12 562 LEU A N 1
ATOM 4483 C CA . LEU A 1 562 ? 9.134 -15.162 -18.024 1.00 84.12 562 LEU A CA 1
ATOM 4484 C C . LEU A 1 562 ? 10.212 -14.682 -19.008 1.00 84.12 562 LEU A C 1
ATOM 4486 O O . LEU A 1 562 ? 10.477 -15.355 -20.012 1.00 84.12 562 LEU A O 1
ATOM 4490 N N . PRO A 1 563 ? 10.871 -13.546 -18.724 1.00 84.81 563 PRO A N 1
ATOM 4491 C CA . PRO A 1 563 ? 12.018 -13.117 -19.512 1.00 84.81 563 PRO A CA 1
ATOM 4492 C C . PRO A 1 563 ? 13.126 -14.192 -19.479 1.00 84.81 563 PRO A C 1
ATOM 4494 O O . PRO A 1 563 ? 13.217 -14.948 -18.504 1.00 84.81 563 PRO A O 1
ATOM 4497 N N . PRO A 1 564 ? 13.983 -14.290 -20.515 1.00 84.06 564 PRO A N 1
ATOM 4498 C CA . PRO A 1 564 ? 15.006 -15.336 -20.625 1.00 84.06 564 PRO A CA 1
ATOM 4499 C C . PRO A 1 564 ? 15.906 -15.477 -19.391 1.00 84.06 564 PRO A C 1
ATOM 4501 O O . PRO A 1 564 ? 16.292 -16.585 -19.023 1.00 84.06 564 PRO A O 1
ATOM 4504 N N . GLU A 1 565 ? 16.203 -14.365 -18.722 1.00 83.88 565 GLU A N 1
ATOM 4505 C CA . GLU A 1 565 ? 16.992 -14.293 -17.493 1.00 83.88 565 GLU A CA 1
ATOM 4506 C C . GLU A 1 565 ? 16.349 -15.062 -16.325 1.00 83.88 565 GLU A C 1
ATOM 4508 O O . GLU A 1 565 ? 17.058 -15.552 -15.446 1.00 83.88 565 GLU A O 1
ATOM 4513 N N . LEU A 1 566 ? 15.021 -15.209 -16.340 1.00 82.12 566 LEU A N 1
ATOM 4514 C CA . LEU A 1 566 ? 14.214 -15.880 -15.318 1.00 82.12 566 LEU A CA 1
ATOM 4515 C C . LEU A 1 566 ? 13.678 -17.248 -15.779 1.00 82.12 566 LEU A C 1
ATOM 4517 O O . LEU A 1 566 ? 13.061 -17.972 -14.999 1.00 82.12 566 LEU A O 1
ATOM 4521 N N . ALA A 1 567 ? 13.958 -17.660 -17.020 1.00 75.56 567 ALA A N 1
ATOM 4522 C CA . ALA A 1 567 ? 13.425 -18.891 -17.614 1.00 75.56 567 ALA A CA 1
ATOM 4523 C C . ALA A 1 567 ? 13.861 -20.185 -16.891 1.00 75.56 567 ALA A C 1
ATOM 4525 O O . ALA A 1 567 ? 13.217 -21.225 -17.026 1.00 75.56 567 ALA A O 1
ATOM 4526 N N . ASN A 1 568 ? 14.939 -20.136 -16.099 1.00 78.00 568 ASN A N 1
ATOM 4527 C CA . ASN A 1 568 ? 15.421 -21.281 -15.318 1.00 78.00 568 ASN A CA 1
ATOM 4528 C C . ASN A 1 568 ? 14.588 -21.555 -14.052 1.00 78.00 568 ASN A C 1
ATOM 4530 O O . ASN A 1 568 ? 14.768 -22.595 -13.413 1.00 78.00 568 ASN A O 1
ATOM 4534 N N . ILE A 1 569 ? 13.680 -20.652 -13.676 1.00 80.44 569 ILE A N 1
ATOM 4535 C CA . ILE A 1 569 ? 12.813 -20.823 -12.509 1.00 80.44 569 ILE A CA 1
ATOM 4536 C C . ILE A 1 569 ? 11.702 -21.804 -12.873 1.00 80.44 569 ILE A C 1
ATOM 4538 O O . ILE A 1 569 ? 10.810 -21.513 -13.667 1.00 80.44 569 ILE A O 1
ATOM 4542 N N . GLN A 1 570 ? 11.770 -23.010 -12.309 1.00 72.62 570 GLN A N 1
ATOM 4543 C CA . GLN A 1 570 ? 10.864 -24.084 -12.714 1.00 72.62 570 GLN A CA 1
ATOM 4544 C C . GLN A 1 570 ? 9.640 -24.248 -11.825 1.00 72.62 570 GLN A C 1
ATOM 4546 O O . GLN A 1 570 ? 8.607 -24.635 -12.352 1.00 72.62 570 GLN A O 1
ATOM 4551 N N . ASN A 1 571 ? 9.741 -24.003 -10.516 1.00 83.44 571 ASN A N 1
ATOM 4552 C CA . ASN A 1 571 ? 8.639 -24.213 -9.574 1.00 83.44 571 ASN A CA 1
ATOM 4553 C C . ASN A 1 571 ? 8.745 -23.235 -8.404 1.00 83.44 571 ASN A C 1
ATOM 4555 O O . ASN A 1 571 ? 9.575 -23.430 -7.513 1.00 83.44 571 ASN A O 1
ATOM 4559 N N . GLN A 1 572 ? 7.891 -22.217 -8.380 1.00 88.38 572 GLN A N 1
ATOM 4560 C CA . GLN A 1 572 ? 7.843 -21.256 -7.282 1.00 88.38 572 GLN A CA 1
ATOM 4561 C C . GLN A 1 572 ? 6.399 -20.949 -6.898 1.00 88.38 572 GLN A C 1
ATOM 4563 O O . GLN A 1 572 ? 5.556 -20.682 -7.751 1.00 88.38 572 GLN A O 1
ATOM 4568 N N . LYS A 1 573 ? 6.115 -21.011 -5.594 1.00 91.50 573 LYS A N 1
ATOM 4569 C CA . LYS A 1 573 ? 4.814 -20.664 -5.019 1.00 91.50 573 LYS A CA 1
ATOM 4570 C C . LYS A 1 573 ? 4.932 -19.354 -4.271 1.00 91.50 573 LYS A C 1
ATOM 4572 O O . LYS A 1 573 ? 5.889 -19.161 -3.524 1.00 91.50 573 LYS A O 1
ATOM 4577 N N . PHE A 1 574 ? 3.914 -18.514 -4.399 1.00 93.50 574 PHE A N 1
ATOM 4578 C CA . PHE A 1 574 ? 3.909 -17.193 -3.782 1.00 93.50 574 PHE A CA 1
ATOM 4579 C C . PHE A 1 574 ? 2.879 -17.041 -2.652 1.00 93.50 574 PHE A C 1
ATOM 4581 O O . PHE A 1 574 ? 2.464 -15.933 -2.331 1.00 93.50 574 PHE A O 1
ATOM 4588 N N . SER A 1 575 ? 2.475 -18.146 -2.014 1.00 95.25 575 SER A N 1
ATOM 4589 C CA . SER A 1 575 ? 1.449 -18.145 -0.957 1.00 95.25 575 SER A CA 1
ATOM 4590 C C . SER A 1 575 ? 1.920 -17.603 0.392 1.00 95.25 575 SER A C 1
ATOM 4592 O O . SER A 1 575 ? 1.098 -17.190 1.209 1.00 95.25 575 SER A O 1
ATOM 4594 N N . HIS A 1 576 ? 3.229 -17.583 0.651 1.00 96.25 576 HIS A N 1
ATOM 4595 C CA . HIS A 1 576 ? 3.774 -17.056 1.902 1.00 96.25 576 HIS A CA 1
ATOM 4596 C C . HIS A 1 576 ? 3.614 -15.521 1.989 1.00 96.25 576 HIS A C 1
ATOM 4598 O O . HIS A 1 576 ? 3.890 -14.844 0.994 1.00 96.25 576 HIS A O 1
ATOM 4604 N N . PRO A 1 577 ? 3.262 -14.942 3.161 1.00 96.44 577 PRO A N 1
ATOM 4605 C CA . PRO A 1 577 ? 3.074 -13.494 3.335 1.00 96.44 577 PRO A CA 1
ATOM 4606 C C . PRO A 1 577 ? 4.233 -12.614 2.874 1.00 96.44 577 PRO A C 1
ATOM 4608 O O . PRO A 1 577 ? 4.011 -11.470 2.495 1.00 96.44 577 PRO A O 1
ATOM 4611 N N . TYR A 1 578 ? 5.455 -13.150 2.855 1.00 93.88 578 TYR A N 1
ATOM 4612 C CA . TYR A 1 578 ? 6.633 -12.486 2.286 1.00 93.88 578 TYR A CA 1
ATOM 4613 C C . TYR A 1 578 ? 6.363 -11.847 0.913 1.00 93.88 578 TYR A C 1
ATOM 4615 O O . TYR A 1 578 ? 6.829 -10.738 0.654 1.00 93.88 578 TYR A O 1
ATOM 4623 N N . TYR A 1 579 ? 5.604 -12.541 0.060 1.00 94.06 579 TYR A N 1
ATOM 4624 C CA . TYR A 1 579 ? 5.402 -12.165 -1.336 1.00 94.06 579 TYR A CA 1
ATOM 4625 C C . TYR A 1 579 ? 4.267 -11.161 -1.553 1.00 94.06 579 TYR A C 1
ATOM 4627 O O . TYR A 1 579 ? 4.330 -10.378 -2.493 1.00 94.06 579 TYR A O 1
ATOM 4635 N N . TRP A 1 580 ? 3.240 -11.165 -0.699 1.00 95.62 580 TRP A N 1
ATOM 4636 C CA . TRP A 1 580 ? 2.019 -10.381 -0.922 1.00 95.62 580 TRP A CA 1
ATOM 4637 C C . TRP A 1 580 ? 1.722 -9.370 0.189 1.00 95.62 580 TRP A C 1
ATOM 4639 O O . TRP A 1 580 ? 1.199 -8.295 -0.092 1.00 95.62 580 TRP A O 1
ATOM 4649 N N . ALA A 1 581 ? 2.090 -9.649 1.444 1.00 95.44 581 ALA A N 1
ATOM 4650 C CA . ALA A 1 581 ? 1.802 -8.766 2.580 1.00 95.44 581 ALA A CA 1
ATOM 4651 C C . ALA A 1 581 ? 2.737 -7.551 2.659 1.00 95.44 581 ALA A C 1
ATOM 4653 O O . ALA A 1 581 ? 2.537 -6.674 3.500 1.00 95.44 581 ALA A O 1
ATOM 4654 N N . GLY A 1 582 ? 3.766 -7.521 1.808 1.00 91.75 582 GLY A N 1
ATOM 4655 C CA . GLY A 1 582 ? 4.682 -6.397 1.684 1.00 91.75 582 GLY A CA 1
ATOM 4656 C C . GLY A 1 582 ? 4.065 -5.217 0.952 1.00 91.75 582 GLY A C 1
ATOM 4657 O O . GLY A 1 582 ? 4.470 -4.096 1.213 1.00 91.75 582 GLY A O 1
ATOM 4658 N N . PHE A 1 583 ? 3.084 -5.430 0.076 1.00 94.19 583 PHE A N 1
ATOM 4659 C CA . PHE A 1 583 ? 2.438 -4.344 -0.655 1.00 94.19 583 PHE A CA 1
ATOM 4660 C C . PHE A 1 583 ? 1.271 -3.757 0.135 1.00 94.19 583 PHE A C 1
ATOM 4662 O O . PHE A 1 583 ? 0.417 -4.484 0.645 1.00 94.19 583 PHE A O 1
ATOM 4669 N N . THR A 1 584 ? 1.223 -2.430 0.219 1.00 93.94 584 THR A N 1
ATOM 4670 C CA . THR A 1 584 ? 0.129 -1.706 0.867 1.00 93.94 584 THR A CA 1
ATOM 4671 C C . THR A 1 584 ? -0.183 -0.416 0.128 1.00 93.94 584 THR A C 1
ATOM 4673 O O . THR A 1 584 ? 0.686 0.206 -0.488 1.00 93.94 584 THR A O 1
ATOM 4676 N N . MET A 1 585 ? -1.443 -0.009 0.226 1.00 95.00 585 MET A N 1
ATOM 4677 C CA . MET A 1 585 ? -1.916 1.277 -0.256 1.00 95.00 585 MET A CA 1
ATOM 4678 C C . MET A 1 585 ? -1.762 2.343 0.828 1.00 95.00 585 MET A C 1
ATOM 4680 O O . MET A 1 585 ? -1.947 2.062 2.016 1.00 95.00 585 MET A O 1
ATOM 4684 N N . VAL A 1 586 ? -1.428 3.553 0.396 1.00 94.50 586 VAL A N 1
ATOM 4685 C CA . VAL A 1 586 ? -1.353 4.765 1.202 1.00 94.50 586 VAL A CA 1
ATOM 4686 C C . VAL A 1 586 ? -2.212 5.842 0.539 1.00 94.50 586 VAL A C 1
ATOM 4688 O O . VAL A 1 586 ? -2.103 6.064 -0.666 1.00 94.50 586 VAL A O 1
ATOM 4691 N N . GLY A 1 587 ? -3.052 6.527 1.312 1.00 95.31 587 GLY A N 1
ATOM 4692 C CA . GLY A 1 587 ? -3.988 7.538 0.810 1.00 95.31 587 GLY A CA 1
ATOM 4693 C C . GLY A 1 587 ? -5.395 6.978 0.594 1.00 95.31 587 GLY A C 1
ATOM 4694 O O . GLY A 1 587 ? -5.814 6.044 1.282 1.00 95.31 587 GLY A O 1
ATOM 4695 N N . SER A 1 588 ? -6.148 7.555 -0.339 1.00 95.44 588 SER A N 1
ATOM 4696 C CA . SER A 1 588 ? -7.553 7.186 -0.551 1.00 95.44 588 SER A CA 1
ATOM 4697 C C . SER A 1 588 ? -7.675 5.802 -1.207 1.00 95.44 588 SER A C 1
ATOM 4699 O O . SER A 1 588 ? -7.100 5.597 -2.272 1.00 95.44 588 SER A O 1
ATOM 4701 N N . PRO A 1 589 ? -8.407 4.832 -0.632 1.00 93.44 589 PRO A N 1
ATOM 4702 C CA . PRO A 1 589 ? -8.511 3.479 -1.187 1.00 93.44 589 PRO A CA 1
ATOM 4703 C C . PRO A 1 589 ? -9.409 3.360 -2.427 1.00 93.44 589 PRO A C 1
ATOM 4705 O O . PRO A 1 589 ? -9.459 2.281 -3.019 1.00 93.44 589 PRO A O 1
ATOM 4708 N N . TRP A 1 590 ? -10.135 4.420 -2.792 1.00 92.56 590 TRP A N 1
ATOM 4709 C CA . TRP A 1 590 ? -11.164 4.444 -3.834 1.00 92.56 590 TRP A CA 1
ATOM 4710 C C . TRP A 1 590 ? -10.750 5.190 -5.099 1.00 92.56 590 TRP A C 1
ATOM 4712 O O . TRP A 1 590 ? -9.905 6.124 -5.044 1.00 92.56 590 TRP A O 1
#

Sequence (590 aa):
MTQADLLKLYQGQFKLIKTLNYCSCQKLFLPLVLLNCLLASIWNLPTANLSFITEINEYLSLFSPAAKSLDAKLEIGVSSPGDDREKSREEVLLIENNQNYTENQLPLEIYFPSPQDQKITFFTGVIPRENLANQLWNKNIYGWNHKTNSTTNMTSFMNYTDFFKANNLSNSKNANLISNFT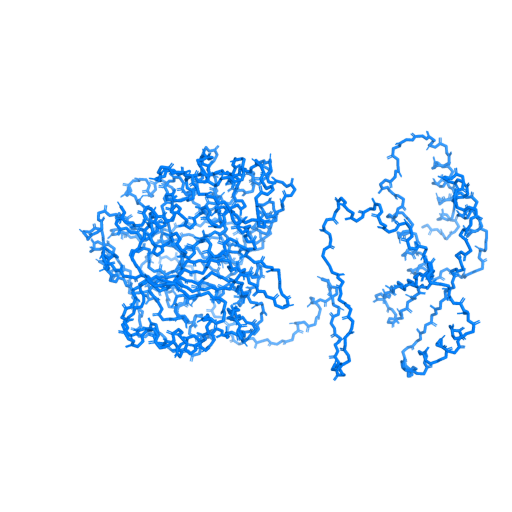WDTASEPVVTMLEKNRIQEYSDYLGEDFQEQLLNPKNIQDILVNLHRQTGKKSAVIYINLYQDQLQIILLTETGQPIVKTIPEVNREKLRNTTIMFIGEITDFRNSNTTSYLPLAQKLYNWLIAPIATELEKANIDTLLFSIDSGFRLLPLAALHDGEKFLIEKYNFSLIPSFSLINPNYNSLENTQVLAMGASKFSEQLPLPAVSVELTTITQELWQGNSFLNEEFTRQNLIYQRQNYPYSIIHLATHAEFRSGDVSKSYIQLWNEKLQLHQIGELGWNNPQVELLVLSACRTAVGDKNSELGFAGLAIATGVKSALGSLWFVNDEATLGLMTEFYSHLSNVQIKAEALQAAQLAMLRGKVVIEKGILRGSVSDGEMSLPPELANIQNQKFSHPYYWAGFTMVGSPW

Mean predicted aligned error: 16.34 Å

Foldseek 3Di:
DDPVVVVVVVVVVVVVVVPPDDDDPPPCVVVVVVVVVLVCVVPVDDPPPPVVVVVVLVVVVVPDPVSVPPPWDKDKDKDAPDDDPVVVVVVVVVVVVPDDDDPFKDKDKDWDADPPHRMIIMIITIDGPVVVPPPCVVDPDDDDDDDDDDDDDDDDDDDPPPVPPPPPDDDPPPPPDDDDDDDDDDQFVPQLVLQQVLQVVLCVLLVHHLNVLRDTLLRLLVLQVVVCVQAVAWEKEWEWDADQQWIWIWIRGSDDGIDIDIGRRDHPVNLLVLQVVLCVCQQPPVCLVDPPSQVSLQVNCVRRPVVCVVVCVVRVHAEYEYQYDFSPLLRLQQQRDNPDDGPLVRHFYAYESGSSLFDSDADACAPAEEEAEEEQDDDVDHGLQQSVVLQCCLCPPLGPYDYYYQVCQDLVNLLVVCVVDVHLEYEYAAEWELDADDQQPTFGDTNPDTHGLQCLCVSCCVVVPRAEYEYQFYEFDRRHRSSSSCVLCVCVSNNHNKYKDFHHGADSLLSSQLSSQLSNCSNVHSWSSVSLSRSLVFQLVQQFWAAQQWTAGDRPVGTDHRDPVSNPPHTGGRNRCSSRSRMHMHHHRD

pLDDT: mean 73.03, std 27.44, range [20.66, 98.69]

Nearest PDB structures (foldseek):
  4a61-assembly1_A-2  TM=4.190E-01  e=5.240E-02  Escherichia coli
  3hrg-assembly1_A  TM=2.327E-01  e=2.485E-02  Bacteroides thetaiotaomicron VPI-5482
  3bex-assembly2_C  TM=2.702E-01  e=6.224E-02  unclassified
  7e1c-assembly1_A  TM=2.860E-01  e=2.077E-01  Spiroplasma eriocheiris
  3onr-assembly1_B  TM=3.273E-01  e=8.655E+00  Mycobacterium tuberculosis

Solvent-accessible surface area (backbone atoms only — not comparable to full-atom values): 33261 Å² total; per-residue (Å²): 130,55,77,69,56,51,53,52,53,49,55,50,53,54,53,53,55,70,69,64,73,85,93,79,67,79,86,53,49,67,62,50,53,53,49,50,53,51,51,48,65,76,64,70,65,75,90,83,58,68,69,63,60,52,53,52,55,58,56,53,58,74,80,37,86,76,53,81,71,66,87,62,68,77,58,85,56,81,61,68,92,83,67,58,74,62,58,64,46,49,59,50,51,62,58,54,74,74,58,91,79,57,99,56,58,43,82,44,78,51,80,46,78,44,94,85,76,77,32,51,40,44,39,48,40,68,46,60,57,80,75,54,62,81,65,47,81,86,43,97,74,88,86,86,84,85,89,79,94,73,98,69,95,82,90,84,87,78,67,97,75,66,74,78,73,76,74,84,76,83,80,74,93,73,84,82,82,86,80,89,78,86,87,74,91,70,58,68,61,56,56,32,48,51,39,52,53,36,41,50,54,50,20,69,71,72,75,47,88,52,74,91,47,69,52,49,66,66,58,53,19,56,48,38,47,51,47,22,71,73,59,73,45,37,47,32,42,36,38,41,42,70,41,87,58,23,30,37,40,37,42,37,47,53,62,84,75,57,44,77,45,77,41,66,91,37,21,51,66,61,49,42,56,50,51,52,51,33,51,51,42,42,65,35,73,91,42,53,89,58,70,81,34,48,69,46,20,30,54,49,22,57,70,75,42,56,84,50,44,70,58,41,58,75,69,57,50,41,34,41,38,38,27,57,38,87,76,51,67,73,58,51,60,46,52,20,21,80,84,87,49,40,42,43,80,70,35,27,48,18,36,27,64,26,79,47,72,37,59,84,71,81,62,79,68,79,95,50,36,34,42,28,32,26,31,33,72,55,94,91,52,82,65,34,66,46,37,65,57,40,36,48,43,45,30,73,74,56,41,52,47,50,66,35,58,32,92,54,21,34,73,68,47,54,36,51,53,49,74,75,41,84,46,34,27,40,35,38,28,26,57,27,41,34,34,60,69,55,61,77,68,13,29,41,47,43,58,86,48,70,49,31,51,83,57,40,58,77,48,50,35,53,66,72,55,18,52,33,38,38,38,48,51,23,27,34,43,81,91,34,58,49,12,38,48,52,55,46,34,38,13,63,58,37,43,24,34,12,28,36,36,28,46,37,86,64,54,59,69,46,46,44,50,41,51,52,38,23,48,59,33,46,81,77,46,77,31,58,26,54,9,49,34,51,18,36,49,37,20,50,71,54,42,25,31,31,52,78,20,24,41,28,50,85,83,58,102,34,69,41,78,48,48,80,93,50,41,82,47,45,75,46,78,35,38,39,54,52,56,41,32,34,55,48,41,17,31,37,42,73

Radius of gyration: 29.1 Å; Cα contacts (8 Å, |Δi|>4): 959; chains: 1; bounding box: 83×62×68 Å